Protein 2E6F (pdb70)

Radius of gyration: 24.7 Å; Cα contacts (8 Å, |Δi|>4): 1539; chains: 2; bounding box: 69×55×43 Å

Organism: Trypanosoma cruzi (strain CL Brener) (NCBI:txid353153)

Solvent-accessible surface area: 21705 Å² total; per-residue (Å²): 121,84,8,127,20,98,21,37,152,40,83,0,62,7,0,0,0,0,7,21,29,24,44,0,32,54,60,136,27,0,119,44,0,18,92,21,40,5,1,0,0,0,2,17,5,0,4,48,60,96,66,134,25,13,71,125,58,37,61,72,35,69,122,42,0,6,0,29,0,56,1,8,20,9,86,1,0,78,36,2,23,106,5,1,32,103,58,15,63,61,102,136,13,10,2,0,0,1,0,4,8,49,37,20,117,34,0,14,50,2,0,144,117,0,11,75,20,14,130,136,90,23,3,11,0,1,0,13,0,2,21,8,8,14,80,79,93,74,7,26,0,38,76,44,103,28,0,69,49,24,0,91,66,0,18,158,15,10,47,43,57,0,0,0,10,0,2,1,4,9,2,56,39,52,0,73,59,0,2,55,2,0,75,86,15,103,44,1,78,1,0,0,0,3,20,20,6,2,2,0,0,17,8,58,14,141,47,16,18,4,15,0,84,7,47,91,0,11,0,0,2,10,3,73,27,7,27,4,8,0,3,0,0,0,1,0,0,58,96,64,1,105,143,26,48,1,0,0,9,7,7,6,39,28,0,80,20,0,0,15,0,0,0,0,1,0,3,0,0,1,0,16,17,5,2,84,99,89,19,47,50,0,0,74,78,0,26,97,56,0,42,118,10,1,61,165,54,58,46,182,62,11,139,73,0,38,12,126,12,118,63,95,118,60,11,117,4,111,19,33,149,36,82,0,76,8,0,0,0,0,6,21,29,23,42,0,31,55,61,138,28,0,120,46,0,18,92,21,48,4,2,0,0,0,1,16,4,0,4,49,61,97,62,134,25,12,72,126,55,36,63,74,34,70,123,43,0,6,0,28,0,56,0,8,20,8,82,1,0,82,40,2,26,114,4,0,29,107,57,15,63,62,104,138,14,12,2,0,0,1,0,4,8,48,37,24,122,33,0,14,49,1,0,147,117,0,16,83,21,12,131,133,86,22,4,15,0,1,0,13,0,1,22,8,9,14,79,78,93,70,6,28,0,36,78,44,105,28,0,67,48,25,0,88,71,0,18,149,19,9,46,28,58,1,0,0,11,0,2,1,4,10,4,55,38,50,0,72,56,0,1,56,2,0,76,85,15,104,44,1,79,1,0,0,0,3,18,21,7,2,2,1,0,17,9,60,14,142,47,15,18,4,15,0,84,6,46,90,0,10,0,0,2,10,3,73,28,8,28,4,7,0,2,0,0,0,2,0,0,76,95,64,1,106,144,27,52,1,0,0,10,8,7,5,37,29,0,78,20,0,0,15,0,0,0,0,1,0,4,0,0,0,1,16,18,4,3,84,99,88,20,46,49,0,0,70,76,0,24,96,55,0,48,113,10,0,54,162,52,56,44,153,42,1,97,62,0,38,18,159,12,119,61,93

Nearest PDB structures (foldseek):
  2djl-assembly1_A  TM=1.003E+00  e=1.600E-69  Trypanosoma cruzi
  3w87-assembly1_A  TM=9.896E-01  e=1.704E-66  Trypanosoma cruzi strain CL Brener
  3c61-assembly2_C  TM=9.997E-01  e=1.934E-60  Leishmania donovani
  3tq0-assembly1_B  TM=9.971E-01  e=3.353E-60  Leishmania major strain Friedlin
  6ebs-assembly1_B  TM=9.992E-01  e=1.211E-59  Leishmania major

Foldseek 3Di:
DFQWDDDPNFIFRHQEEADAPFQAADPNSVVQRLPFPGREYEHHAAWQAADQFDDPPAWDADPFFIWGQRRRHHHHLVVLLCCLQPNDDVVRHAYEYEYEYLALVRLLVSLLSSQVSCVVRVHAYEYEQANQRHPPRHRQLVPVVSVLVSLVSSCVSNVAAHAYAAAFDDDLVSLQSSLVSLVVHPSHAEYEFHDFHWFDWDADPVVRATDTDPPRNTGGIAANVCLVSQLVSLLSNVVSVVRHAYATEGHDQALVSVLSSQLSAHPHYHYYRNCNVPPSVSVVRNRVRVVVVCVVVVHDYSVVRGPNDDDD/DAQWDQPPNFIFRHQEEADAPFQAADPNSVVQRLPFPGREYEHHAAFQAADQFDDPPAWDADPFFIWGQRGRHHHHLVVLLCCLQPNDDVVRHAYEYEYEYLALVRLLVSLLVNQVSCVVRVHAYEYEQANQRHPPRHRQLVDLVSVLVSLVSSCVSNVAAHAYAAAFDDDLVSLQSSLVSLVVHPSHAEYEFHDFHWFDWDADPVVRAQDTDPPRNTGGIAANVCLVSQLVSLLSNVVSVVRHAYATEGHDQALVSVLSSQLSAHDRYHYYRNCNPPPSVSVVRNRVRVVVVCVVVVHDYSVVRGPNDDDD

Secondary structure (DSSP, 8-state):
----EEETTEEESSSEEEPTTSS-SSHHHHHHHHHSS-S-EEPPPB-SS-B--SPSP-EEEETTEEEE-----BS-HHHHHHIIIII--TTT--EEEEE--SSHHHHHHHHHHHHHHHHHH--EEEEE-----STT---GGGSHHHHHHHHHHHHHHH-S-EEEEEPP---HHHHHHHHHHHHT-TTEEEEEE---EEEEE-EETTTTEES--GGGGEEEEESGGGHHHHHHHHHHHHHH-TTSEEEEESS--SHHHHHHHHHHT-SSEEE-HHHHHH-TTHHHHHHHHHHHHHHHHT--SSTTTTT--B--/----EEETTEEESSSEEEPTTSS-SSHHHHHHHHHSS-S-EEPPPB-SS-B--SPSP-EEEETTEEEE-----BS-HHHHHHIIIII--TTT--EEEEE--SSHHHHHHHHHHHHHHHHHH--EEEEE-----STT---GGGSHHHHHHHHHHHHHHH-S-EEEEEPP---HHHHHHHHHHHHT-TTEEEEEE---EEEEE-EETTTTEES--GGGGEEEEESGGGHHHHHHHHHHHHHH-TTSEEEEESS--SHHHHHHHHHHT-SSEEESHHHHHH-TTHHHHHHHHHHHHHHHHT--SGGGTTT--B--

Sequence (624 aa):
MCLKLNLLDHVFANPFMNAAGVLCSTEEDLRCMTASSSGALVSKSCTSAPRDGNPEPRYMAFPLGSINSMGLPNLGFDFYLKYASDLHDYSKKPLFLSISGLSVEENVAMVRRLAPVAQEKGVLLELNLSCPNVPGKPQVAYDFEAMRTYLQQVSLAYGLPFGVKMPPYFDIAHFDTAAAVLNEFPLVKFVTCVNSVGNGLVIDAESESVVIKPKQGFGGLGGKYILPTALANVNAFYRRCPDKLVFGCGGVYSGEDAFLHILAGASMVQVGTALQEEGPGIFTRLEDELLEIMARKGYRTLEEFRGRVKTIMCLKLNLLDHVFANPFMNAAGVLCSTEEDLRCMTASSSGALVSKSCTSAPRDGNPEPRYMAFPLGSINSMGLPNLGFDFYLKYASDLHDYSKKPLFLSISGLSVEENVAMVRRLAPVAQEKGVLLELNLSCPNVPGKPQVAYDFEAMRTYLQQVSLAYGLPFGVKMPPYFDIAHFDTAAAVLNEFPLVKFVTCVNSVGNGLVIDAESESVVIKPKQGFGGLGGKYILPTALANVNAFYRRCPDKLVFGCGGVYSGEDAFLHILAGASMVQVGTALQEEGPGIFTRLEDELLEIMARKGYRTLEEFRGRVKTI

InterPro domains:
  IPR005720 Dihydroorotate dehydrogenase, catalytic [PF01180] (4-295)
  IPR012135 Dihydroorotate dehydrogenase, class 1/ 2 [PIRSF000164] (4-309)
  IPR013785 Aldolase-type TIM barrel [G3DSA:3.20.20.70] (1-314)
  IPR033886 Dihydroorotate dehydrogenase, class 1A [cd04741] (7-295)
  IPR050074 Dihydroorotate dehydrogenase [PTHR48109] (4-309)

B-factor: mean 9.84, std 6.05, range [4.19, 174.35]

CATH classification: 3.20.20.70 (+1 more: 2.30.26.10)

Structure (mmCIF, N/CA/C/O backbone):
data_2E6F
#
_entry.id   2E6F
#
_cell.length_a   68.359
_cell.length_b   71.828
_cell.length_c   123.639
_cell.angle_alpha   90.00
_cell.angle_beta   90.00
_cell.angle_gamma   90.00
#
_symmetry.space_group_name_H-M   'P 21 21 21'
#
loop_
_entity.id
_entity.type
_entity.pdbx_description
1 polymer 'Dihydroorotate dehydrogenase'
2 non-polymer 'COBALT HEXAMMINE(III)'
3 non-polymer 'FLAVIN MONONUCLEOTIDE'
4 non-polymer 'OXONIC ACID'
5 non-polymer GLYCEROL
6 water water
#
loop_
_atom_site.group_PDB
_atom_site.id
_atom_site.type_symbol
_atom_site.label_atom_id
_atom_site.label_alt_id
_atom_site.label_comp_id
_atom_site.label_asym_id
_atom_site.label_entity_id
_atom_site.label_seq_id
_atom_site.pdbx_PDB_ins_code
_atom_site.Cartn_x
_atom_site.Cartn_y
_atom_site.Cartn_z
_atom_site.occupancy
_atom_site.B_iso_or_equiv
_atom_site.auth_seq_id
_atom_site.auth_comp_id
_atom_site.auth_asym_id
_atom_site.auth_atom_id
_atom_site.pdbx_PDB_model_num
ATOM 1 N N . MET A 1 2 ? 33.135 33.314 93.903 1.00 24.12 0 MET A N 1
ATOM 2 C CA . MET A 1 2 ? 32.413 33.139 92.609 1.00 23.97 0 MET A CA 1
ATOM 3 C C . MET A 1 2 ? 31.767 34.444 92.145 1.00 23.26 0 MET A C 1
ATOM 4 O O . MET A 1 2 ? 31.160 35.169 92.937 1.00 23.29 0 MET A O 1
ATOM 9 N N . CYS A 1 3 ? 31.906 34.732 90.855 1.00 22.50 1 CYS A N 1
ATOM 10 C CA . CYS A 1 3 ? 31.313 35.924 90.257 1.00 21.90 1 CYS A CA 1
ATOM 11 C C . CYS A 1 3 ? 30.531 35.588 88.987 1.00 21.41 1 CYS A C 1
ATOM 12 O O . CYS A 1 3 ? 30.718 34.520 88.398 1.00 21.61 1 CYS A O 1
ATOM 15 N N . LEU A 1 4 ? 29.675 36.521 88.568 1.00 20.51 2 LEU A N 1
ATOM 16 C CA . LEU A 1 4 ? 28.745 36.316 87.454 1.00 19.81 2 LEU A CA 1
ATOM 17 C C . LEU A 1 4 ? 29.241 36.892 86.124 1.00 19.42 2 LEU A C 1
ATOM 18 O O . LEU A 1 4 ? 28.470 36.979 85.161 1.00 19.35 2 LEU A O 1
ATOM 23 N N . LYS A 1 5 ? 30.518 37.282 86.073 1.00 18.94 3 LYS A N 1
ATOM 24 C CA . LYS A 1 5 ? 31.113 37.899 84.881 1.00 18.53 3 LYS A CA 1
ATOM 25 C C . LYS A 1 5 ? 30.955 37.021 83.647 1.00 17.80 3 LYS A C 1
ATOM 26 O O . LYS A 1 5 ? 31.117 35.801 83.733 1.00 18.00 3 LYS A O 1
ATOM 32 N N . LEU A 1 6 ? 30.638 37.646 82.511 1.00 17.05 4 LEU A N 1
ATOM 33 C CA . LEU A 1 6 ? 30.535 36.938 81.229 1.00 16.23 4 LEU A CA 1
ATOM 34 C C . LEU A 1 6 ? 30.894 37.822 80.026 1.00 16.41 4 LEU A C 1
ATOM 35 O O . LEU A 1 6 ? 30.879 39.050 80.120 1.00 16.48 4 LEU A O 1
ATOM 40 N N . ASN A 1 7 ? 31.235 37.183 78.909 1.00 15.96 5 ASN A N 1
ATOM 41 C CA . ASN A 1 7 ? 31.571 37.870 77.665 1.00 15.77 5 ASN A CA 1
ATOM 42 C C . ASN A 1 7 ? 30.563 37.509 76.584 1.00 15.21 5 ASN A C 1
ATOM 43 O O . ASN A 1 7 ? 30.245 36.332 76.402 1.00 15.32 5 ASN A O 1
ATOM 48 N N . LEU A 1 8 ? 30.063 38.525 75.881 1.00 14.24 6 LEU A N 1
ATOM 49 C CA . LEU A 1 8 ? 29.087 38.355 74.799 1.00 13.83 6 LEU A CA 1
ATOM 50 C C . LEU A 1 8 ? 29.248 39.505 73.806 1.00 13.15 6 LEU A C 1
ATOM 51 O O . LEU A 1 8 ? 29.540 40.629 74.205 1.00 12.27 6 LEU A O 1
ATOM 56 N N . LEU A 1 9 ? 29.050 39.228 72.519 1.00 13.00 7 LEU A N 1
ATOM 57 C CA . LEU A 1 9 ? 29.040 40.274 71.487 1.00 12.80 7 LEU A CA 1
ATOM 58 C C . LEU A 1 9 ? 30.293 41.169 71.515 1.00 12.83 7 LEU A C 1
ATOM 59 O O . LEU A 1 9 ? 30.206 42.377 71.283 1.00 12.75 7 LEU A O 1
ATOM 64 N N . ASP A 1 10 ? 31.444 40.557 71.798 1.00 13.09 8 ASP A N 1
ATOM 65 C CA . ASP A 1 10 ? 32.739 41.255 71.943 1.00 13.32 8 ASP A CA 1
ATOM 66 C C . ASP A 1 10 ? 32.745 42.341 73.030 1.00 12.62 8 ASP A C 1
ATOM 67 O O . ASP A 1 10 ? 33.465 43.340 72.938 1.00 12.65 8 ASP A O 1
ATOM 72 N N . HIS A 1 11 ? 31.931 42.126 74.057 1.00 11.61 9 HIS A N 1
ATOM 73 C CA . HIS A 1 11 ? 31.903 42.983 75.235 1.00 10.96 9 HIS A CA 1
ATOM 74 C C . HIS A 1 11 ? 31.988 42.117 76.478 1.00 10.78 9 HIS A C 1
ATOM 75 O O . HIS A 1 11 ? 31.600 40.947 76.454 1.00 11.18 9 HIS A O 1
ATOM 82 N N . VAL A 1 12 ? 32.480 42.706 77.561 1.00 10.83 10 VAL A N 1
ATOM 83 C CA . VAL A 1 12 ? 32.537 42.040 78.855 1.00 11.07 10 VAL A CA 1
ATOM 84 C C . VAL A 1 12 ? 31.439 42.600 79.762 1.00 10.44 10 VAL A C 1
ATOM 85 O O . VAL A 1 12 ? 31.214 43.814 79.813 1.00 9.96 10 VAL A O 1
ATOM 89 N N . PHE A 1 13 ? 30.754 41.698 80.462 1.00 10.11 11 PHE A N 1
ATOM 90 C CA . PHE A 1 13 ? 29.657 42.045 81.359 1.00 10.00 11 PHE A CA 1
ATOM 91 C C . PHE A 1 13 ? 29.949 41.502 82.763 1.00 10.41 11 PHE A C 1
ATOM 92 O O . PHE A 1 13 ? 30.313 40.338 82.902 1.00 11.52 11 PHE A O 1
ATOM 100 N N . ALA A 1 14 ? 29.768 42.341 83.785 1.00 10.89 12 ALA A N 1
ATOM 101 C CA . ALA A 1 14 ? 29.987 41.944 85.189 1.00 10.86 12 ALA A CA 1
ATOM 102 C C . ALA A 1 14 ? 29.009 40.858 85.651 1.00 10.30 12 ALA A C 1
ATOM 103 O O . ALA A 1 14 ? 29.310 40.063 86.547 1.00 10.95 12 ALA A O 1
ATOM 105 N N . ASN A 1 15 ? 27.833 40.840 85.031 1.00 9.08 13 ASN A N 1
ATOM 106 C CA . ASN A 1 15 ? 26.753 39.929 85.381 1.00 8.28 13 ASN A CA 1
ATOM 107 C C . ASN A 1 15 ? 25.720 40.003 84.250 1.00 7.40 13 ASN A C 1
ATOM 108 O O . ASN A 1 15 ? 25.791 40.906 83.410 1.00 7.26 13 ASN A O 1
ATOM 113 N N . PRO A 1 16 ? 24.779 39.046 84.193 1.00 7.29 14 PRO A N 1
ATOM 114 C CA . PRO A 1 16 ? 23.828 39.033 83.078 1.00 7.30 14 PRO A CA 1
ATOM 115 C C . PRO A 1 16 ? 22.657 40.015 83.170 1.00 6.83 14 PRO A C 1
ATOM 116 O O . PRO A 1 16 ? 21.810 40.012 82.280 1.00 7.09 14 PRO A O 1
ATOM 120 N N . PHE A 1 17 ? 22.588 40.830 84.216 1.00 6.46 15 PHE A N 1
ATOM 121 C CA . PHE A 1 17 ? 21.396 41.650 84.438 1.00 6.10 15 PHE A CA 1
ATOM 122 C C . PHE A 1 17 ? 21.442 43.017 83.784 1.00 5.82 15 PHE A C 1
ATOM 123 O O . PHE A 1 17 ? 22.481 43.674 83.755 1.00 6.57 15 PHE A O 1
ATOM 131 N N . MET A 1 18 ? 20.291 43.444 83.277 1.00 5.64 16 MET A N 1
ATOM 132 C CA . MET A 1 18 ? 20.147 44.791 82.742 1.00 5.61 16 MET A CA 1
ATOM 133 C C . MET A 1 18 ? 18.691 45.218 82.891 1.00 5.44 16 MET A C 1
ATOM 134 O O . MET A 1 18 ? 17.811 44.390 83.168 1.00 5.37 16 MET A O 1
ATOM 139 N N . ASN A 1 19 ? 18.422 46.508 82.715 1.00 5.23 17 ASN A N 1
ATOM 140 C CA . ASN A 1 19 ? 17.034 46.944 82.620 1.00 5.45 17 ASN A CA 1
ATOM 141 C C . ASN A 1 19 ? 16.415 46.445 81.316 1.00 5.74 17 ASN A C 1
ATOM 142 O O . ASN A 1 19 ? 17.122 46.195 80.338 1.00 5.79 17 ASN A O 1
ATOM 147 N N . ALA A 1 20 ? 15.094 46.290 81.327 1.00 5.60 18 ALA A N 1
ATOM 148 C CA . ALA A 1 20 ? 14.315 46.119 80.107 1.00 5.51 18 ALA A CA 1
ATOM 149 C C . ALA A 1 20 ? 14.137 47.490 79.463 1.00 5.39 18 ALA A C 1
ATOM 150 O O . ALA A 1 20 ? 13.973 48.487 80.169 1.00 5.51 18 ALA A O 1
ATOM 152 N N . ALA A 1 21 ? 14.168 47.555 78.132 1.00 5.76 19 ALA A N 1
ATOM 153 C CA . ALA A 1 21 ? 13.984 48.838 77.454 1.00 5.90 19 ALA A CA 1
ATOM 154 C C . ALA A 1 21 ? 12.689 49.501 77.911 1.00 5.72 19 ALA A C 1
ATOM 155 O O . ALA A 1 21 ? 11.662 48.833 78.081 1.00 5.88 19 ALA A O 1
ATOM 157 N N . GLY A 1 22 ? 12.758 50.812 78.125 1.00 5.51 20 GLY A N 1
ATOM 158 C CA . GLY A 1 22 ? 11.610 51.585 78.568 1.00 5.98 20 GLY A CA 1
ATOM 159 C C . GLY A 1 22 ? 11.564 51.873 80.054 1.00 5.85 20 GLY A C 1
ATOM 160 O O . GLY A 1 22 ? 10.927 52.841 80.474 1.00 6.22 20 GLY A O 1
ATOM 161 N N . VAL A 1 23 ? 12.235 51.044 80.851 1.00 5.63 21 VAL A N 1
ATOM 162 C CA . VAL A 1 23 ? 12.228 51.205 82.305 1.00 5.64 21 VAL A CA 1
ATOM 163 C C . VAL A 1 23 ? 13.544 51.831 82.768 1.00 5.70 21 VAL A C 1
ATOM 164 O O . VAL A 1 23 ? 14.622 51.325 82.457 1.00 5.62 21 VAL A O 1
ATOM 168 N N . LEU A 1 24 ? 13.432 52.949 83.484 1.00 5.41 22 LEU A N 1
ATOM 169 C CA . LEU A 1 24 ? 14.573 53.681 84.052 1.00 5.96 22 LEU A CA 1
ATOM 170 C C . LEU A 1 24 ? 15.651 53.998 83.004 1.00 5.95 22 LEU A C 1
ATOM 171 O O . LEU A 1 24 ? 16.834 53.741 83.211 1.00 5.93 22 LEU A O 1
ATOM 176 N N . CYS A 1 25 ? 15.246 54.584 81.877 1.00 5.68 23 CYS A N 1
ATOM 177 C CA . CYS A 1 25 ? 16.201 54.793 80.781 1.00 5.78 23 CYS A CA 1
ATOM 178 C C . CYS A 1 25 ? 15.787 55.841 79.760 1.00 5.85 23 CYS A C 1
ATOM 179 O O . CYS A 1 25 ? 16.256 55.818 78.622 1.00 5.92 23 CYS A O 1
ATOM 182 N N . SER A 1 26 ? 14.930 56.770 80.164 1.00 6.28 24 SER A N 1
ATOM 183 C CA . SER A 1 26 ? 14.386 57.760 79.229 1.00 6.35 24 SER A CA 1
ATOM 184 C C . SER A 1 26 ? 15.169 59.063 79.209 1.00 6.35 24 SER A C 1
ATOM 185 O O . SER A 1 26 ? 15.313 59.692 78.157 1.00 6.52 24 SER A O 1
ATOM 188 N N . THR A 1 27 ? 15.651 59.477 80.377 1.00 6.34 25 THR A N 1
ATOM 189 C CA . THR A 1 27 ? 16.360 60.747 80.524 1.00 6.63 25 THR A CA 1
ATOM 190 C C . THR A 1 27 ? 17.837 60.503 80.793 1.00 6.45 25 THR A C 1
ATOM 191 O O . THR A 1 27 ? 18.236 59.381 81.119 1.00 6.29 25 THR A O 1
ATOM 195 N N . GLU A 1 28 ? 18.644 61.558 80.680 1.00 6.55 26 GLU A N 1
ATOM 196 C CA . GLU A 1 28 ? 20.045 61.460 81.051 1.00 7.28 26 GLU A CA 1
ATOM 197 C C . GLU A 1 28 ? 20.173 61.016 82.512 1.00 6.28 26 GLU A C 1
ATOM 198 O O . GLU A 1 28 ? 20.986 60.148 82.833 1.00 6.43 26 GLU A O 1
ATOM 204 N N . GLU A 1 29 ? 19.364 61.608 83.387 1.00 6.12 27 GLU A N 1
ATOM 205 C CA . GLU A 1 29 ? 19.292 61.205 84.786 1.00 6.11 27 GLU A CA 1
ATOM 206 C C . GLU A 1 29 ? 19.064 59.695 84.941 1.00 5.74 27 GLU A C 1
ATOM 207 O O . GLU A 1 29 ? 19.796 59.032 85.682 1.00 5.81 27 GLU A O 1
ATOM 213 N N . ASP A 1 30 ? 18.057 59.161 84.245 1.00 5.34 28 ASP A N 1
ATOM 214 C CA . ASP A 1 30 ? 17.761 57.724 84.286 1.00 6.08 28 ASP A CA 1
ATOM 215 C C . ASP A 1 30 ? 18.965 56.886 83.879 1.00 5.72 28 ASP A C 1
ATOM 216 O O . ASP A 1 30 ? 19.286 55.891 84.527 1.00 5.80 28 ASP A O 1
ATOM 221 N N . LEU A 1 31 ? 19.602 57.275 82.775 1.00 5.90 29 LEU A N 1
ATOM 222 C CA . LEU A 1 31 ? 20.705 56.501 82.213 1.00 6.32 29 LEU A CA 1
ATOM 223 C C . LEU A 1 31 ? 21.932 56.532 83.125 1.00 6.21 29 LEU A C 1
ATOM 224 O O . LEU A 1 31 ? 22.624 55.520 83.284 1.00 6.50 29 LEU A O 1
ATOM 229 N N . ARG A 1 32 ? 22.177 57.685 83.750 1.00 6.47 30 ARG A N 1
ATOM 230 C CA . ARG A 1 32 ? 23.247 57.810 84.748 1.00 7.32 30 ARG A CA 1
ATOM 231 C C . ARG A 1 32 ? 22.960 56.932 85.969 1.00 6.74 30 ARG A C 1
ATOM 232 O O . ARG A 1 32 ? 23.867 56.314 86.530 1.00 6.91 30 ARG A O 1
ATOM 240 N N . CYS A 1 33 ? 21.686 56.860 86.348 1.00 6.79 31 CYS A N 1
ATOM 241 C CA . CYS A 1 33 ? 21.244 56.020 87.459 1.00 6.80 31 CYS A CA 1
ATOM 242 C C . CYS A 1 33 ? 21.473 54.532 87.145 1.00 6.58 31 CYS A C 1
ATOM 243 O O . CYS A 1 33 ? 22.069 53.807 87.941 1.00 6.81 31 CYS A O 1
ATOM 246 N N . MET A 1 34 ? 21.030 54.089 85.971 1.00 6.38 32 MET A N 1
ATOM 247 C CA . MET A 1 34 ? 21.294 52.718 85.534 1.00 6.40 32 MET A CA 1
ATOM 248 C C . MET A 1 34 ? 22.791 52.411 85.445 1.00 6.51 32 MET A C 1
ATOM 249 O O . MET A 1 34 ? 23.221 51.314 85.799 1.00 6.60 32 MET A O 1
ATOM 254 N N . THR A 1 35 ? 23.586 53.380 84.994 1.00 6.66 33 THR A N 1
ATOM 255 C CA . THR A 1 35 ? 25.027 53.184 84.903 1.00 7.51 33 THR A CA 1
ATOM 256 C C . THR A 1 35 ? 25.652 53.039 86.296 1.00 7.36 33 THR A C 1
ATOM 257 O O . THR A 1 35 ? 26.548 52.219 86.488 1.00 7.78 33 THR A O 1
ATOM 261 N N . ALA A 1 36 ? 25.152 53.812 87.260 1.00 7.35 34 ALA A N 1
ATOM 262 C CA . ALA A 1 36 ? 25.630 53.753 88.645 1.00 7.64 34 ALA A CA 1
ATOM 263 C C . ALA A 1 36 ? 25.181 52.499 89.394 1.00 7.63 34 ALA A C 1
ATOM 264 O O . ALA A 1 36 ? 25.772 52.146 90.417 1.00 7.99 34 ALA A O 1
ATOM 266 N N . SER A 1 37 ? 24.145 51.825 88.888 1.00 7.07 35 SER A N 1
ATOM 267 C CA . SER A 1 37 ? 23.637 50.599 89.506 1.00 6.94 35 SER A CA 1
ATOM 268 C C . SER A 1 37 ? 24.609 49.437 89.330 1.00 7.16 35 SER A C 1
ATOM 269 O O . SER A 1 37 ? 25.601 49.537 88.608 1.00 7.56 35 SER A O 1
ATOM 272 N N . SER A 1 38 ? 24.297 48.321 89.981 1.00 7.22 36 SER A N 1
ATOM 273 C CA . SER A 1 38 ? 25.111 47.117 89.861 1.00 8.18 36 SER A CA 1
ATOM 274 C C . SER A 1 38 ? 24.760 46.261 88.640 1.00 7.71 36 SER A C 1
ATOM 275 O O . SER A 1 38 ? 25.321 45.180 88.476 1.00 8.23 36 SER A O 1
ATOM 278 N N . SER A 1 39 ? 23.867 46.738 87.770 1.00 7.30 37 SER A N 1
ATOM 279 C CA . SER A 1 39 ? 23.524 45.972 86.562 1.00 6.71 37 SER A CA 1
ATOM 280 C C . SER A 1 39 ? 24.762 45.726 85.696 1.00 6.81 37 SER A C 1
ATOM 281 O O . SER A 1 39 ? 25.691 46.536 85.684 1.00 6.69 37 SER A O 1
ATOM 284 N N . GLY A 1 40 ? 24.764 44.608 84.980 1.00 6.35 38 GLY A N 1
ATOM 285 C CA . GLY A 1 40 ? 25.824 44.286 84.036 1.00 6.38 38 GLY A CA 1
ATOM 286 C C . GLY A 1 40 ? 25.805 45.117 82.762 1.00 6.35 38 GLY A C 1
ATOM 287 O O . GLY A 1 40 ? 26.825 45.249 82.092 1.00 6.79 38 GLY A O 1
ATOM 288 N N . ALA A 1 41 ? 24.643 45.671 82.414 1.00 6.10 39 ALA A N 1
ATOM 289 C CA . ALA A 1 41 ? 24.506 46.535 81.239 1.00 5.93 39 ALA A CA 1
ATOM 290 C C . ALA A 1 41 ? 23.267 47.405 81.397 1.00 5.83 39 ALA A C 1
ATOM 291 O O . ALA A 1 41 ? 22.543 47.295 82.386 1.00 5.67 39 ALA A O 1
ATOM 293 N N . LEU A 1 42 ? 23.036 48.288 80.428 1.00 5.81 40 LEU A N 1
ATOM 294 C CA . LEU A 1 42 ? 21.797 49.053 80.360 1.00 5.77 40 LEU A CA 1
ATOM 295 C C . LEU A 1 42 ? 21.387 49.220 78.905 1.00 5.63 40 LEU A C 1
ATOM 296 O O . LEU A 1 42 ? 22.227 49.112 77.991 1.00 5.70 40 LEU A O 1
ATOM 301 N N . VAL A 1 43 ? 20.097 49.486 78.711 1.00 5.49 41 VAL A N 1
ATOM 302 C CA . VAL A 1 43 ? 19.540 49.791 77.400 1.00 5.86 41 VAL A CA 1
ATOM 303 C C . VAL A 1 43 ? 18.700 51.065 77.510 1.00 5.71 41 VAL A C 1
ATOM 304 O O . VAL A 1 43 ? 17.993 51.281 78.505 1.00 5.71 41 VAL A O 1
ATOM 308 N N . SER A 1 44 ? 18.801 51.925 76.505 1.00 5.92 42 SER A N 1
ATOM 309 C CA . SER A 1 44 ? 18.023 53.164 76.488 1.00 6.77 42 SER A CA 1
ATOM 310 C C . SER A 1 44 ? 16.569 52.948 76.064 1.00 6.92 42 SER A C 1
ATOM 311 O O . SER A 1 44 ? 16.223 51.931 75.453 1.00 8.39 42 SER A O 1
ATOM 314 N N . LYS A 1 45 ? 15.722 53.917 76.400 1.00 6.05 43 LYS A N 1
ATOM 315 C CA . LYS A 1 45 ? 14.320 53.930 75.983 1.00 5.97 43 LYS A CA 1
ATOM 316 C C . LYS A 1 45 ? 14.201 53.821 74.468 1.00 5.71 43 LYS A C 1
ATOM 317 O O . LYS A 1 45 ? 14.922 54.507 73.744 1.00 5.88 43 LYS A O 1
ATOM 323 N N . SER A 1 46 ? 13.291 52.981 73.978 1.00 5.72 44 SER A N 1
ATOM 324 C CA . SER A 1 46 ? 13.063 52.907 72.535 1.00 5.72 44 SER A CA 1
ATOM 325 C C . SER A 1 46 ? 12.747 54.292 72.004 1.00 5.84 44 SER A C 1
ATOM 326 O O . SER A 1 46 ? 11.837 54.969 72.500 1.00 5.90 44 SER A O 1
ATOM 329 N N . CYS A 1 47 ? 13.494 54.701 70.985 1.00 5.79 45 CYS A N 1
ATOM 330 C CA . CYS A 1 47 ? 13.360 56.054 70.478 1.00 5.80 45 CYS A CA 1
ATOM 331 C C . CYS A 1 47 ? 12.846 56.138 69.052 1.00 6.00 45 CYS A C 1
ATOM 332 O O . CYS A 1 47 ? 12.850 55.160 68.293 1.00 6.12 45 CYS A O 1
ATOM 335 N N . THR A 1 48 ? 12.401 57.339 68.710 1.00 6.27 46 THR A N 1
ATOM 336 C CA . THR A 1 48 ? 11.897 57.659 67.391 1.00 6.38 46 THR A CA 1
ATOM 337 C C . THR A 1 48 ? 12.705 58.845 66.867 1.00 6.50 46 THR A C 1
ATOM 338 O O . THR A 1 48 ? 13.438 59.481 67.626 1.00 6.74 46 THR A O 1
ATOM 342 N N . SER A 1 49 ? 12.580 59.149 65.575 1.00 7.03 47 SER A N 1
ATOM 343 C CA . SER A 1 49 ? 13.389 60.219 64.982 1.00 7.87 47 SER A CA 1
ATOM 344 C C . SER A 1 49 ? 13.180 61.551 65.683 1.00 7.97 47 SER A C 1
ATOM 345 O O . SER A 1 49 ? 14.142 62.282 65.931 1.00 8.47 47 SER A O 1
ATOM 348 N N . ALA A 1 50 ? 11.923 61.854 65.988 1.00 7.67 48 ALA A N 1
ATOM 349 C CA . ALA A 1 50 ? 11.564 63.069 66.702 1.00 7.79 48 ALA A CA 1
ATOM 350 C C . ALA A 1 50 ? 11.155 62.735 68.136 1.00 7.21 48 ALA A C 1
ATOM 351 O O . ALA A 1 50 ? 10.702 61.621 68.410 1.00 7.69 48 ALA A O 1
ATOM 353 N N . PRO A 1 51 ? 11.308 63.699 69.065 1.00 6.93 49 PRO A N 1
ATOM 354 C CA . PRO A 1 51 ? 10.797 63.478 70.424 1.00 6.86 49 PRO A CA 1
ATOM 355 C C . PRO A 1 51 ? 9.291 63.206 70.420 1.00 6.94 49 PRO A C 1
ATOM 356 O O . PRO A 1 51 ? 8.572 63.700 69.543 1.00 7.26 49 PRO A O 1
ATOM 360 N N . ARG A 1 52 ? 8.828 62.425 71.397 1.00 6.60 50 ARG A N 1
ATOM 361 C CA . ARG A 1 52 ? 7.404 62.113 71.554 1.00 6.97 50 ARG A CA 1
ATOM 362 C C . ARG A 1 52 ? 6.953 62.325 72.983 1.00 7.03 50 ARG A C 1
ATOM 363 O O . ARG A 1 52 ? 7.646 61.933 73.926 1.00 6.70 50 ARG A O 1
ATOM 371 N N . ASP A 1 53 ? 5.766 62.908 73.132 1.00 7.41 51 ASP A N 1
ATOM 372 C CA . ASP A 1 53 ? 5.111 63.008 74.439 1.00 7.86 51 ASP A CA 1
ATOM 373 C C . ASP A 1 53 ? 4.522 61.670 74.896 1.00 7.52 51 ASP A C 1
ATOM 374 O O . ASP A 1 53 ? 4.337 61.440 76.096 1.00 7.62 51 ASP A O 1
ATOM 379 N N . GLY A 1 54 ? 4.211 60.799 73.938 1.00 7.37 52 GLY A N 1
ATOM 380 C CA . GLY A 1 54 ? 3.556 59.527 74.229 1.00 7.51 52 GLY A CA 1
ATOM 381 C C . GLY A 1 54 ? 2.052 59.658 74.400 1.00 7.61 52 GLY A C 1
ATOM 382 O O . GLY A 1 54 ? 1.458 60.699 74.104 1.00 7.80 52 GLY A O 1
ATOM 383 N N . ASN A 1 55 ? 1.435 58.589 74.885 1.00 7.24 53 ASN A N 1
ATOM 384 C CA . ASN A 1 55 ? -0.015 58.521 75.061 1.00 7.21 53 ASN A CA 1
ATOM 385 C C . ASN A 1 55 ? -0.478 59.279 76.316 1.00 7.66 53 ASN A C 1
ATOM 386 O O . ASN A 1 55 ? 0.334 59.573 77.189 1.00 7.36 53 ASN A O 1
ATOM 391 N N . PRO A 1 56 ? -1.789 59.596 76.420 1.00 8.20 54 PRO A N 1
ATOM 392 C CA . PRO A 1 56 ? -2.279 60.316 77.604 1.00 8.76 54 PRO A CA 1
ATOM 393 C C . PRO A 1 56 ? -2.197 59.522 78.916 1.00 8.75 54 PRO A C 1
ATOM 394 O O . PRO A 1 56 ? -2.390 58.301 78.932 1.00 8.67 54 PRO A O 1
ATOM 398 N N . GLU A 1 57 ? -1.927 60.231 80.009 1.00 9.08 55 GLU A N 1
ATOM 399 C CA . GLU A 1 57 ? -1.874 59.643 81.348 1.00 10.09 55 GLU A CA 1
ATOM 400 C C . GLU A 1 57 ? -3.278 59.544 81.959 1.00 9.21 55 GLU A C 1
ATOM 401 O O . GLU A 1 57 ? -4.157 60.334 81.603 1.00 9.82 55 GLU A O 1
ATOM 407 N N . PRO A 1 58 ? -3.506 58.572 82.870 1.00 8.45 56 PRO A N 1
ATOM 408 C CA . PRO A 1 58 ? -2.569 57.542 83.345 1.00 7.95 56 PRO A CA 1
ATOM 409 C C . PRO A 1 58 ? -2.291 56.480 82.288 1.00 7.24 56 PRO A C 1
ATOM 410 O O . PRO A 1 58 ? -3.201 56.066 81.565 1.00 7.25 56 PRO A O 1
ATOM 414 N N . ARG A 1 59 ? -1.039 56.043 82.207 1.00 6.67 57 ARG A N 1
ATOM 415 C CA . ARG A 1 59 ? -0.632 55.109 81.162 1.00 6.35 57 ARG A CA 1
ATOM 416 C C . ARG A 1 59 ? 0.246 53.965 81.683 1.00 6.10 57 ARG A C 1
ATOM 417 O O . ARG A 1 59 ? 0.696 53.126 80.904 1.00 6.53 57 ARG A O 1
ATOM 425 N N . TYR A 1 60 ? 0.488 53.932 82.992 1.00 6.13 58 TYR A N 1
ATOM 426 C CA . TYR A 1 60 ? 1.179 52.803 83.623 1.00 6.50 58 TYR A CA 1
ATOM 427 C C . TYR A 1 60 ? 0.544 52.535 84.975 1.00 6.47 58 TYR A C 1
ATOM 428 O O . TYR A 1 60 ? 0.359 53.465 85.768 1.00 6.93 58 TYR A O 1
ATOM 437 N N . MET A 1 61 ? 0.215 51.276 85.245 1.00 6.43 59 MET A N 1
ATOM 438 C CA . MET A 1 61 ? -0.317 50.889 86.554 1.00 6.69 59 MET A CA 1
ATOM 439 C C . MET A 1 61 ? 0.241 49.534 86.948 1.00 6.59 59 MET A C 1
ATOM 440 O O . MET A 1 61 ? 0.291 48.617 86.125 1.00 6.82 59 MET A O 1
ATOM 445 N N . ALA A 1 62 ? 0.657 49.419 88.208 1.00 6.80 60 ALA A N 1
ATOM 446 C CA . ALA A 1 62 ? 1.224 48.176 88.724 1.00 7.44 60 ALA A CA 1
ATOM 447 C C . ALA A 1 62 ? 0.368 47.572 89.822 1.00 8.05 60 ALA A C 1
ATOM 448 O O . ALA A 1 62 ? -0.302 48.284 90.575 1.00 8.34 60 ALA A O 1
ATOM 450 N N . PHE A 1 63 ? 0.429 46.250 89.916 1.00 8.07 61 PHE A N 1
ATOM 451 C CA . PHE A 1 63 ? -0.419 45.459 90.789 1.00 8.75 61 PHE A CA 1
ATOM 452 C C . PHE A 1 63 ? 0.423 44.309 91.324 1.00 8.81 61 PHE A C 1
ATOM 453 O O . PHE A 1 63 ? 1.545 44.100 90.859 1.00 7.94 61 PHE A O 1
ATOM 461 N N . PRO A 1 64 ? -0.094 43.563 92.320 1.00 9.09 62 PRO A N 1
ATOM 462 C CA . PRO A 1 64 ? 0.691 42.453 92.861 1.00 9.00 62 PRO A CA 1
ATOM 463 C C . PRO A 1 64 ? 1.211 41.469 91.805 1.00 8.38 62 PRO A C 1
ATOM 464 O O . PRO A 1 64 ? 2.333 40.985 91.937 1.00 8.34 62 PRO A O 1
ATOM 468 N N . LEU A 1 65 ? 0.426 41.199 90.763 1.00 7.99 63 LEU A N 1
ATOM 469 C CA . LEU A 1 65 ? 0.832 40.220 89.747 1.00 7.99 63 LEU A CA 1
ATOM 470 C C . LEU A 1 65 ? 1.534 40.819 88.527 1.00 7.63 63 LEU A C 1
ATOM 471 O O . LEU A 1 65 ? 1.946 40.088 87.626 1.00 7.81 63 LEU A O 1
ATOM 476 N N . GLY A 1 66 ? 1.693 42.138 88.495 1.00 6.92 64 GLY A N 1
ATOM 477 C CA . GLY A 1 66 ? 2.425 42.748 87.393 1.00 7.10 64 GLY A CA 1
ATOM 478 C C . GLY A 1 66 ? 1.890 44.100 86.985 1.00 6.93 64 GLY A C 1
ATOM 479 O O . GLY A 1 66 ? 1.238 44.790 87.770 1.00 8.34 64 GLY A O 1
ATOM 480 N N . SER A 1 67 ? 2.168 44.477 85.743 1.00 6.30 65 SER A N 1
ATOM 481 C CA . SER A 1 67 ? 1.862 45.809 85.269 1.00 5.99 65 SER A CA 1
ATOM 482 C C . SER A 1 67 ? 1.079 45.793 83.967 1.00 5.33 65 SER A C 1
ATOM 483 O O . SER A 1 67 ? 1.102 44.815 83.209 1.00 5.40 65 SER A O 1
ATOM 486 N N . ILE A 1 68 ? 0.391 46.905 83.725 1.00 5.00 66 ILE A N 1
ATOM 487 C CA . ILE A 1 68 ? -0.202 47.208 82.427 1.00 5.53 66 ILE A CA 1
ATOM 488 C C . ILE A 1 68 ? 0.279 48.600 82.017 1.00 5.23 66 ILE A C 1
ATOM 489 O O . ILE A 1 68 ? 0.377 49.505 82.852 1.00 5.83 66 ILE A O 1
ATOM 494 N N . ASN A 1 69 ? 0.624 48.766 80.745 1.00 5.47 67 ASN A N 1
ATOM 495 C CA . ASN A 1 69 ? 1.100 50.061 80.274 1.00 5.38 67 ASN A CA 1
ATOM 496 C C . ASN A 1 69 ? 0.660 50.328 78.847 1.00 5.43 67 ASN A C 1
ATOM 497 O O . ASN A 1 69 ? 0.551 49.408 78.032 1.00 5.59 67 ASN A O 1
ATOM 502 N N . SER A 1 70 ? 0.385 51.594 78.556 1.00 5.17 68 SER A N 1
ATOM 503 C CA . SER A 1 70 ? 0.292 52.055 77.179 1.00 5.12 68 SER A CA 1
ATOM 504 C C . SER A 1 70 ? 1.074 53.358 77.058 1.00 5.12 68 SER A C 1
ATOM 505 O O . SER A 1 70 ? 0.500 54.429 76.836 1.00 5.43 68 SER A O 1
ATOM 508 N N . MET A 1 71 ? 2.393 53.267 77.214 1.00 5.62 69 MET A N 1
ATOM 509 C CA . MET A 1 71 ? 3.212 54.478 77.264 1.00 5.61 69 MET A CA 1
ATOM 510 C C . MET A 1 71 ? 3.115 55.278 75.967 1.00 5.85 69 MET A C 1
ATOM 511 O O . MET A 1 71 ? 2.965 56.499 75.998 1.00 6.15 69 MET A O 1
ATOM 516 N N . GLY A 1 72 ? 3.210 54.583 74.837 1.00 5.51 70 GLY A N 1
ATOM 517 C CA . GLY A 1 72 ? 3.148 55.202 73.515 1.00 5.96 70 GLY A CA 1
ATOM 518 C C . GLY A 1 72 ? 4.468 55.782 73.045 1.00 5.57 70 GLY A C 1
ATOM 519 O O . GLY A 1 72 ? 4.490 56.787 72.331 1.00 6.10 70 GLY A O 1
ATOM 520 N N . LEU A 1 73 ? 5.569 55.129 73.425 1.00 5.50 71 LEU A N 1
ATOM 521 C CA . LEU A 1 73 ? 6.932 55.561 73.064 1.00 5.85 71 LEU A CA 1
ATOM 522 C C . LEU A 1 73 ? 7.262 57.020 73.417 1.00 6.03 71 LEU A C 1
ATOM 523 O O . LEU A 1 73 ? 7.825 57.739 72.592 1.00 6.04 71 LEU A O 1
ATOM 528 N N . PRO A 1 74 ? 6.960 57.450 74.659 1.00 5.89 72 PRO A N 1
ATOM 529 C CA . PRO A 1 74 ? 7.425 58.774 75.057 1.00 6.13 72 PRO A CA 1
ATOM 530 C C . PRO A 1 74 ? 8.945 58.714 75.119 1.00 5.79 72 PRO A C 1
ATOM 531 O O . PRO A 1 74 ? 9.502 57.800 75.721 1.00 6.13 72 PRO A O 1
ATOM 535 N N . ASN A 1 75 ? 9.617 59.642 74.451 1.00 5.40 73 ASN A N 1
ATOM 536 C CA . ASN A 1 75 ? 11.075 59.612 74.413 1.00 5.38 73 ASN A CA 1
ATOM 537 C C . ASN A 1 75 ? 11.622 60.971 74.006 1.00 5.48 73 ASN A C 1
ATOM 538 O O . ASN A 1 75 ? 10.909 61.786 73.410 1.00 5.41 73 ASN A O 1
ATOM 543 N N . LEU A 1 76 ? 12.885 61.205 74.338 1.00 5.52 74 LEU A N 1
ATOM 544 C CA . LEU A 1 76 ? 13.521 62.492 74.081 1.00 6.06 74 LEU A CA 1
ATOM 545 C C . LEU A 1 76 ? 13.992 62.663 72.642 1.00 6.00 74 LEU A C 1
ATOM 546 O O . LEU A 1 76 ? 14.522 63.719 72.297 1.00 6.24 74 LEU A O 1
ATOM 551 N N . GLY A 1 77 ? 13.786 61.643 71.810 1.00 5.61 75 GLY A N 1
ATOM 552 C CA . GLY A 1 77 ? 14.186 61.693 70.409 1.00 5.83 75 GLY A CA 1
ATOM 553 C C . GLY A 1 77 ? 15.541 61.057 70.194 1.00 5.65 75 GLY A C 1
ATOM 554 O O . GLY A 1 77 ? 16.425 61.123 71.055 1.00 6.09 75 GLY A O 1
ATOM 555 N N . PHE A 1 78 ? 15.698 60.444 69.023 1.00 5.70 76 PHE A N 1
ATOM 556 C CA . PHE A 1 78 ? 16.938 59.770 68.644 1.00 5.81 76 PHE A CA 1
ATOM 557 C C . PHE A 1 78 ? 18.179 60.647 68.832 1.00 5.94 76 PHE A C 1
ATOM 558 O O . PHE A 1 78 ? 19.226 60.155 69.261 1.00 5.86 76 PHE A O 1
ATOM 566 N N . ASP A 1 79 ? 18.076 61.941 68.521 1.00 6.21 77 ASP A N 1
ATOM 567 C CA . ASP A 1 79 ? 19.248 62.816 68.643 1.00 6.74 77 ASP A CA 1
ATOM 568 C C . ASP A 1 79 ? 19.828 62.735 70.052 1.00 6.55 77 ASP A C 1
ATOM 569 O O . ASP A 1 79 ? 21.049 62.669 70.225 1.00 6.53 77 ASP A O 1
ATOM 574 N N . PHE A 1 80 ? 18.952 62.737 71.053 1.00 6.51 78 PHE A N 1
ATOM 575 C CA . PHE A 1 80 ? 19.404 62.659 72.435 1.00 6.61 78 PHE A CA 1
ATOM 576 C C . PHE A 1 80 ? 20.094 61.336 72.765 1.00 6.33 78 PHE A C 1
ATOM 577 O O . PHE A 1 80 ? 21.186 61.324 73.345 1.00 6.41 78 PHE A O 1
ATOM 585 N N . TYR A 1 81 ? 19.454 60.219 72.420 1.00 5.77 79 TYR A N 1
ATOM 586 C CA . TYR A 1 81 ? 20.017 58.910 72.772 1.00 5.87 79 TYR A CA 1
ATOM 587 C C . TYR A 1 81 ? 21.321 58.655 72.039 1.00 5.94 79 TYR A C 1
ATOM 588 O O . TYR A 1 81 ? 22.241 58.058 72.597 1.00 6.19 79 TYR A O 1
ATOM 597 N N . LEU A 1 82 ? 21.412 59.146 70.806 1.00 6.29 80 LEU A N 1
ATOM 598 C CA . LEU A 1 82 ? 22.660 59.064 70.051 1.00 6.78 80 LEU A CA 1
ATOM 599 C C . LEU A 1 82 ? 23.781 59.869 70.726 1.00 7.00 80 LEU A C 1
ATOM 600 O O . LEU A 1 82 ? 24.921 59.397 70.847 1.00 6.87 80 LEU A O 1
ATOM 605 N N . LYS A 1 83 ? 23.447 61.079 71.170 1.00 7.36 81 LYS A N 1
ATOM 606 C CA . LYS A 1 83 ? 24.387 61.922 71.907 1.00 8.55 81 LYS A CA 1
ATOM 607 C C . LYS A 1 83 ? 24.823 61.252 73.203 1.00 7.77 81 LYS A C 1
ATOM 608 O O . LYS A 1 83 ? 26.007 61.284 73.553 1.00 7.66 81 LYS A O 1
ATOM 614 N N . TYR A 1 84 ? 23.876 60.644 73.916 1.00 7.52 82 TYR A N 1
ATOM 615 C CA . TYR A 1 84 ? 24.231 59.905 75.116 1.00 7.27 82 TYR A CA 1
ATOM 616 C C . TYR A 1 84 ? 25.268 58.817 74.790 1.00 7.13 82 TYR A C 1
ATOM 617 O O . TYR A 1 84 ? 26.304 58.722 75.451 1.00 7.02 82 TYR A O 1
ATOM 626 N N . ALA A 1 85 ? 24.998 58.018 73.761 1.00 6.83 83 ALA A N 1
ATOM 627 C CA . ALA A 1 85 ? 25.926 56.963 73.342 1.00 7.24 83 ALA A CA 1
ATOM 628 C C . ALA A 1 85 ? 27.276 57.505 72.884 1.00 7.74 83 ALA A C 1
ATOM 629 O O . ALA A 1 85 ? 28.313 56.923 73.195 1.00 8.09 83 ALA A O 1
ATOM 631 N N . SER A 1 86 ? 27.265 58.608 72.141 1.00 8.21 84 SER A N 1
ATOM 632 C CA . SER A 1 86 ? 28.499 59.118 71.545 1.00 9.26 84 SER A CA 1
ATOM 633 C C . SER A 1 86 ? 29.363 59.920 72.519 1.00 9.43 84 SER A C 1
ATOM 634 O O . SER A 1 86 ? 30.592 59.801 72.491 1.00 10.18 84 SER A O 1
ATOM 637 N N . ASP A 1 87 ? 28.722 60.715 73.377 1.00 9.75 85 ASP A N 1
ATOM 638 C CA . ASP A 1 87 ? 29.414 61.742 74.164 1.00 10.67 85 ASP A CA 1
ATOM 639 C C . ASP A 1 87 ? 29.385 61.517 75.673 1.00 10.47 85 ASP A C 1
ATOM 640 O O . ASP A 1 87 ? 30.298 61.956 76.379 1.00 11.16 85 ASP A O 1
ATOM 645 N N . LEU A 1 88 ? 28.335 60.870 76.177 1.00 9.88 86 LEU A N 1
ATOM 646 C CA . LEU A 1 88 ? 28.054 60.905 77.613 1.00 9.78 86 LEU A CA 1
ATOM 647 C C . LEU A 1 88 ? 28.277 59.603 78.362 1.00 9.77 86 LEU A C 1
ATOM 648 O O . LEU A 1 88 ? 28.719 59.624 79.512 1.00 11.00 86 LEU A O 1
ATOM 653 N N . HIS A 1 89 ? 27.970 58.473 77.731 1.00 8.96 87 HIS A N 1
ATOM 654 C CA . HIS A 1 89 ? 28.077 57.210 78.433 1.00 8.97 87 HIS A CA 1
ATOM 655 C C . HIS A 1 89 ? 29.512 56.846 78.771 1.00 9.27 87 HIS A C 1
ATOM 656 O O . HIS A 1 89 ? 30.406 56.982 77.938 1.00 9.72 87 HIS A O 1
ATOM 663 N N . ASP A 1 90 ? 29.708 56.365 79.994 1.00 10.17 88 ASP A N 1
ATOM 664 C CA . ASP A 1 90 ? 30.998 55.860 80.433 1.00 10.91 88 ASP A CA 1
ATOM 665 C C . ASP A 1 90 ? 31.075 54.357 80.153 1.00 10.28 88 ASP A C 1
ATOM 666 O O . ASP A 1 90 ? 30.599 53.542 80.949 1.00 9.98 88 ASP A O 1
ATOM 671 N N . TYR A 1 91 ? 31.679 53.997 79.021 1.00 10.17 89 TYR A N 1
ATOM 672 C CA . TYR A 1 91 ? 31.793 52.593 78.624 1.00 10.27 89 TYR A CA 1
ATOM 673 C C . TYR A 1 91 ? 32.707 51.767 79.532 1.00 10.75 89 TYR A C 1
ATOM 674 O O . TYR A 1 91 ? 32.658 50.540 79.490 1.00 11.03 89 TYR A O 1
ATOM 683 N N . SER A 1 92 ? 33.516 52.432 80.358 1.00 11.37 90 SER A N 1
ATOM 684 C CA . SER A 1 92 ? 34.355 51.722 81.332 1.00 11.94 90 SER A CA 1
ATOM 685 C C . SER A 1 92 ? 33.505 51.095 82.437 1.00 11.90 90 SER A C 1
ATOM 686 O O . SER A 1 92 ? 33.922 50.130 83.077 1.00 12.58 90 SER A O 1
ATOM 689 N N . LYS A 1 93 ? 32.309 51.641 82.649 1.00 11.02 91 LYS A N 1
ATOM 690 C CA . LYS A 1 93 ? 31.406 51.127 83.672 1.00 10.71 91 LYS A CA 1
ATOM 691 C C . LYS A 1 93 ? 30.685 49.856 83.218 1.00 9.72 91 LYS A C 1
ATOM 692 O O . LYS A 1 93 ? 30.713 48.850 83.924 1.00 10.31 91 LYS A O 1
ATOM 698 N N . LYS A 1 94 ? 30.057 49.896 82.043 1.00 8.32 92 LYS A N 1
ATOM 699 C CA . LYS A 1 94 ? 29.302 48.755 81.511 1.00 7.61 92 LYS A CA 1
ATOM 700 C C . LYS A 1 94 ? 28.895 49.036 80.071 1.00 7.14 92 LYS A C 1
ATOM 701 O O . LYS A 1 94 ? 28.853 50.196 79.657 1.00 6.73 92 LYS A O 1
ATOM 707 N N . PRO A 1 95 ? 28.612 47.979 79.292 1.00 6.88 93 PRO A N 1
ATOM 708 C CA . PRO A 1 95 ? 28.117 48.161 77.929 1.00 7.09 93 PRO A CA 1
ATOM 709 C C . PRO A 1 95 ? 26.742 48.816 77.853 1.00 6.80 93 PRO A C 1
ATOM 710 O O . PRO A 1 95 ? 25.909 48.675 78.763 1.00 7.24 93 PRO A O 1
ATOM 714 N N . LEU A 1 96 ? 26.538 49.536 76.757 1.00 6.53 94 LEU A N 1
ATOM 715 C CA . LEU A 1 96 ? 25.286 50.212 76.453 1.00 6.24 94 LEU A CA 1
ATOM 716 C C . LEU A 1 96 ? 24.626 49.629 75.208 1.00 6.18 94 LEU A C 1
ATOM 717 O O . LEU A 1 96 ? 25.280 49.438 74.180 1.00 6.67 94 LEU A O 1
ATOM 722 N N . PHE A 1 97 ? 23.327 49.357 75.320 1.00 5.84 95 PHE A N 1
ATOM 723 C CA . PHE A 1 97 ? 22.468 49.051 74.187 1.00 5.95 95 PHE A CA 1
ATOM 724 C C . PHE A 1 97 ? 21.590 50.271 73.933 1.00 5.88 95 PHE A C 1
ATOM 725 O O . PHE A 1 97 ? 21.125 50.923 74.874 1.00 6.43 95 PHE A O 1
ATOM 733 N N . LEU A 1 98 ? 21.353 50.579 72.664 1.00 5.89 96 LEU A N 1
ATOM 734 C CA . LEU A 1 98 ? 20.446 51.652 72.288 1.00 6.20 96 LEU A CA 1
ATOM 735 C C . LEU A 1 98 ? 19.278 51.012 71.546 1.00 5.91 96 LEU A C 1
ATOM 736 O O . LEU A 1 98 ? 19.480 50.323 70.541 1.00 5.89 96 LEU A O 1
ATOM 741 N N . SER A 1 99 ? 18.065 51.218 72.057 1.00 5.86 97 SER A N 1
ATOM 742 C CA . SER A 1 99 ? 16.867 50.665 71.431 1.00 5.87 97 SER A CA 1
ATOM 743 C C . SER A 1 99 ? 16.216 51.689 70.516 1.00 5.78 97 SER A C 1
ATOM 744 O O . SER A 1 99 ? 16.047 52.855 70.894 1.00 5.71 97 SER A O 1
ATOM 747 N N . ILE A 1 100 ? 15.855 51.253 69.312 1.00 6.14 98 ILE A N 1
ATOM 748 C CA . ILE A 1 100 ? 15.098 52.116 68.405 1.00 7.20 98 ILE A CA 1
ATOM 749 C C . ILE A 1 100 ? 13.768 51.472 68.065 1.00 6.97 98 ILE A C 1
ATOM 750 O O . ILE A 1 100 ? 13.664 50.239 67.961 1.00 6.95 98 ILE A O 1
ATOM 755 N N . SER A 1 101 ? 12.749 52.308 67.898 1.00 6.64 99 SER A N 1
ATOM 756 C CA . SER A 1 101 ? 11.422 51.815 67.573 1.00 6.86 99 SER A CA 1
ATOM 757 C C . SER A 1 101 ? 10.714 52.773 66.627 1.00 6.68 99 SER A C 1
ATOM 758 O O . SER A 1 101 ? 9.709 53.385 66.984 1.00 6.85 99 SER A O 1
ATOM 761 N N . GLY A 1 102 ? 11.246 52.898 65.411 1.00 6.60 100 GLY A N 1
ATOM 762 C CA . GLY A 1 102 ? 10.591 53.688 64.374 1.00 7.17 100 GLY A CA 1
ATOM 763 C C . GLY A 1 102 ? 9.174 53.198 64.110 1.00 7.46 100 GLY A C 1
ATOM 764 O O . GLY A 1 102 ? 8.845 52.028 64.353 1.00 7.68 100 GLY A O 1
ATOM 765 N N . LEU A 1 103 ? 8.336 54.103 63.613 1.00 7.85 101 LEU A N 1
ATOM 766 C CA . LEU A 1 103 ? 6.940 53.797 63.283 1.00 8.21 101 LEU A CA 1
ATOM 767 C C . LEU A 1 103 ? 6.773 53.335 61.836 1.00 8.31 101 LEU A C 1
ATOM 768 O O . LEU A 1 103 ? 5.649 53.104 61.370 1.00 8.97 101 LEU A O 1
ATOM 773 N N . SER A 1 104 ? 7.900 53.217 61.138 1.00 7.94 102 SER A N 1
ATOM 774 C CA . SER A 1 104 ? 7.945 52.724 59.767 1.00 7.90 102 SER A CA 1
ATOM 775 C C . SER A 1 104 ? 9.342 52.189 59.510 1.00 7.72 102 SER A C 1
ATOM 776 O O . SER A 1 104 ? 10.282 52.479 60.262 1.00 7.44 102 SER A O 1
ATOM 779 N N . VAL A 1 105 ? 9.487 51.409 58.447 1.00 7.76 103 VAL A N 1
ATOM 780 C CA . VAL A 1 105 ? 10.802 50.918 58.072 1.00 7.76 103 VAL A CA 1
ATOM 781 C C . VAL A 1 105 ? 11.736 52.087 57.726 1.00 7.69 103 VAL A C 1
ATOM 782 O O . VAL A 1 105 ? 12.900 52.084 58.122 1.00 7.73 103 VAL A O 1
ATOM 786 N N . GLU A 1 106 ? 11.216 53.096 57.026 1.00 7.81 104 GLU A N 1
ATOM 787 C CA . GLU A 1 106 ? 12.013 54.260 56.630 1.00 8.04 104 GLU A CA 1
ATOM 788 C C . GLU A 1 106 ? 12.597 54.975 57.845 1.00 7.57 104 GLU A C 1
ATOM 789 O O . GLU A 1 106 ? 13.754 55.395 57.827 1.00 7.36 104 GLU A O 1
ATOM 795 N N . GLU A 1 107 ? 11.798 55.096 58.901 1.00 7.10 105 GLU A N 1
ATOM 796 C CA . GLU A 1 107 ? 12.244 55.781 60.106 1.00 7.15 105 GLU A CA 1
ATOM 797 C C . GLU A 1 107 ? 13.367 55.007 60.807 1.00 6.51 105 GLU A C 1
ATOM 798 O O . GLU A 1 107 ? 14.361 55.605 61.247 1.00 6.60 105 GLU A O 1
ATOM 804 N N . ASN A 1 108 ? 13.226 53.682 60.892 1.00 6.18 106 ASN A N 1
ATOM 805 C CA . ASN A 1 108 ? 14.299 52.856 61.437 1.00 6.27 106 ASN A CA 1
ATOM 806 C C . ASN A 1 108 ? 15.581 52.965 60.616 1.00 6.34 106 ASN A C 1
ATOM 807 O O . ASN A 1 108 ? 16.674 53.085 61.170 1.00 6.12 106 ASN A O 1
ATOM 812 N N . VAL A 1 109 ? 15.439 52.932 59.294 1.00 6.34 107 VAL A N 1
ATOM 813 C CA . VAL A 1 109 ? 16.585 53.079 58.395 1.00 6.74 107 VAL A CA 1
ATOM 814 C C . VAL A 1 109 ? 17.311 54.420 58.632 1.00 6.44 107 VAL A C 1
ATOM 815 O O . VAL A 1 109 ? 18.540 54.456 58.737 1.00 6.72 107 VAL A O 1
ATOM 819 N N . ALA A 1 110 ? 16.545 55.503 58.747 1.00 6.57 108 ALA A N 1
ATOM 820 C CA . ALA A 1 110 ? 17.115 56.819 59.004 1.00 6.97 108 ALA A CA 1
ATOM 821 C C . ALA A 1 110 ? 17.949 56.815 60.282 1.00 6.50 108 ALA A C 1
ATOM 822 O O . ALA A 1 110 ? 19.059 57.353 60.307 1.00 6.61 108 ALA A O 1
ATOM 824 N N . MET A 1 111 ? 17.427 56.193 61.339 1.00 6.30 109 MET A N 1
ATOM 825 C CA . MET A 1 111 ? 18.148 56.153 62.610 1.00 6.39 109 MET A CA 1
ATOM 826 C C . MET A 1 111 ? 19.413 55.300 62.537 1.00 6.09 109 MET A C 1
ATOM 827 O O . MET A 1 111 ? 20.471 55.721 63.002 1.00 5.89 109 MET A O 1
ATOM 832 N N . VAL A 1 112 ? 19.321 54.112 61.945 1.00 6.18 110 VAL A N 1
ATOM 833 C CA . VAL A 1 112 ? 20.484 53.220 61.956 1.00 6.52 110 VAL A CA 1
ATOM 834 C C . VAL A 1 112 ? 21.631 53.762 61.107 1.00 6.20 110 VAL A C 1
ATOM 835 O O . VAL A 1 112 ? 22.791 53.517 61.425 1.00 6.26 110 VAL A O 1
ATOM 839 N N . ARG A 1 113 ? 21.327 54.524 60.056 1.00 6.02 111 ARG A N 1
ATOM 840 C CA . ARG A 1 113 ? 22.400 55.128 59.253 1.00 6.29 111 ARG A CA 1
ATOM 841 C C . ARG A 1 113 ? 23.265 56.069 60.084 1.00 6.27 111 ARG A C 1
ATOM 842 O O . ARG A 1 113 ? 24.472 56.160 59.878 1.00 6.53 111 ARG A O 1
ATOM 850 N N . ARG A 1 114 ? 22.641 56.768 61.030 1.00 6.06 112 ARG A N 1
ATOM 851 C CA . ARG A 1 114 ? 23.360 57.682 61.917 1.00 6.36 112 ARG A CA 1
ATOM 852 C C . ARG A 1 114 ? 23.960 56.986 63.135 1.00 6.09 112 ARG A C 1
ATOM 853 O O . ARG A 1 114 ? 24.963 57.439 63.687 1.00 6.55 112 ARG A O 1
ATOM 861 N N . LEU A 1 115 ? 23.358 55.876 63.550 1.00 6.16 113 LEU A N 1
ATOM 862 C CA . LEU A 1 115 ? 23.901 55.090 64.654 1.00 6.29 113 LEU A CA 1
ATOM 863 C C . LEU A 1 115 ? 25.206 54.388 64.273 1.00 6.24 113 LEU A C 1
ATOM 864 O O . LEU A 1 115 ? 26.120 54.277 65.098 1.00 6.33 113 LEU A O 1
ATOM 869 N N . ALA A 1 116 ? 25.285 53.924 63.027 1.00 6.21 114 ALA A N 1
ATOM 870 C CA . ALA A 1 116 ? 26.437 53.153 62.559 1.00 6.77 114 ALA A CA 1
ATOM 871 C C . ALA A 1 116 ? 27.817 53.736 62.927 1.00 6.86 114 ALA A C 1
ATOM 872 O O . ALA A 1 116 ? 28.609 53.037 63.557 1.00 6.80 114 ALA A O 1
ATOM 874 N N . PRO A 1 117 ? 28.110 55.007 62.558 1.00 7.30 115 PRO A N 1
ATOM 875 C CA . PRO A 1 117 ? 29.426 55.546 62.937 1.00 7.30 115 PRO A CA 1
ATOM 876 C C . PRO A 1 117 ? 29.701 55.557 64.446 1.00 7.35 115 PRO A C 1
ATOM 877 O O . PRO A 1 117 ? 30.847 55.361 64.865 1.00 7.31 115 PRO A O 1
ATOM 881 N N . VAL A 1 118 ? 28.667 55.773 65.255 1.00 7.25 116 VAL A N 1
ATOM 882 C CA . VAL A 1 118 ? 28.808 55.762 66.715 1.00 7.51 116 VAL A CA 1
ATOM 883 C C . VAL A 1 118 ? 29.029 54.328 67.220 1.00 7.51 116 VAL A C 1
ATOM 884 O O . VAL A 1 118 ? 29.857 54.088 68.107 1.00 7.76 116 VAL A O 1
ATOM 888 N N . ALA A 1 119 ? 28.324 53.364 66.633 1.00 7.32 117 ALA A N 1
ATOM 889 C CA . ALA A 1 119 ? 28.604 51.963 66.944 1.00 7.57 117 ALA A CA 1
ATOM 890 C C . ALA A 1 119 ? 30.049 51.590 66.585 1.00 7.90 117 ALA A C 1
ATOM 891 O O . ALA A 1 119 ? 30.730 50.916 67.358 1.00 8.03 117 ALA A O 1
ATOM 893 N N . GLN A 1 120 ? 30.519 52.041 65.421 1.00 8.02 118 GLN A N 1
ATOM 894 C CA . GLN A 1 120 ? 31.902 51.783 64.999 1.00 8.69 118 GLN A CA 1
ATOM 895 C C . GLN A 1 120 ? 32.927 52.377 65.966 1.00 9.09 118 GLN A C 1
ATOM 896 O O . GLN A 1 120 ? 33.942 51.746 66.270 1.00 10.21 118 GLN A O 1
ATOM 902 N N . GLU A 1 121 ? 32.656 53.582 66.455 1.00 8.89 119 GLU A N 1
ATOM 903 C CA . GLU A 1 121 ? 33.606 54.285 67.308 1.00 9.62 119 GLU A CA 1
ATOM 904 C C . GLU A 1 121 ? 33.546 53.834 68.766 1.00 9.30 119 GLU A C 1
ATOM 905 O O . GLU A 1 121 ? 34.586 53.646 69.405 1.00 10.00 119 GLU A O 1
ATOM 911 N N . LYS A 1 122 ? 32.328 53.649 69.278 1.00 8.92 120 LYS A N 1
ATOM 912 C CA . LYS A 1 122 ? 32.096 53.467 70.717 1.00 9.00 120 LYS A CA 1
ATOM 913 C C . LYS A 1 122 ? 31.680 52.059 71.132 1.00 8.65 120 LYS A C 1
ATOM 914 O O . LYS A 1 122 ? 31.822 51.681 72.303 1.00 9.00 120 LYS A O 1
ATOM 920 N N . GLY A 1 123 ? 31.142 51.292 70.191 1.00 8.49 121 GLY A N 1
ATOM 921 C CA . GLY A 1 123 ? 30.706 49.938 70.488 1.00 8.25 121 GLY A CA 1
ATOM 922 C C . GLY A 1 123 ? 29.329 49.825 71.123 1.00 7.92 121 GLY A C 1
ATOM 923 O O . GLY A 1 123 ? 28.978 48.767 71.642 1.00 8.09 121 GLY A O 1
ATOM 924 N N . VAL A 1 124 ? 28.539 50.899 71.076 1.00 7.53 122 VAL A N 1
ATOM 925 C CA . VAL A 1 124 ? 27.127 50.831 71.460 1.00 7.54 122 VAL A CA 1
ATOM 926 C C . VAL A 1 124 ? 26.418 49.762 70.608 1.00 7.42 122 VAL A C 1
ATOM 927 O O . VAL A 1 124 ? 26.722 49.608 69.420 1.00 7.42 122 VAL A O 1
ATOM 931 N N . LEU A 1 125 ? 25.492 49.027 71.227 1.00 7.22 123 LEU A N 1
ATOM 932 C CA . LEU A 1 125 ? 24.818 47.895 70.583 1.00 7.12 123 LEU A CA 1
ATOM 933 C C . LEU A 1 125 ? 23.345 48.177 70.308 1.00 6.94 123 LEU A C 1
ATOM 934 O O . LEU A 1 125 ? 22.603 48.561 71.204 1.00 7.77 123 LEU A O 1
ATOM 939 N N . LEU A 1 126 ? 22.927 47.970 69.066 1.00 6.43 124 LEU A N 1
ATOM 940 C CA . LEU A 1 126 ? 21.553 48.228 68.662 1.00 6.29 124 LEU A CA 1
ATOM 941 C C . LEU A 1 126 ? 20.596 47.112 69.064 1.00 6.29 124 LEU A C 1
ATOM 942 O O . LEU A 1 126 ? 20.846 45.944 68.768 1.00 6.04 124 LEU A O 1
ATOM 947 N N . GLU A 1 127 ? 19.492 47.490 69.714 1.00 6.05 125 GLU A N 1
ATOM 948 C CA . GLU A 1 127 ? 18.332 46.608 69.870 1.00 6.11 125 GLU A CA 1
ATOM 949 C C . GLU A 1 127 ? 17.177 47.207 69.070 1.00 5.87 125 GLU A C 1
ATOM 950 O O . GLU A 1 127 ? 16.671 48.279 69.407 1.00 6.28 125 GLU A O 1
ATOM 956 N N . LEU A 1 128 ? 16.793 46.523 67.994 1.00 5.63 126 LEU A N 1
ATOM 957 C CA . LEU A 1 128 ? 15.711 46.968 67.130 1.00 5.75 126 LEU A CA 1
ATOM 958 C C . LEU A 1 128 ? 14.381 46.453 67.663 1.00 5.62 126 LEU A C 1
ATOM 959 O O . LEU A 1 128 ? 14.174 45.248 67.757 1.00 5.71 126 LEU A O 1
ATOM 964 N N . ASN A 1 129 ? 13.488 47.377 68.004 1.00 5.41 127 ASN A N 1
ATOM 965 C CA . ASN A 1 129 ? 12.210 47.024 68.604 1.00 5.65 127 ASN A CA 1
ATOM 966 C C . ASN A 1 129 ? 11.145 46.751 67.539 1.00 5.59 127 ASN A C 1
ATOM 967 O O . ASN A 1 129 ? 10.646 47.674 66.897 1.00 6.09 127 ASN A O 1
ATOM 972 N N . LEU A 1 130 ? 10.795 45.478 67.358 1.00 5.73 128 LEU A N 1
ATOM 973 C CA . LEU A 1 130 ? 9.766 45.096 66.387 1.00 6.02 128 LEU A CA 1
ATOM 974 C C . LEU A 1 130 ? 8.472 44.676 67.076 1.00 5.95 128 LEU A C 1
ATOM 975 O O . LEU A 1 130 ? 7.666 43.921 66.521 1.00 6.08 128 LEU A O 1
ATOM 980 N N . SER A 1 131 ? 8.252 45.177 68.286 1.00 5.38 129 SER A N 1
ATOM 981 C CA . SER A 1 131 ? 7.178 44.619 69.093 1.00 5.39 129 SER A CA 1
ATOM 982 C C . SER A 1 131 ? 6.421 45.600 69.980 1.00 5.29 129 SER A C 1
ATOM 983 O O . SER A 1 131 ? 5.659 45.179 70.841 1.00 5.57 129 SER A O 1
ATOM 986 N N . CYS A 1 132 ? 6.583 46.904 69.754 1.00 5.41 130 CYS A N 1
ATOM 987 C CA . CYS A 1 132 ? 5.786 47.879 70.499 1.00 5.70 130 CYS A CA 1
ATOM 988 C C . CYS A 1 132 ? 4.288 47.632 70.273 1.00 5.56 130 CYS A C 1
ATOM 989 O O . CYS A 1 132 ? 3.836 47.650 69.124 1.00 5.62 130 CYS A O 1
ATOM 992 N N . PRO A 1 133 ? 3.520 47.390 71.355 1.00 5.57 131 PRO A N 1
ATOM 993 C CA . PRO A 1 133 ? 2.098 47.113 71.217 1.00 5.82 131 PRO A CA 1
ATOM 994 C C . PRO A 1 133 ? 1.167 48.276 71.585 1.00 5.81 131 PRO A C 1
ATOM 995 O O . PRO A 1 133 ? -0.035 48.056 71.742 1.00 5.96 131 PRO A O 1
ATOM 999 N N . ASN A 1 134 ? 1.710 49.491 71.702 1.00 5.88 132 ASN A N 1
ATOM 1000 C CA . ASN A 1 134 ? 0.983 50.606 72.329 1.00 6.16 132 ASN A CA 1
ATOM 1001 C C . ASN A 1 134 ? 0.755 51.872 71.501 1.00 6.34 132 ASN A C 1
ATOM 1002 O O . ASN A 1 134 ? 0.082 52.785 71.978 1.00 6.74 132 ASN A O 1
ATOM 1007 N N . VAL A 1 135 ? 1.303 51.963 70.291 1.00 6.42 133 VAL A N 1
ATOM 1008 C CA . VAL A 1 135 ? 1.061 53.169 69.487 1.00 6.75 133 VAL A CA 1
ATOM 1009 C C . VAL A 1 135 ? -0.240 52.966 68.707 1.00 6.69 133 VAL A C 1
ATOM 1010 O O . VAL A 1 135 ? -0.367 51.983 67.974 1.00 6.71 133 VAL A O 1
ATOM 1014 N N . PRO A 1 136 ? -1.239 53.859 68.903 1.00 7.14 134 PRO A N 1
ATOM 1015 C CA . PRO A 1 136 ? -2.517 53.662 68.217 1.00 7.49 134 PRO A CA 1
ATOM 1016 C C . PRO A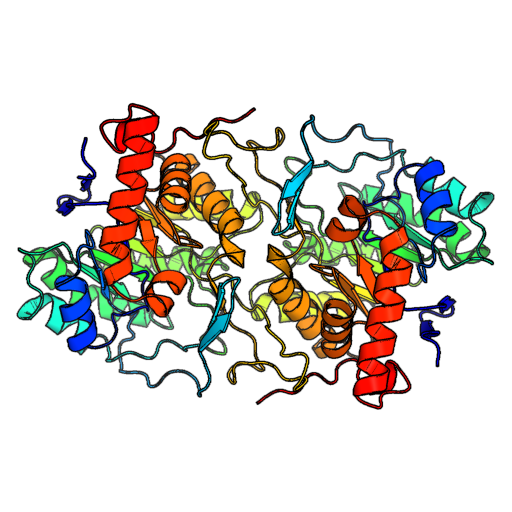 1 136 ? -2.379 53.520 66.702 1.00 7.56 134 PRO A C 1
ATOM 1017 O O . PRO A 1 136 ? -1.698 54.319 66.052 1.00 8.00 134 PRO A O 1
ATOM 1021 N N . GLY A 1 137 ? -3.002 52.475 66.164 1.00 7.49 135 GLY A N 1
ATOM 1022 C CA . GLY A 1 137 ? -3.013 52.229 64.731 1.00 7.48 135 GLY A CA 1
ATOM 1023 C C . GLY A 1 137 ? -1.742 51.618 64.167 1.00 7.52 135 GLY A C 1
ATOM 1024 O O . GLY A 1 137 ? -1.606 51.503 62.947 1.00 8.08 135 GLY A O 1
ATOM 1025 N N . LYS A 1 138 ? -0.817 51.221 65.048 1.00 7.42 136 LYS A N 1
ATOM 1026 C CA . LYS A 1 138 ? 0.453 50.614 64.646 1.00 7.81 136 LYS A CA 1
ATOM 1027 C C . LYS A 1 138 ? 0.591 49.223 65.267 1.00 7.98 136 LYS A C 1
ATOM 1028 O O . LYS A 1 138 ? 1.083 49.084 66.391 1.00 8.22 136 LYS A O 1
ATOM 1034 N N . PRO A 1 139 ? 0.134 48.182 64.552 1.00 7.95 137 PRO A N 1
ATOM 1035 C CA . PRO A 1 139 ? 0.227 46.816 65.079 1.00 8.21 137 PRO A CA 1
ATOM 1036 C C . PRO A 1 139 ? 1.677 46.337 65.196 1.00 7.84 137 PRO A C 1
ATOM 1037 O O . PRO A 1 139 ? 2.551 46.799 64.456 1.00 8.20 137 PRO A O 1
ATOM 1041 N N . GLN A 1 140 ? 1.928 45.416 66.124 1.00 7.21 138 GLN A N 1
ATOM 1042 C CA . GLN A 1 140 ? 3.273 44.884 66.370 1.00 6.58 138 GLN A CA 1
ATOM 1043 C C . GLN A 1 140 ? 3.888 44.405 65.066 1.00 6.56 138 GLN A C 1
ATOM 1044 O O . GLN A 1 140 ? 3.333 43.526 64.393 1.00 6.67 138 GLN A O 1
ATOM 1050 N N . VAL A 1 141 ? 5.040 44.967 64.716 1.00 6.68 139 VAL A N 1
ATOM 1051 C CA . VAL A 1 141 ? 5.681 44.665 63.432 1.00 6.55 139 VAL A CA 1
ATOM 1052 C C . VAL A 1 141 ? 5.873 43.160 63.233 1.00 6.18 139 VAL A C 1
ATOM 1053 O O . VAL A 1 141 ? 5.528 42.614 62.184 1.00 6.45 139 VAL A O 1
ATOM 1057 N N . ALA A 1 142 ? 6.400 42.488 64.251 1.00 6.05 140 ALA A N 1
ATOM 1058 C CA . ALA A 1 142 ? 6.783 41.088 64.102 1.00 6.22 140 ALA A CA 1
ATOM 1059 C C . ALA A 1 142 ? 5.603 40.115 64.227 1.00 6.03 140 ALA A C 1
ATOM 1060 O O . ALA A 1 142 ? 5.793 38.901 64.191 1.00 6.63 140 ALA A O 1
ATOM 1062 N N . TYR A 1 143 ? 4.381 40.636 64.336 1.00 6.14 141 TYR A N 1
ATOM 1063 C CA . TYR A 1 143 ? 3.203 39.789 64.103 1.00 6.85 141 TYR A CA 1
ATOM 1064 C C . TYR A 1 143 ? 2.807 39.754 62.619 1.00 7.22 141 TYR A C 1
ATOM 1065 O O . TYR A 1 143 ? 1.849 39.075 62.241 1.00 7.65 141 TYR A O 1
ATOM 1074 N N . ASP A 1 144 ? 3.547 40.482 61.789 1.00 7.15 142 ASP A N 1
ATOM 1075 C CA . ASP A 1 144 ? 3.347 40.494 60.345 1.00 7.81 142 ASP A CA 1
ATOM 1076 C C . ASP A 1 144 ? 4.684 40.060 59.765 1.00 7.72 142 ASP A C 1
ATOM 1077 O O . ASP A 1 144 ? 5.625 40.847 59.705 1.00 7.50 142 ASP A O 1
ATOM 1082 N N . PHE A 1 145 ? 4.784 38.793 59.369 1.00 8.17 143 PHE A N 1
ATOM 1083 C CA . PHE A 1 145 ? 6.088 38.240 59.005 1.00 8.86 143 PHE A CA 1
ATOM 1084 C C . PHE A 1 145 ? 6.708 38.859 57.756 1.00 9.37 143 PHE A C 1
ATOM 1085 O O . PHE A 1 145 ? 7.930 38.958 57.661 1.00 9.65 143 PHE A O 1
ATOM 1093 N N . GLU A 1 146 ? 5.881 39.295 56.811 1.00 9.88 144 GLU A N 1
ATOM 1094 C CA . GLU A 1 146 ? 6.418 40.019 55.658 1.00 10.70 144 GLU A CA 1
ATOM 1095 C C . GLU A 1 146 ? 6.976 41.387 56.057 1.00 9.89 144 GLU A C 1
ATOM 1096 O O . GLU A 1 146 ? 8.045 41.781 55.586 1.00 9.74 144 GLU A O 1
ATOM 1102 N N . ALA A 1 147 ? 6.271 42.096 56.934 1.00 9.18 145 ALA A N 1
ATOM 1103 C CA . ALA A 1 147 ? 6.775 43.367 57.459 1.00 8.73 145 ALA A CA 1
ATOM 1104 C C . ALA A 1 147 ? 8.075 43.152 58.235 1.00 8.50 145 ALA A C 1
ATOM 1105 O O . ALA A 1 147 ? 9.045 43.884 58.056 1.00 8.76 145 ALA A O 1
ATOM 1107 N N . MET A 1 148 ? 8.095 42.121 59.076 1.00 7.89 146 MET A N 1
ATOM 1108 C CA . MET A 1 148 ? 9.293 41.751 59.827 1.00 8.18 146 MET A CA 1
ATOM 1109 C C . MET A 1 148 ? 10.499 41.546 58.897 1.00 8.00 146 MET A C 1
ATOM 1110 O O . MET A 1 148 ? 11.574 42.105 59.129 1.00 7.78 146 MET A O 1
ATOM 1115 N N . ARG A 1 149 ? 10.317 40.752 57.842 1.00 8.23 147 ARG A N 1
ATOM 1116 C CA . ARG A 1 149 ? 11.392 40.515 56.876 1.00 8.88 147 ARG A CA 1
ATOM 1117 C C . ARG A 1 149 ? 11.858 41.822 56.227 1.00 8.54 147 ARG A C 1
ATOM 1118 O O . ARG A 1 149 ? 13.058 42.063 56.125 1.00 8.34 147 ARG A O 1
ATOM 1126 N N . THR A 1 150 ? 10.914 42.663 55.813 1.00 8.42 148 THR A N 1
ATOM 1127 C CA . THR A 1 150 ? 11.247 43.944 55.192 1.00 8.68 148 THR A CA 1
ATOM 1128 C C . THR A 1 150 ? 12.079 44.826 56.128 1.00 8.24 148 THR A C 1
ATOM 1129 O O . THR A 1 150 ? 13.109 45.368 55.723 1.00 8.00 148 THR A O 1
ATOM 1133 N N . TYR A 1 151 ? 11.642 44.960 57.381 1.00 7.61 149 TYR A N 1
ATOM 1134 C CA . TYR A 1 151 ? 12.388 45.750 58.359 1.00 7.78 149 TYR A CA 1
ATOM 1135 C C . TYR A 1 151 ? 13.808 45.215 58.538 1.00 7.37 149 TYR A C 1
ATOM 1136 O O . TYR A 1 151 ? 14.763 45.980 58.568 1.00 7.50 149 TYR A O 1
ATOM 1145 N N . LEU A 1 152 ? 13.947 43.897 58.659 1.00 7.31 150 LEU A N 1
ATOM 1146 C CA . LEU A 1 152 ? 15.260 43.304 58.899 1.00 7.60 150 LEU A CA 1
ATOM 1147 C C . LEU A 1 152 ? 16.176 43.412 57.682 1.00 7.74 150 LEU A C 1
ATOM 1148 O O . LEU A 1 152 ? 17.380 43.636 57.830 1.00 7.81 150 LEU A O 1
ATOM 1153 N N . GLN A 1 153 ? 15.607 43.256 56.488 1.00 8.19 151 GLN A N 1
ATOM 1154 C CA . GLN A 1 153 ? 16.363 43.439 55.244 1.00 9.26 151 GLN A CA 1
ATOM 1155 C C . GLN A 1 153 ? 16.896 44.869 55.129 1.00 8.54 151 GLN A C 1
ATOM 1156 O O . GLN A 1 153 ? 18.081 45.092 54.873 1.00 8.06 151 GLN A O 1
ATOM 1162 N N . GLN A 1 154 ? 16.007 45.832 55.340 1.00 8.16 152 GLN A N 1
ATOM 1163 C CA . GLN A 1 154 ? 16.341 47.242 55.170 1.00 8.45 152 GLN A CA 1
ATOM 1164 C C . GLN A 1 154 ? 17.308 47.727 56.249 1.00 7.86 152 GLN A C 1
ATOM 1165 O O . GLN A 1 154 ? 18.265 48.439 55.947 1.00 7.56 152 GLN A O 1
ATOM 1171 N N . VAL A 1 155 ? 17.068 47.336 57.503 1.00 7.60 153 VAL A N 1
ATOM 1172 C CA . VAL A 1 155 ? 17.982 47.694 58.593 1.00 7.69 153 VAL A CA 1
ATOM 1173 C C . VAL A 1 155 ? 19.353 47.031 58.410 1.00 7.62 153 VAL A C 1
ATOM 1174 O O . VAL A 1 155 ? 20.385 47.679 58.592 1.00 7.91 153 VAL A O 1
ATOM 1178 N N . SER A 1 156 ? 19.369 45.755 58.029 1.00 7.80 154 SER A N 1
ATOM 1179 C CA . SER A 1 156 ? 20.640 45.068 57.780 1.00 8.30 154 SER A CA 1
ATOM 1180 C C . SER A 1 156 ? 21.478 45.804 56.735 1.00 8.66 154 SER A C 1
ATOM 1181 O O . SER A 1 156 ? 22.670 46.028 56.936 1.00 8.58 154 SER A O 1
ATOM 1184 N N . LEU A 1 157 ? 20.841 46.186 55.632 1.00 9.25 155 LEU A N 1
ATOM 1185 C CA . LEU A 1 157 ? 21.525 46.873 54.536 1.00 10.47 155 LEU A CA 1
ATOM 1186 C C . LEU A 1 157 ? 22.025 48.258 54.938 1.00 10.01 155 LEU A C 1
ATOM 1187 O O . LEU A 1 157 ? 23.143 48.643 54.590 1.00 10.48 155 LEU A O 1
ATOM 1192 N N . ALA A 1 158 ? 21.204 48.996 55.680 1.00 9.46 156 ALA A N 1
ATOM 1193 C CA . ALA A 1 158 ? 21.540 50.366 56.055 1.00 9.40 156 ALA A CA 1
ATOM 1194 C C . ALA A 1 158 ? 22.552 50.448 57.199 1.00 9.38 156 ALA A C 1
ATOM 1195 O O . ALA A 1 158 ? 23.336 51.399 57.265 1.00 10.53 156 ALA A O 1
ATOM 1197 N N . TYR A 1 159 ? 22.537 49.455 58.091 1.00 8.65 157 TYR A N 1
ATOM 1198 C CA . TYR A 1 159 ? 23.363 49.477 59.297 1.00 8.22 157 TYR A CA 1
ATOM 1199 C C . TYR A 1 159 ? 24.688 48.763 59.060 1.00 8.35 157 TYR A C 1
ATOM 1200 O O . TYR A 1 159 ? 25.750 49.312 59.352 1.00 8.52 157 TYR A O 1
ATOM 1209 N N . GLY A 1 160 ? 24.617 47.539 58.537 1.00 8.53 158 GLY A N 1
ATOM 1210 C CA . GLY A 1 160 ? 25.806 46.774 58.158 1.00 8.95 158 GLY A CA 1
ATOM 1211 C C . GLY A 1 160 ? 26.653 46.297 59.321 1.00 8.83 158 GLY A C 1
ATOM 1212 O O . GLY A 1 160 ? 27.799 45.867 59.131 1.00 9.73 158 GLY A O 1
ATOM 1213 N N . LEU A 1 161 ? 26.089 46.363 60.526 1.00 8.56 159 LEU A N 1
ATOM 1214 C CA . LEU A 1 161 ? 26.791 46.002 61.751 1.00 8.62 159 LEU A CA 1
ATOM 1215 C C . LEU A 1 161 ? 25.926 45.044 62.566 1.00 8.54 159 LEU A C 1
ATOM 1216 O O . LEU A 1 161 ? 24.719 44.972 62.337 1.00 8.10 159 LEU A O 1
ATOM 1221 N N . PRO A 1 162 ? 26.532 44.311 63.524 1.00 8.72 160 PRO A N 1
ATOM 1222 C CA . PRO A 1 162 ? 25.734 43.410 64.356 1.00 8.62 160 PRO A CA 1
ATOM 1223 C C . PRO A 1 162 ? 24.651 44.152 65.134 1.00 8.31 160 PRO A C 1
ATOM 1224 O O . PRO A 1 162 ? 24.866 45.287 65.581 1.00 8.48 160 PRO A O 1
ATOM 1228 N N . PHE A 1 163 ? 23.495 43.511 65.284 1.00 7.39 161 PHE A N 1
ATOM 1229 C CA . PHE A 1 163 ? 22.408 44.076 66.080 1.00 6.84 161 PHE A CA 1
ATOM 1230 C C . PHE A 1 163 ? 21.509 42.988 66.634 1.00 6.78 161 PHE A C 1
ATOM 1231 O O . PHE A 1 163 ? 21.676 41.807 66.317 1.00 7.03 161 PHE A O 1
ATOM 1239 N N . GLY A 1 164 ? 20.571 43.389 67.480 1.00 6.23 162 GLY A N 1
ATOM 1240 C CA . GLY A 1 164 ? 19.606 42.461 68.031 1.00 6.16 162 GLY A CA 1
ATOM 1241 C C . GLY A 1 164 ? 18.195 42.953 67.823 1.00 5.70 162 GLY A C 1
ATOM 1242 O O . GLY A 1 164 ? 17.977 44.094 67.389 1.00 5.87 162 GLY A O 1
ATOM 1243 N N . VAL A 1 165 ? 17.236 42.086 68.133 1.00 5.75 163 VAL A N 1
ATOM 1244 C CA . VAL A 1 165 ? 15.826 42.363 67.875 1.00 5.96 163 VAL A CA 1
ATOM 1245 C C . VAL A 1 165 ? 14.971 42.058 69.101 1.00 5.82 163 VAL A C 1
ATOM 1246 O O . VAL A 1 165 ? 15.053 40.963 69.663 1.00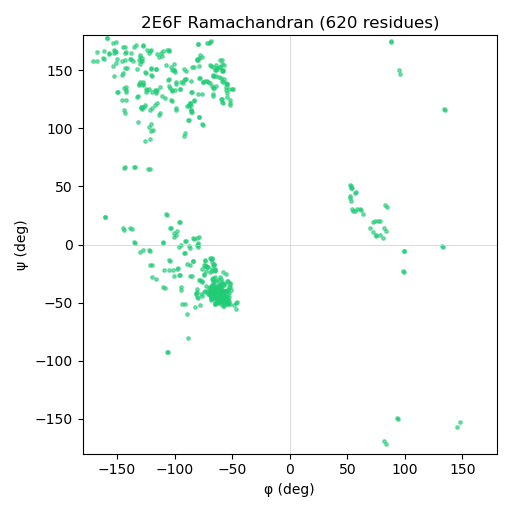 6.46 163 VAL A O 1
ATOM 1250 N N . LYS A 1 166 ? 14.158 43.035 69.505 1.00 5.35 164 LYS A N 1
ATOM 1251 C CA . LYS A 1 166 ? 13.176 42.855 70.575 1.00 5.29 164 LYS A CA 1
ATOM 1252 C C . LYS A 1 166 ? 11.898 42.278 69.982 1.00 5.12 164 LYS A C 1
ATOM 1253 O O . LYS A 1 166 ? 11.217 42.932 69.178 1.00 5.23 164 LYS A O 1
ATOM 1259 N N . MET A 1 167 ? 11.594 41.049 70.389 1.00 5.13 165 MET A N 1
ATOM 1260 C CA . MET A 1 167 ? 10.512 40.270 69.798 1.00 5.67 165 MET A CA 1
ATOM 1261 C C . MET A 1 167 ? 9.254 40.285 70.648 1.00 5.33 165 MET A C 1
ATOM 1262 O O . MET A 1 167 ? 9.337 40.346 71.877 1.00 5.07 165 MET A O 1
ATOM 1267 N N . PRO A 1 168 ? 8.078 40.179 69.999 1.00 5.36 166 PRO A N 1
ATOM 1268 C CA . PRO A 1 168 ? 6.839 40.063 70.745 1.00 5.34 166 PRO A CA 1
ATOM 1269 C C . PRO A 1 168 ? 6.683 38.615 71.197 1.00 5.37 166 PRO A C 1
ATOM 1270 O O . PRO A 1 168 ? 7.310 37.727 70.618 1.00 5.17 166 PRO A O 1
ATOM 1274 N N . PRO A 1 169 ? 5.855 38.361 72.218 1.00 5.05 167 PRO A N 1
ATOM 1275 C CA . PRO A 1 169 ? 5.578 36.970 72.569 1.00 5.17 167 PRO A CA 1
ATOM 1276 C C . PRO A 1 169 ? 4.706 36.285 71.510 1.00 5.26 167 PRO A C 1
ATOM 1277 O O . PRO A 1 169 ? 3.774 36.898 70.978 1.00 5.39 167 PRO A O 1
ATOM 1281 N N . TYR A 1 170 ? 5.023 35.032 71.205 1.00 5.11 168 TYR A N 1
ATOM 1282 C CA . TYR A 1 170 ? 4.160 34.199 70.376 1.00 5.37 168 TYR A CA 1
ATOM 1283 C C . TYR A 1 170 ? 3.566 33.074 71.206 1.00 5.45 168 TYR A C 1
ATOM 1284 O O . TYR A 1 170 ? 4.056 32.766 72.296 1.00 5.47 168 TYR A O 1
ATOM 1293 N N . PHE A 1 171 ? 2.528 32.444 70.661 1.00 5.17 169 PHE A N 1
ATOM 1294 C CA . PHE A 1 171 ? 1.673 31.529 71.415 1.00 5.43 169 PHE A CA 1
ATOM 1295 C C . PHE A 1 171 ? 1.319 30.295 70.587 1.00 5.64 169 PHE A C 1
ATOM 1296 O O . PHE A 1 171 ? 0.423 29.531 70.951 1.00 5.66 169 PHE A O 1
ATOM 1304 N N . ASP A 1 172 ? 2.047 30.101 69.486 1.00 5.74 170 ASP A N 1
ATOM 1305 C CA . ASP A 1 172 ? 1.671 29.188 68.413 1.00 6.41 170 ASP A CA 1
ATOM 1306 C C . ASP A 1 172 ? 2.978 28.617 67.878 1.00 6.09 170 ASP A C 1
ATOM 1307 O O . ASP A 1 172 ? 3.880 29.366 67.496 1.00 6.42 170 ASP A O 1
ATOM 1312 N N . ILE A 1 173 ? 3.086 27.290 67.870 1.00 5.91 171 ILE A N 1
ATOM 1313 C CA . ILE A 1 173 ? 4.309 26.620 67.429 1.00 6.60 171 ILE A CA 1
ATOM 1314 C C . ILE A 1 173 ? 4.685 27.001 65.997 1.00 6.32 171 ILE A C 1
ATOM 1315 O O . ILE A 1 173 ? 5.863 27.227 65.704 1.00 6.52 171 ILE A O 1
ATOM 1320 N N . ALA A 1 174 ? 3.685 27.091 65.121 1.00 6.67 172 ALA A N 1
ATOM 1321 C CA . ALA A 1 174 ? 3.915 27.495 63.734 1.00 6.58 172 ALA A CA 1
ATOM 1322 C C . ALA A 1 174 ? 4.532 28.891 63.665 1.00 6.82 172 ALA A C 1
ATOM 1323 O O . ALA A 1 174 ? 5.377 29.159 62.811 1.00 6.80 172 ALA A O 1
ATOM 1325 N N . HIS A 1 175 ? 4.119 29.773 64.578 1.00 6.34 173 HIS A N 1
ATOM 1326 C CA . HIS A 1 175 ? 4.674 31.124 64.646 1.00 6.56 173 HIS A CA 1
ATOM 1327 C C . HIS A 1 175 ? 6.103 31.139 65.154 1.00 6.31 173 HIS A C 1
ATOM 1328 O O . HIS A 1 175 ? 6.921 31.874 64.616 1.00 6.18 173 HIS A O 1
ATOM 1335 N N . PHE A 1 176 ? 6.411 30.333 66.173 1.00 6.22 174 PHE A N 1
ATOM 1336 C CA . PHE A 1 176 ? 7.809 30.182 66.598 1.00 6.03 174 PHE A CA 1
ATOM 1337 C C . PHE A 1 176 ? 8.654 29.753 65.397 1.00 6.30 174 PHE A C 1
ATOM 1338 O O . PHE A 1 176 ? 9.715 30.312 65.141 1.00 6.26 174 PHE A O 1
ATOM 1346 N N . ASP A 1 177 ? 8.179 28.736 64.674 1.00 6.32 175 ASP A N 1
ATOM 1347 C CA . ASP A 1 177 ? 8.893 28.201 63.511 1.00 6.43 175 ASP A CA 1
ATOM 1348 C C . ASP A 1 177 ? 9.161 29.276 62.453 1.00 6.30 175 ASP A C 1
ATOM 1349 O O . ASP A 1 177 ? 10.291 29.435 61.987 1.00 6.52 175 ASP A O 1
ATOM 1354 N N . THR A 1 178 ? 8.119 30.009 62.076 1.00 6.54 176 THR A N 1
ATOM 1355 C CA . THR A 1 178 ? 8.237 31.014 61.027 1.00 6.82 176 THR A CA 1
ATOM 1356 C C . THR A 1 178 ? 9.102 32.193 61.481 1.00 6.74 176 THR A C 1
ATOM 1357 O O . THR A 1 178 ? 10.004 32.627 60.760 1.00 6.92 176 THR A O 1
ATOM 1361 N N . ALA A 1 179 ? 8.829 32.702 62.682 1.00 6.65 177 ALA A N 1
ATOM 1362 C CA . ALA A 1 179 ? 9.558 33.848 63.213 1.00 6.51 177 ALA A CA 1
ATOM 1363 C C . ALA A 1 179 ? 11.048 33.559 63.325 1.00 6.54 177 ALA A C 1
ATOM 1364 O O . ALA A 1 179 ? 11.873 34.385 62.926 1.00 6.50 177 ALA A O 1
ATOM 1366 N N . ALA A 1 180 ? 11.398 32.393 63.865 1.00 6.71 178 ALA A N 1
ATOM 1367 C CA . ALA A 1 180 ? 12.807 32.030 63.987 1.00 7.00 178 ALA A CA 1
ATOM 1368 C C . ALA A 1 180 ? 13.483 31.845 62.628 1.00 7.19 178 ALA A C 1
ATOM 1369 O O . ALA A 1 180 ? 14.635 32.232 62.454 1.00 7.33 178 ALA A O 1
ATOM 1371 N N . ALA A 1 181 ? 12.765 31.265 61.669 1.00 7.07 179 ALA A N 1
ATOM 1372 C CA . ALA A 1 181 ? 13.289 31.116 60.312 1.00 7.52 179 ALA A CA 1
ATOM 1373 C C . ALA A 1 181 ? 13.566 32.471 59.657 1.00 7.33 179 ALA A C 1
ATOM 1374 O O . ALA A 1 181 ? 14.591 32.635 58.999 1.00 7.69 179 ALA A O 1
ATOM 1376 N N . VAL A 1 182 ? 12.668 33.440 59.855 1.00 7.00 180 VAL A N 1
ATOM 1377 C CA . VAL A 1 182 ? 12.906 34.804 59.367 1.00 7.24 180 VAL A CA 1
ATOM 1378 C C . VAL A 1 182 ? 14.187 35.367 59.992 1.00 6.86 180 VAL A C 1
ATOM 1379 O O . VAL A 1 182 ? 15.064 35.842 59.279 1.00 7.08 180 VAL A O 1
ATOM 1383 N N . LEU A 1 183 ? 14.308 35.287 61.316 1.00 6.74 181 LEU A N 1
ATOM 1384 C CA . LEU A 1 183 ? 15.509 35.791 61.996 1.00 6.73 181 LEU A CA 1
ATOM 1385 C C . LEU A 1 183 ? 16.790 35.145 61.465 1.00 6.53 181 LEU A C 1
ATOM 1386 O O . LEU A 1 183 ? 17.810 35.820 61.285 1.00 6.55 181 LEU A O 1
ATOM 1391 N N . ASN A 1 184 ? 16.724 33.842 61.198 1.00 6.83 182 ASN A N 1
ATOM 1392 C CA . ASN A 1 184 ? 17.886 33.100 60.720 1.00 7.46 182 ASN A CA 1
ATOM 1393 C C . ASN A 1 184 ? 18.317 33.475 59.299 1.00 7.82 182 ASN A C 1
ATOM 1394 O O . ASN A 1 184 ? 19.405 33.091 58.874 1.00 8.10 182 ASN A O 1
ATOM 1399 N N . GLU A 1 185 ? 17.484 34.229 58.581 1.00 7.89 183 GLU A N 1
ATOM 1400 C CA . GLU A 1 185 ? 17.854 34.749 57.262 1.00 8.92 183 GLU A CA 1
ATOM 1401 C C . GLU A 1 185 ? 18.868 35.885 57.367 1.00 8.70 183 GLU A C 1
ATOM 1402 O O . GLU A 1 185 ? 19.471 36.268 56.361 1.00 9.07 183 GLU A O 1
ATOM 1408 N N . PHE A 1 186 ? 19.048 36.423 58.575 1.00 8.23 184 PHE A N 1
ATOM 1409 C CA . PHE A 1 186 ? 19.819 37.653 58.770 1.00 8.04 184 PHE A CA 1
ATOM 1410 C C . PHE A 1 186 ? 21.028 37.437 59.665 1.00 8.24 184 PHE A C 1
ATOM 1411 O O . PHE A 1 186 ? 20.900 37.424 60.888 1.00 7.75 184 PHE A O 1
ATOM 1419 N N . PRO A 1 187 ? 22.217 37.254 59.054 1.00 8.78 185 PRO A N 1
ATOM 1420 C CA . PRO A 1 187 ? 23.405 36.950 59.853 1.00 8.90 185 PRO A CA 1
ATOM 1421 C C . PRO A 1 187 ? 23.820 38.084 60.787 1.00 8.56 185 PRO A C 1
ATOM 1422 O O . PRO A 1 187 ? 24.496 37.829 61.784 1.00 9.12 185 PRO A O 1
ATOM 1426 N N . LEU A 1 188 ? 23.409 39.316 60.484 1.00 8.24 186 LEU A N 1
ATOM 1427 C CA . LEU A 1 188 ? 23.747 40.452 61.348 1.00 7.74 186 LEU A CA 1
ATOM 1428 C C . LEU A 1 188 ? 22.934 40.478 62.643 1.00 7.54 186 LEU A C 1
ATOM 1429 O O . LEU A 1 188 ? 23.310 41.157 63.590 1.00 7.65 186 LEU A O 1
ATOM 1434 N N . VAL A 1 189 ? 21.824 39.745 62.683 1.00 7.20 187 VAL A N 1
ATOM 1435 C CA . VAL A 1 189 ? 21.054 39.622 63.923 1.00 7.20 187 VAL A CA 1
ATOM 1436 C C . VAL A 1 189 ? 21.787 38.651 64.849 1.00 7.06 187 VAL A C 1
ATOM 1437 O O . VAL A 1 189 ? 21.752 37.436 64.646 1.00 7.53 187 VAL A O 1
ATOM 1441 N N . LYS A 1 190 ? 22.467 39.199 65.850 1.00 6.99 188 LYS A N 1
ATOM 1442 C CA . LYS A 1 190 ? 23.298 38.404 66.747 1.00 7.25 188 LYS A CA 1
ATOM 1443 C C . LYS A 1 190 ? 22.605 38.038 68.049 1.00 6.93 188 LYS A C 1
ATOM 1444 O O . LYS A 1 190 ? 23.035 37.120 68.742 1.00 6.99 188 LYS A O 1
ATOM 1450 N N . PHE A 1 191 ? 21.564 38.783 68.410 1.00 6.59 189 PHE A N 1
ATOM 1451 C CA . PHE A 1 191 ? 20.793 38.469 69.610 1.00 6.45 189 PHE A CA 1
ATOM 1452 C C . PHE A 1 191 ? 19.317 38.731 69.403 1.00 6.22 189 PHE A C 1
ATOM 1453 O O . PHE A 1 191 ? 18.920 39.568 68.593 1.00 6.24 189 PHE A O 1
ATOM 1461 N N . VAL A 1 192 ? 18.519 37.976 70.143 1.00 6.19 190 VAL A N 1
ATOM 1462 C CA . VAL A 1 192 ? 17.068 38.000 70.044 1.00 6.37 190 VAL A CA 1
ATOM 1463 C C . VAL A 1 192 ? 16.556 38.174 71.472 1.00 5.96 190 VAL A C 1
ATOM 1464 O O . VAL A 1 192 ? 16.826 37.331 72.333 1.00 6.31 190 VAL A O 1
ATOM 1468 N N . THR A 1 193 ? 15.849 39.270 71.734 1.00 5.46 191 THR A N 1
ATOM 1469 C CA . THR A 1 193 ? 15.314 39.517 73.071 1.00 5.57 191 THR A CA 1
ATOM 1470 C C . THR A 1 193 ? 13.845 39.117 73.143 1.00 5.33 191 THR A C 1
ATOM 1471 O O . THR A 1 193 ? 13.001 39.677 72.441 1.00 5.70 191 THR A O 1
ATOM 1475 N N . CYS A 1 194 ? 13.566 38.132 73.995 1.00 5.40 192 CYS A N 1
ATOM 1476 C CA . CYS A 1 194 ? 12.235 37.555 74.176 1.00 5.36 192 CYS A CA 1
ATOM 1477 C C . CYS A 1 194 ? 11.898 37.750 75.652 1.00 5.43 192 CYS A C 1
ATOM 1478 O O . CYS A 1 194 ? 12.574 37.169 76.480 1.00 5.45 192 CYS A O 1
ATOM 1481 N N . VAL A 1 195 ? 10.876 38.529 76.025 1.00 5.14 193 VAL A N 1
ATOM 1482 C CA . VAL A 1 195 ? 9.846 39.103 75.159 1.00 5.47 193 VAL A CA 1
ATOM 1483 C C . VAL A 1 195 ? 9.545 40.553 75.548 1.00 4.98 193 VAL A C 1
ATOM 1484 O O . VAL A 1 195 ? 9.813 40.980 76.681 1.00 5.06 193 VAL A O 1
ATOM 1488 N N . ASN A 1 196 ? 8.958 41.288 74.605 1.00 5.16 194 ASN A N 1
ATOM 1489 C CA . ASN A 1 196 ? 8.253 42.527 74.898 1.00 5.35 194 ASN A CA 1
ATOM 1490 C C . ASN A 1 196 ? 6.969 42.218 75.692 1.00 5.09 194 ASN A C 1
ATOM 1491 O O . ASN A 1 196 ? 6.626 41.044 75.915 1.00 5.39 194 ASN A O 1
ATOM 1496 N N . SER A 1 197 ? 6.263 43.262 76.128 1.00 5.14 195 SER A N 1
ATOM 1497 C CA . SER A 1 197 ? 5.048 43.069 76.911 1.00 5.47 195 SER A CA 1
ATOM 1498 C C . SER A 1 197 ? 3.999 42.281 76.128 1.00 5.33 195 SER A C 1
ATOM 1499 O O . SER A 1 197 ? 3.978 42.281 74.888 1.00 5.54 195 SER A O 1
ATOM 1502 N N . VAL A 1 198 ? 3.141 41.589 76.867 1.00 5.01 196 VAL A N 1
ATOM 1503 C CA . VAL A 1 198 ? 2.075 40.792 76.279 1.00 5.38 196 VAL A CA 1
ATOM 1504 C C . VAL A 1 198 ? 0.955 41.751 75.881 1.00 5.20 196 VAL A C 1
ATOM 1505 O O . VAL A 1 198 ? 0.289 42.343 76.729 1.00 5.29 196 VAL A O 1
ATOM 1509 N N . GLY A 1 199 ? 0.782 41.929 74.578 1.00 4.85 197 GLY A N 1
ATOM 1510 C CA . GLY A 1 199 ? 0.011 43.051 74.077 1.00 4.68 197 GLY A CA 1
ATOM 1511 C C . GLY A 1 199 ? -1.466 43.050 74.402 1.00 4.66 197 GLY A C 1
ATOM 1512 O O . GLY A 1 199 ? -2.120 41.996 74.460 1.00 5.08 197 GLY A O 1
ATOM 1513 N N . ASN A 1 200 ? -1.978 44.260 74.619 1.00 4.91 198 ASN A N 1
ATOM 1514 C CA . ASN A 1 200 ? -3.409 44.519 74.599 1.00 5.06 198 ASN A CA 1
ATOM 1515 C C . ASN A 1 200 ? -4.222 43.682 75.581 1.00 5.05 198 ASN A C 1
ATOM 1516 O O . ASN A 1 200 ? -5.275 43.136 75.243 1.00 5.19 198 ASN A O 1
ATOM 1521 N N . GLY A 1 201 ? -3.708 43.592 76.808 1.00 5.09 199 GLY A N 1
ATOM 1522 C CA . GLY A 1 201 ? -4.480 43.133 77.955 1.00 5.27 199 GLY A CA 1
ATOM 1523 C C . GLY A 1 201 ? -5.355 44.258 78.484 1.00 5.08 199 GLY A C 1
ATOM 1524 O O . GLY A 1 201 ? -5.258 45.409 78.035 1.00 5.45 199 GLY A O 1
ATOM 1525 N N . LEU A 1 202 ? -6.217 43.924 79.438 1.00 5.39 200 LEU A N 1
ATOM 1526 C CA . LEU A 1 202 ? -7.155 44.890 79.990 1.00 5.75 200 LEU A CA 1
ATOM 1527 C C . LEU A 1 202 ? -7.345 44.641 81.474 1.00 5.66 200 LEU A C 1
ATOM 1528 O O . LEU A 1 202 ? -7.845 43.592 81.879 1.00 6.11 200 LEU A O 1
ATOM 1533 N N . VAL A 1 203 ? -6.937 45.613 82.281 1.00 5.87 201 VAL A N 1
ATOM 1534 C CA . VAL A 1 203 ? -7.153 45.554 83.721 1.00 6.37 201 VAL A CA 1
ATOM 1535 C C . VAL A 1 203 ? -8.328 46.458 84.056 1.00 6.64 201 VAL A C 1
ATOM 1536 O O . VAL A 1 203 ? -8.406 47.600 83.586 1.00 6.84 201 VAL A O 1
ATOM 1540 N N . ILE A 1 204 ? -9.247 45.917 84.853 1.00 6.96 202 ILE A N 1
ATOM 1541 C CA . ILE A 1 204 ? -10.447 46.623 85.290 1.00 7.10 202 ILE A CA 1
ATOM 1542 C C . ILE A 1 204 ? -10.472 46.652 86.814 1.00 7.20 202 ILE A C 1
ATOM 1543 O O . ILE A 1 204 ? -10.221 45.635 87.466 1.00 7.51 202 ILE A O 1
ATOM 1548 N N . ASP A 1 205 ? -10.755 47.831 87.366 1.00 7.37 203 ASP A N 1
ATOM 1549 C CA . ASP A 1 205 ? -10.925 48.014 88.805 1.00 7.85 203 ASP A CA 1
ATOM 1550 C C . ASP A 1 205 ? -12.379 47.733 89.190 1.00 7.31 203 ASP A C 1
ATOM 1551 O O . ASP A 1 205 ? -13.292 48.397 88.692 1.00 7.43 203 ASP A O 1
ATOM 1556 N N . ALA A 1 206 ? -12.592 46.756 90.066 1.00 7.50 204 ALA A N 1
ATOM 1557 C CA . ALA A 1 206 ? -13.951 46.365 90.448 1.00 7.69 204 ALA A CA 1
ATOM 1558 C C . ALA A 1 206 ? -14.733 47.466 91.167 1.00 7.92 204 ALA A C 1
ATOM 1559 O O . ALA A 1 206 ? -15.922 47.653 90.906 1.00 8.14 204 ALA A O 1
ATOM 1561 N N . GLU A 1 207 ? -14.068 48.190 92.063 1.00 8.01 205 GLU A N 1
ATOM 1562 C CA . GLU A 1 207 ? -14.763 49.199 92.854 1.00 8.49 205 GLU A CA 1
ATOM 1563 C C . GLU A 1 207 ? -15.286 50.325 91.962 1.00 8.08 205 GLU A C 1
ATOM 1564 O O . GLU A 1 207 ? -16.462 50.682 92.041 1.00 8.06 205 GLU A O 1
ATOM 1570 N N . SER A 1 208 ? -14.410 50.883 91.128 1.00 7.44 206 SER A N 1
ATOM 1571 C CA . SER A 1 208 ? -14.768 52.011 90.263 1.00 7.73 206 SER A CA 1
ATOM 1572 C C . SER A 1 208 ? -15.444 51.575 88.963 1.00 7.43 206 SER A C 1
ATOM 1573 O O . SER A 1 208 ? -16.016 52.403 88.264 1.00 7.43 206 SER A O 1
ATOM 1576 N N . GLU A 1 209 ? -15.364 50.279 88.645 1.00 7.24 207 GLU A N 1
ATOM 1577 C CA . GLU A 1 209 ? -15.947 49.701 87.420 1.00 7.55 207 GLU A CA 1
ATOM 1578 C C . GLU A 1 209 ? -15.319 50.294 86.160 1.00 7.58 207 GLU A C 1
ATOM 1579 O O . GLU A 1 209 ? -15.949 50.370 85.101 1.00 8.02 207 GLU A O 1
ATOM 1585 N N . SER A 1 210 ? -14.054 50.684 86.293 1.00 7.41 208 SER A N 1
ATOM 1586 C CA . SER A 1 210 ? -13.335 51.403 85.254 1.00 7.70 208 SER A CA 1
ATOM 1587 C C . SER A 1 210 ? -12.032 50.711 84.893 1.00 7.11 208 SER A C 1
ATOM 1588 O O . SER A 1 210 ? -11.389 50.082 85.737 1.00 7.28 208 SER A O 1
ATOM 1591 N N . VAL A 1 211 ? -11.644 50.836 83.626 1.00 6.52 209 VAL A N 1
ATOM 1592 C CA . VAL A 1 211 ? -10.285 50.513 83.212 1.00 6.44 209 VAL A CA 1
ATOM 1593 C C . VAL A 1 211 ? -9.302 51.416 83.968 1.00 6.41 209 VAL A C 1
ATOM 1594 O O . VAL A 1 211 ? -9.676 52.478 84.475 1.00 6.62 209 VAL A O 1
ATOM 1598 N N . VAL A 1 212 ? -8.048 50.993 84.049 1.00 6.42 210 VAL A N 1
ATOM 1599 C CA . VAL A 1 212 ? -7.075 51.681 84.911 1.00 6.48 210 VAL A CA 1
ATOM 1600 C C . VAL A 1 212 ? -6.076 52.563 84.159 1.00 6.47 210 VAL A C 1
ATOM 1601 O O . VAL A 1 212 ? -5.377 53.376 84.775 1.00 6.77 210 VAL A O 1
ATOM 1605 N N . ILE A 1 213 ? -5.999 52.396 82.841 1.00 6.30 211 ILE A N 1
ATOM 1606 C CA . ILE A 1 213 ? -5.216 53.307 82.009 1.00 6.61 211 ILE A CA 1
ATOM 1607 C C . ILE A 1 213 ? -6.098 53.980 80.960 1.00 6.39 211 ILE A C 1
ATOM 1608 O O . ILE A 1 213 ? -7.117 53.425 80.527 1.00 6.33 211 ILE A O 1
ATOM 1613 N N . LYS A 1 214 ? -5.696 55.184 80.573 1.00 6.35 212 LYS A N 1
ATOM 1614 C CA . LYS A 1 214 ? -6.480 56.023 79.677 1.00 6.65 212 LYS A CA 1
ATOM 1615 C C . LYS A 1 214 ? -6.380 55.679 78.182 1.00 6.31 212 LYS A C 1
ATOM 1616 O O . LYS A 1 214 ? -7.403 55.645 77.501 1.00 6.47 212 LYS A O 1
ATOM 1622 N N . PRO A 1 215 ? -5.160 55.445 77.654 1.00 6.19 213 PRO A N 1
ATOM 1623 C CA . PRO A 1 215 ? -5.090 55.229 76.204 1.00 6.13 213 PRO A CA 1
ATOM 1624 C C . PRO A 1 215 ? -5.841 53.981 75.754 1.00 6.15 213 PRO A C 1
ATOM 1625 O O . PRO A 1 215 ? -5.970 53.018 76.523 1.00 6.09 213 PRO A O 1
ATOM 1629 N N . LYS A 1 216 ? -6.326 54.016 74.514 1.00 5.80 214 LYS A N 1
ATOM 1630 C CA . LYS A 1 216 ? -6.862 52.832 73.838 1.00 6.00 214 LYS A CA 1
ATOM 1631 C C . LYS A 1 216 ? -7.914 52.107 74.664 1.00 6.14 214 LYS A C 1
ATOM 1632 O O . LYS A 1 216 ? -7.933 50.876 74.724 1.00 6.11 214 LYS A O 1
ATOM 1638 N N . GLN A 1 217 ? -8.787 52.885 75.303 1.00 5.91 215 GLN A N 1
ATOM 1639 C CA . GLN A 1 217 ? -9.923 52.342 76.057 1.00 5.79 215 GLN A CA 1
ATOM 1640 C C . GLN A 1 217 ? -9.482 51.328 77.119 1.00 5.86 215 GLN A C 1
ATOM 1641 O O . GLN A 1 217 ? -10.232 50.411 77.479 1.00 5.94 215 GLN A O 1
ATOM 1647 N N . GLY A 1 218 ? -8.260 51.509 77.621 1.00 5.67 216 GLY A N 1
ATOM 1648 C CA . GLY A 1 218 ? -7.749 50.681 78.703 1.00 5.33 216 GLY A CA 1
ATOM 1649 C C . GLY A 1 218 ? -6.825 49.546 78.302 1.00 5.22 216 GLY A C 1
ATOM 1650 O O . GLY A 1 218 ? -6.279 48.870 79.178 1.00 5.33 216 GLY A O 1
ATOM 1651 N N . PHE A 1 219 ? -6.649 49.338 76.995 1.00 4.96 217 PHE A N 1
ATOM 1652 C CA . PHE A 1 219 ? -5.870 48.208 76.476 1.00 4.87 217 PHE A CA 1
ATOM 1653 C C . PHE A 1 219 ? -4.377 48.522 76.478 1.00 4.81 217 PHE A C 1
ATOM 1654 O O . PHE A 1 219 ? -3.947 49.530 75.900 1.00 5.70 217 PHE A O 1
ATOM 1662 N N . GLY A 1 220 ? -3.589 47.668 77.131 1.00 5.11 218 GLY A N 1
ATOM 1663 C CA . GLY A 1 220 ? -2.155 47.920 77.258 1.00 5.39 218 GLY A CA 1
ATOM 1664 C C . GLY A 1 220 ? -1.335 46.658 77.404 1.00 5.06 218 GLY A C 1
ATOM 1665 O O . GLY A 1 220 ? -1.886 45.580 77.650 1.00 5.14 218 GLY A O 1
ATOM 1666 N N . GLY A 1 221 ? -0.016 46.788 77.262 1.00 5.02 219 GLY A N 1
ATOM 1667 C CA . GLY A 1 221 ? 0.877 45.640 77.360 1.00 5.03 219 GLY A CA 1
ATOM 1668 C C . GLY A 1 221 ? 1.059 45.193 78.795 1.00 4.97 219 GLY A C 1
ATOM 1669 O O . GLY A 1 221 ? 1.180 46.019 79.701 1.00 5.02 219 GLY A O 1
ATOM 1670 N N . LEU A 1 222 ? 1.089 43.880 78.994 1.00 4.82 220 LEU A N 1
ATOM 1671 C CA . LEU A 1 222 ? 1.249 43.299 80.321 1.00 4.79 220 LEU A CA 1
ATOM 1672 C C . LEU A 1 222 ? 2.689 42.883 80.591 1.00 4.75 220 LEU A C 1
ATOM 1673 O O . LEU A 1 222 ? 3.359 42.316 79.726 1.00 4.86 220 LEU A O 1
ATOM 1678 N N . GLY A 1 223 ? 3.138 43.140 81.813 1.00 4.91 221 GLY A N 1
ATOM 1679 C CA . GLY A 1 223 ? 4.441 42.693 82.281 1.00 5.04 221 GLY A CA 1
ATOM 1680 C C . GLY A 1 223 ? 4.321 42.108 83.673 1.00 5.10 221 GLY A C 1
ATOM 1681 O O . GLY A 1 223 ? 3.270 42.208 84.314 1.00 5.36 221 GLY A O 1
ATOM 1682 N N . GLY A 1 224 ? 5.402 41.485 84.132 1.00 5.20 222 GLY A N 1
ATOM 1683 C CA . GLY A 1 224 ? 5.481 40.990 85.499 1.00 5.77 222 GLY A CA 1
ATOM 1684 C C . GLY A 1 224 ? 5.081 39.536 85.668 1.00 5.79 222 GLY A C 1
ATOM 1685 O O . GLY A 1 224 ? 5.259 38.719 84.755 1.00 6.05 222 GLY A O 1
ATOM 1686 N N . LYS A 1 225 ? 4.541 39.210 86.845 1.00 6.42 223 LYS A N 1
ATOM 1687 C CA . LYS A 1 225 ? 4.226 37.817 87.202 1.00 6.60 223 LYS A CA 1
ATOM 1688 C C . LYS A 1 225 ? 3.290 37.147 86.200 1.00 6.05 223 LYS A C 1
ATOM 1689 O O . LYS A 1 225 ? 3.401 35.943 85.964 1.00 6.23 223 LYS A O 1
ATOM 1695 N N . TYR A 1 226 ? 2.371 37.918 85.622 1.00 5.70 224 TYR A N 1
ATOM 1696 C CA . TYR A 1 226 ? 1.436 37.388 84.631 1.00 5.73 224 TYR A CA 1
ATOM 1697 C C . TYR A 1 226 ? 2.130 36.644 83.502 1.00 5.56 224 TYR A C 1
ATOM 1698 O O . TYR A 1 226 ? 1.571 35.692 82.959 1.00 5.54 224 TYR A O 1
ATOM 1707 N N . ILE A 1 227 ? 3.332 37.090 83.134 1.00 5.24 225 ILE A N 1
ATOM 1708 C CA . ILE A 1 227 ? 3.902 36.712 81.843 1.00 5.65 225 ILE A CA 1
ATOM 1709 C C . ILE A 1 227 ? 5.105 35.770 81.893 1.00 5.40 225 ILE A C 1
ATOM 1710 O O . ILE A 1 227 ? 5.639 35.413 80.850 1.00 5.33 225 ILE A O 1
ATOM 1715 N N . LEU A 1 228 ? 5.524 35.351 83.084 1.00 5.25 226 LEU A N 1
ATOM 1716 C CA . LEU A 1 228 ? 6.741 34.544 83.189 1.00 5.44 226 LEU A CA 1
ATOM 1717 C C . LEU A 1 228 ? 6.712 33.248 82.355 1.00 5.04 226 LEU A C 1
ATOM 1718 O O . LEU A 1 228 ? 7.637 33.025 81.579 1.00 5.05 226 LEU A O 1
ATOM 1723 N N . PRO A 1 229 ? 5.672 32.392 82.498 1.00 5.40 227 PRO A N 1
ATOM 1724 C CA . PRO A 1 229 ? 5.676 31.192 81.641 1.00 5.39 227 PRO A CA 1
ATOM 1725 C C . PRO A 1 229 ? 5.661 31.477 80.130 1.00 5.30 227 PRO A C 1
ATOM 1726 O O . PRO A 1 229 ? 6.252 30.722 79.356 1.00 5.09 227 PRO A O 1
ATOM 1730 N N . THR A 1 230 ? 4.994 32.549 79.714 1.00 5.06 228 THR A N 1
ATOM 1731 C CA . THR A 1 230 ? 5.026 32.976 78.319 1.00 4.95 228 THR A CA 1
ATOM 1732 C C . THR A 1 230 ? 6.440 33.394 77.898 1.00 4.94 228 THR A C 1
ATOM 1733 O O . THR A 1 230 ? 6.920 33.021 76.823 1.00 5.09 228 THR A O 1
ATOM 1737 N N . ALA A 1 231 ? 7.099 34.170 78.753 1.00 5.14 229 ALA A N 1
ATOM 1738 C CA . ALA A 1 231 ? 8.456 34.623 78.486 1.00 5.21 229 ALA A CA 1
ATOM 1739 C C . ALA A 1 231 ? 9.427 33.448 78.401 1.00 5.38 229 ALA A C 1
ATOM 1740 O O . ALA A 1 231 ? 10.228 33.367 77.465 1.00 5.22 229 ALA A O 1
ATOM 1742 N N . LEU A 1 232 ? 9.342 32.524 79.357 1.00 5.07 230 LEU A N 1
ATOM 1743 C CA . LEU A 1 232 ? 10.207 31.348 79.341 1.00 5.15 230 LEU A CA 1
ATOM 1744 C C . LEU A 1 232 ? 10.010 30.521 78.073 1.00 5.43 230 LEU A C 1
ATOM 1745 O O . LEU A 1 232 ? 10.979 30.037 77.474 1.00 5.24 230 LEU A O 1
ATOM 1750 N N . ALA A 1 233 ? 8.752 30.354 77.664 1.00 5.30 231 ALA A N 1
ATOM 1751 C CA . ALA A 1 233 ? 8.439 29.606 76.443 1.00 5.27 231 ALA A CA 1
ATOM 1752 C C . ALA A 1 233 ? 9.100 30.234 75.234 1.00 5.41 231 ALA A C 1
ATOM 1753 O O . ALA A 1 233 ? 9.696 29.538 74.413 1.00 5.35 231 ALA A O 1
ATOM 1755 N N . ASN A 1 234 ? 9.003 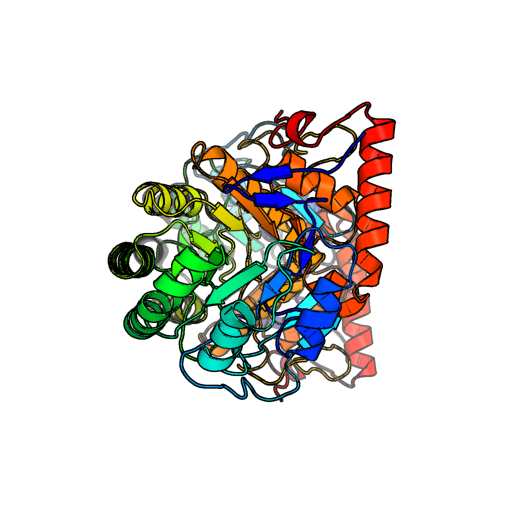31.554 75.128 1.00 5.03 232 ASN A N 1
ATOM 1756 C CA . ASN A 1 234 ? 9.589 32.254 73.993 1.00 5.32 232 ASN A CA 1
ATOM 1757 C C . ASN A 1 234 ? 11.114 32.198 74.003 1.00 5.38 232 ASN A C 1
ATOM 1758 O O . ASN A 1 234 ? 11.730 31.918 72.972 1.00 5.39 232 ASN A O 1
ATOM 1763 N N . VAL A 1 235 ? 11.712 32.429 75.171 1.00 5.42 233 VAL A N 1
ATOM 1764 C CA . VAL A 1 235 ? 13.161 32.301 75.314 1.00 5.59 233 VAL A CA 1
ATOM 1765 C C . VAL A 1 235 ? 13.610 30.925 74.818 1.00 5.53 233 VAL A C 1
ATOM 1766 O O . VAL A 1 235 ? 14.514 30.816 73.983 1.00 5.61 233 VAL A O 1
ATOM 1770 N N . ASN A 1 236 ? 12.964 29.875 75.322 1.00 5.47 234 ASN A N 1
ATOM 1771 C CA . ASN A 1 236 ? 13.364 28.521 74.978 1.00 5.76 234 ASN A CA 1
ATOM 1772 C C . ASN A 1 236 ? 13.089 28.185 73.512 1.00 5.59 234 ASN A C 1
ATOM 1773 O O . ASN A 1 236 ? 13.891 27.531 72.858 1.00 5.72 234 ASN A O 1
ATOM 1778 N N . ALA A 1 237 ? 11.956 28.645 72.992 1.00 5.07 235 ALA A N 1
ATOM 1779 C CA . ALA A 1 237 ? 11.591 28.380 71.601 1.00 5.66 235 ALA A CA 1
ATOM 1780 C C . ALA A 1 237 ? 12.627 28.950 70.637 1.00 5.75 235 ALA A C 1
ATOM 1781 O O . ALA A 1 237 ? 13.040 28.274 69.688 1.00 5.87 235 ALA A O 1
ATOM 1783 N N . PHE A 1 238 ? 13.045 30.190 70.882 1.00 6.03 236 PHE A N 1
ATOM 1784 C CA . PHE A 1 238 ? 14.062 30.830 70.048 1.00 6.28 236 PHE A CA 1
ATOM 1785 C C . PHE A 1 238 ? 15.465 30.316 70.334 1.00 6.40 236 PHE A C 1
ATOM 1786 O O . PHE A 1 238 ? 16.293 30.232 69.427 1.00 6.96 236 PHE A O 1
ATOM 1794 N N . TYR A 1 239 ? 15.732 29.936 71.578 1.00 6.50 237 TYR A N 1
ATOM 1795 C CA . TYR A 1 239 ? 17.021 29.318 71.893 1.00 6.77 237 TYR A CA 1
ATOM 1796 C C . TYR A 1 239 ? 17.212 28.029 71.103 1.00 7.19 237 TYR A C 1
ATOM 1797 O O . TYR A 1 239 ? 18.294 27.779 70.565 1.00 7.31 237 TYR A O 1
ATOM 1806 N N . ARG A 1 240 ? 16.158 27.219 71.042 1.00 7.06 238 ARG A N 1
ATOM 1807 C CA . ARG A 1 240 ? 16.182 25.963 70.295 1.00 7.42 238 ARG A CA 1
ATOM 1808 C C . ARG A 1 240 ? 16.301 26.196 68.788 1.00 7.61 238 ARG A C 1
ATOM 1809 O O . ARG A 1 240 ? 17.043 25.490 68.114 1.00 8.70 238 ARG A O 1
ATOM 1817 N N . ARG A 1 241 ? 15.596 27.200 68.272 1.00 7.23 239 ARG A N 1
ATOM 1818 C CA . ARG A 1 241 ? 15.489 27.416 66.822 1.00 7.01 239 ARG A CA 1
ATOM 1819 C C . ARG A 1 241 ? 16.576 28.304 66.212 1.00 7.32 239 ARG A C 1
ATOM 1820 O O . ARG A 1 241 ? 16.756 28.311 64.989 1.00 7.35 239 ARG A O 1
ATOM 1828 N N . CYS A 1 242 ? 17.283 29.051 67.058 1.00 7.50 240 CYS A N 1
ATOM 1829 C CA . CYS A 1 242 ? 18.336 29.962 66.608 1.00 8.08 240 CYS A CA 1
ATOM 1830 C C . CYS A 1 242 ? 19.647 29.594 67.296 1.00 8.84 240 CYS A C 1
ATOM 1831 O O . CYS A 1 242 ? 20.184 30.387 68.071 1.00 7.98 240 CYS A O 1
ATOM 1834 N N . PRO A 1 243 ? 20.179 28.388 67.013 1.00 9.89 241 PRO A N 1
ATOM 1835 C CA . PRO A 1 243 ? 21.355 27.924 67.762 1.00 10.73 241 PRO A CA 1
ATOM 1836 C C . PRO A 1 243 ? 22.624 28.743 67.518 1.00 11.39 241 PRO A C 1
ATOM 1837 O O . PRO A 1 243 ? 23.563 28.659 68.311 1.00 12.11 241 PRO A O 1
ATOM 1841 N N . ASP A 1 244 ? 22.642 29.537 66.451 1.00 11.40 242 ASP A N 1
ATOM 1842 C CA . ASP A 1 244 ? 23.799 30.381 66.138 1.00 11.95 242 ASP A CA 1
ATOM 1843 C C . ASP A 1 244 ? 23.640 31.849 66.549 1.00 11.19 242 ASP A C 1
ATOM 1844 O O . ASP A 1 244 ? 24.469 32.684 66.184 1.00 12.18 242 ASP A O 1
ATOM 1849 N N . LYS A 1 245 ? 22.590 32.150 67.314 1.00 9.72 243 LYS A N 1
ATOM 1850 C CA . LYS A 1 245 ? 22.359 33.492 67.853 1.00 8.70 243 LYS A CA 1
ATOM 1851 C C . LYS A 1 245 ? 22.286 33.403 69.370 1.00 8.36 243 LYS A C 1
ATOM 1852 O O . LYS A 1 245 ? 22.142 32.317 69.929 1.00 9.38 243 LYS A O 1
ATOM 1858 N N . LEU A 1 246 ? 22.397 34.551 70.031 1.00 7.49 244 LEU A N 1
ATOM 1859 C CA . LEU A 1 246 ? 22.124 34.659 71.459 1.00 7.17 244 LEU A CA 1
ATOM 1860 C C . LEU A 1 246 ? 20.662 34.995 71.686 1.00 6.62 244 LEU A C 1
ATOM 1861 O O . LEU A 1 246 ? 20.024 35.660 70.859 1.00 6.33 244 LEU A O 1
ATOM 1866 N N . VAL A 1 247 ? 20.134 34.522 72.804 1.00 6.52 245 VAL A N 1
ATOM 1867 C CA . VAL A 1 247 ? 18.807 34.923 73.243 1.00 6.64 245 VAL A CA 1
ATOM 1868 C C . VAL A 1 247 ? 18.947 35.675 74.564 1.00 6.39 245 VAL A C 1
ATOM 1869 O O . VAL A 1 247 ? 19.646 35.215 75.472 1.00 6.72 245 VAL A O 1
ATOM 1873 N N . PHE A 1 248 ? 18.317 36.845 74.646 1.00 6.07 246 PHE A N 1
ATOM 1874 C CA . PHE A 1 248 ? 18.226 37.591 75.901 1.00 6.22 246 PHE A CA 1
ATOM 1875 C C . PHE A 1 248 ? 16.820 37.359 76.448 1.00 6.01 246 PHE A C 1
ATOM 1876 O O . PHE A 1 248 ? 15.847 37.463 75.702 1.00 6.69 246 PHE A O 1
ATOM 1884 N N . GLY A 1 249 ? 16.712 37.044 77.737 1.00 5.54 247 GLY A N 1
ATOM 1885 C CA . GLY A 1 249 ? 15.412 36.817 78.366 1.00 5.55 247 GLY A CA 1
ATOM 1886 C C . GLY A 1 249 ? 14.861 38.083 78.990 1.00 5.39 247 GLY A C 1
ATOM 1887 O O . GLY A 1 249 ? 15.598 38.851 79.612 1.00 6.17 247 GLY A O 1
ATOM 1888 N N . CYS A 1 250 ? 13.560 38.291 78.823 1.00 5.40 248 CYS A N 1
ATOM 1889 C CA . CYS A 1 250 ? 12.865 39.406 79.444 1.00 5.27 248 CYS A CA 1
ATOM 1890 C C . CYS A 1 250 ? 11.442 38.974 79.717 1.00 5.42 248 CYS A C 1
ATOM 1891 O O . CYS A 1 250 ? 10.782 38.422 78.838 1.00 5.68 248 CYS A O 1
ATOM 1894 N N . GLY A 1 251 ? 10.977 39.205 80.938 1.00 5.34 249 GLY A N 1
ATOM 1895 C CA . GLY A 1 251 ? 9.587 38.939 81.260 1.00 5.61 249 GLY A CA 1
ATOM 1896 C C . GLY A 1 251 ? 9.454 38.216 82.574 1.00 5.66 249 GLY A C 1
ATOM 1897 O O . GLY A 1 251 ? 9.921 37.085 82.724 1.00 5.75 249 GLY A O 1
ATOM 1898 N N . GLY A 1 252 ? 8.832 38.884 83.536 1.00 5.54 250 GLY A N 1
ATOM 1899 C CA . GLY A 1 252 ? 8.497 38.259 84.806 1.00 5.84 250 GLY A CA 1
ATOM 1900 C C . GLY A 1 252 ? 9.640 38.011 85.772 1.00 5.71 250 GLY A C 1
ATOM 1901 O O . GLY A 1 252 ? 9.495 37.195 86.688 1.00 6.19 250 GLY A O 1
ATOM 1902 N N . VAL A 1 253 ? 10.761 38.714 85.609 1.00 5.82 251 VAL A N 1
ATOM 1903 C CA . VAL A 1 253 ? 11.883 38.521 86.531 1.00 6.05 251 VAL A CA 1
ATOM 1904 C C . VAL A 1 253 ? 11.731 39.398 87.769 1.00 6.31 251 VAL A C 1
ATOM 1905 O O . VAL A 1 253 ? 11.759 40.626 87.671 1.00 6.77 251 VAL A O 1
ATOM 1909 N N . TYR A 1 254 ? 11.571 38.753 88.925 1.00 6.41 252 TYR A N 1
ATOM 1910 C CA . TYR A 1 254 ? 11.518 39.445 90.218 1.00 6.82 252 TYR A CA 1
ATOM 1911 C C . TYR A 1 254 ? 12.608 38.953 91.163 1.00 7.46 252 TYR A C 1
ATOM 1912 O O . TYR A 1 254 ? 12.900 39.608 92.165 1.00 8.58 252 TYR A O 1
ATOM 1921 N N . SER A 1 255 ? 13.186 37.792 90.871 1.00 7.52 253 SER A N 1
ATOM 1922 C CA . SER A 1 255 ? 14.108 37.144 91.796 1.00 7.57 253 SER A CA 1
ATOM 1923 C C . SER A 1 255 ? 15.248 36.455 91.060 1.00 7.51 253 SER A C 1
ATOM 1924 O O . SER A 1 255 ? 15.173 36.223 89.846 1.00 7.42 253 SER A O 1
ATOM 1927 N N . GLY A 1 256 ? 16.299 36.103 91.800 1.00 8.14 254 GLY A N 1
ATOM 1928 C CA . GLY A 1 256 ? 17.392 35.309 91.247 1.00 8.33 254 GLY A CA 1
ATOM 1929 C C . GLY A 1 256 ? 16.889 33.972 90.722 1.00 8.16 254 GLY A C 1
ATOM 1930 O O . GLY A 1 256 ? 17.415 33.440 89.740 1.00 8.21 254 GLY A O 1
ATOM 1931 N N . GLU A 1 257 ? 15.860 33.429 91.365 1.00 8.13 255 GLU A N 1
ATOM 1932 C CA . GLU A 1 257 ? 15.267 32.181 90.895 1.00 8.29 255 GLU A CA 1
ATOM 1933 C C . GLU A 1 257 ? 14.595 32.342 89.527 1.00 7.72 255 GLU A C 1
ATOM 1934 O O . GLU A 1 257 ? 14.751 31.487 88.653 1.00 7.45 255 GLU A O 1
ATOM 1940 N N . ASP A 1 258 ? 13.864 33.438 89.337 1.00 7.08 256 ASP A N 1
ATOM 1941 C CA . ASP A 1 258 ? 13.257 33.728 88.038 1.00 6.90 256 ASP A CA 1
ATOM 1942 C C . ASP A 1 258 ? 14.338 33.867 86.968 1.00 6.56 256 ASP A C 1
ATOM 1943 O O . ASP A 1 258 ? 14.178 33.367 85.854 1.00 6.56 256 ASP A O 1
ATOM 1948 N N . ALA A 1 259 ? 15.436 34.544 87.312 1.00 6.57 257 ALA A N 1
ATOM 1949 C CA . ALA A 1 259 ? 16.570 34.699 86.395 1.00 6.63 257 ALA A CA 1
ATOM 1950 C C . ALA A 1 259 ? 17.205 33.348 86.064 1.00 6.66 257 ALA A C 1
ATOM 1951 O O . ALA A 1 259 ? 17.545 33.076 84.911 1.00 6.71 257 ALA A O 1
ATOM 1953 N N . PHE A 1 260 ? 17.356 32.508 87.086 1.00 6.69 258 PHE A N 1
ATOM 1954 C CA . PHE A 1 260 ? 17.836 31.140 86.911 1.00 6.62 258 PHE A CA 1
ATOM 1955 C C . PHE A 1 260 ? 16.991 30.364 85.893 1.00 6.27 258 PHE A C 1
ATOM 1956 O O . PHE A 1 260 ? 17.532 29.682 85.020 1.00 6.35 258 PHE A O 1
ATOM 1964 N N . LEU A 1 261 ? 15.669 30.488 85.999 1.00 6.19 259 LEU A N 1
ATOM 1965 C CA . LEU A 1 261 ? 14.764 29.852 85.043 1.00 6.40 259 LEU A CA 1
ATOM 1966 C C . LEU A 1 261 ? 14.974 30.376 83.619 1.00 5.88 259 LEU A C 1
ATOM 1967 O O . LEU A 1 261 ? 15.029 29.592 82.672 1.00 5.84 259 LEU A O 1
ATOM 1972 N N . HIS A 1 262 ? 15.086 31.698 83.465 1.00 5.74 260 HIS A N 1
ATOM 1973 C CA . HIS A 1 262 ? 15.373 32.279 82.149 1.00 5.50 260 HIS A CA 1
ATOM 1974 C C . HIS A 1 262 ? 16.669 31.723 81.555 1.00 5.52 260 HIS A C 1
ATOM 1975 O O . HIS A 1 262 ? 16.729 31.380 80.372 1.00 4.97 260 HIS A O 1
ATOM 1982 N N . ILE A 1 263 ? 17.707 31.637 82.383 1.00 5.84 261 ILE A N 1
ATOM 1983 C CA . ILE A 1 263 ? 18.999 31.137 81.915 1.00 6.61 261 ILE A CA 1
ATOM 1984 C C . ILE A 1 263 ? 18.922 29.640 81.554 1.00 6.77 261 ILE A C 1
ATOM 1985 O O . ILE A 1 263 ? 19.426 29.224 80.505 1.00 6.68 261 ILE A O 1
ATOM 1990 N N . LEU A 1 264 ? 18.259 28.850 82.397 1.00 6.78 262 LEU A N 1
ATOM 1991 C CA . LEU A 1 264 ? 17.976 27.445 82.078 1.00 7.79 262 LEU A CA 1
ATOM 1992 C C . LEU A 1 264 ? 17.277 27.302 80.732 1.00 7.00 262 LEU A C 1
ATOM 1993 O O . LEU A 1 264 ? 17.538 26.358 79.982 1.00 7.13 262 LEU A O 1
ATOM 1998 N N . ALA A 1 265 ? 16.366 28.227 80.444 1.00 6.69 263 ALA A N 1
ATOM 1999 C CA . ALA A 1 265 ? 15.616 28.207 79.195 1.00 6.44 263 ALA A CA 1
ATOM 2000 C C . ALA A 1 265 ? 16.468 28.623 77.998 1.00 6.26 263 ALA A C 1
ATOM 2001 O O . ALA A 1 265 ? 16.094 28.354 76.858 1.00 6.05 263 ALA A O 1
ATOM 2003 N N . GLY A 1 266 ? 17.599 29.285 78.261 1.00 6.33 264 GLY A N 1
ATOM 2004 C CA . GLY A 1 266 ? 18.531 29.683 77.208 1.00 6.90 264 GLY A CA 1
ATOM 2005 C C . GLY A 1 266 ? 19.054 31.110 77.242 1.00 6.64 264 GLY A C 1
ATOM 2006 O O . GLY A 1 266 ? 19.863 31.480 76.393 1.00 6.84 264 GLY A O 1
ATOM 2007 N N . ALA A 1 267 ? 18.607 31.918 78.201 1.00 6.70 265 ALA A N 1
ATOM 2008 C CA . ALA A 1 267 ? 18.987 33.332 78.241 1.00 7.02 265 ALA A CA 1
ATOM 2009 C C . ALA A 1 267 ? 20.473 33.568 78.516 1.00 7.16 265 ALA A C 1
ATOM 2010 O O . ALA A 1 267 ? 21.068 32.956 79.413 1.00 7.47 265 ALA A O 1
ATOM 2012 N N . SER A 1 268 ? 21.052 34.477 77.733 1.00 7.47 266 SER A N 1
ATOM 2013 C CA . SER A 1 268 ? 22.412 34.967 77.948 1.00 8.16 266 SER A CA 1
ATOM 2014 C C . SER A 1 268 ? 22.393 36.180 78.881 1.00 8.76 266 SER A C 1
ATOM 2015 O O . SER A 1 268 ? 23.021 36.158 79.940 1.00 10.78 266 SER A O 1
ATOM 2018 N N . MET A 1 269 ? 21.696 37.241 78.479 1.00 8.29 267 MET A N 1
ATOM 2019 C CA . MET A 1 269 ? 21.394 38.361 79.372 1.00 7.78 267 MET A CA 1
ATOM 2020 C C . MET A 1 269 ? 19.967 38.206 79.866 1.00 7.20 267 MET A C 1
ATOM 2021 O O . MET A 1 269 ? 19.141 37.563 79.204 1.00 7.24 267 MET A O 1
ATOM 2026 N N . VAL A 1 270 ? 19.691 38.789 81.029 1.00 6.77 268 VAL A N 1
ATOM 2027 C CA . VAL A 1 270 ? 18.364 38.765 81.640 1.00 6.40 268 VAL A CA 1
ATOM 2028 C C . VAL A 1 270 ? 17.946 40.202 81.927 1.00 6.18 268 VAL A C 1
ATOM 2029 O O . VAL A 1 270 ? 18.627 40.916 82.672 1.00 6.46 268 VAL A O 1
ATOM 2033 N N . GLN A 1 271 ? 16.836 40.619 81.327 1.00 5.85 269 GLN A N 1
ATOM 2034 C CA . GLN A 1 271 ? 16.345 41.991 81.469 1.00 5.50 269 GLN A CA 1
ATOM 2035 C C . GLN A 1 271 ? 15.212 42.060 82.480 1.00 5.82 269 GLN A C 1
ATOM 2036 O O . GLN A 1 271 ? 14.452 41.103 82.637 1.00 5.54 269 GLN A O 1
ATOM 2042 N N . VAL A 1 272 ? 15.105 43.204 83.148 1.00 5.46 270 VAL A N 1
ATOM 2043 C CA . VAL A 1 272 ? 14.172 43.393 84.250 1.00 6.09 270 VAL A CA 1
ATOM 2044 C C . VAL A 1 272 ? 13.365 44.666 83.999 1.00 5.48 270 VAL A C 1
ATOM 2045 O O . VAL A 1 272 ? 13.931 45.763 83.936 1.00 5.41 270 VAL A O 1
ATOM 2049 N N . GLY A 1 273 ? 12.049 44.511 83.847 1.00 5.08 271 GLY A N 1
ATOM 2050 C CA . GLY A 1 273 ? 11.155 45.632 83.564 1.00 5.52 271 GLY A CA 1
ATOM 2051 C C . GLY A 1 273 ? 10.316 46.014 84.763 1.00 5.06 271 GLY A C 1
ATOM 2052 O O . GLY A 1 273 ? 10.739 46.811 85.607 1.00 5.80 271 GLY A O 1
ATOM 2053 N N . THR A 1 274 ? 9.124 45.431 84.841 1.00 5.28 272 THR A N 1
ATOM 2054 C CA . THR A 1 274 ? 8.171 45.710 85.909 1.00 5.49 272 THR A CA 1
ATOM 2055 C C . THR A 1 274 ? 8.799 45.702 87.306 1.00 5.22 272 THR A C 1
ATOM 2056 O O . THR A 1 274 ? 8.600 46.641 88.074 1.00 5.34 272 THR A O 1
ATOM 2060 N N . ALA A 1 275 ? 9.552 44.658 87.639 1.00 5.22 273 ALA A N 1
ATOM 2061 C CA . ALA A 1 275 ? 10.117 44.574 88.983 1.00 5.54 273 ALA A CA 1
ATOM 2062 C C . ALA A 1 275 ? 11.081 45.720 89.283 1.00 5.35 273 ALA A C 1
ATOM 2063 O O . ALA A 1 275 ? 11.149 46.195 90.417 1.00 5.51 273 ALA A O 1
ATOM 2065 N N . LEU A 1 276 ? 11.823 46.155 88.267 1.00 5.21 274 LEU A N 1
ATOM 2066 C CA . LEU A 1 276 ? 12.733 47.291 88.390 1.00 5.49 274 LEU A CA 1
ATOM 2067 C C . LEU A 1 276 ? 11.965 48.604 88.522 1.00 5.56 274 LEU A C 1
ATOM 2068 O O . LEU A 1 276 ? 12.313 49.460 89.330 1.00 5.87 274 LEU A O 1
ATOM 2073 N N . GLN A 1 277 ? 10.913 48.755 87.726 1.00 5.79 275 GLN A N 1
ATOM 2074 C CA . GLN A 1 277 ? 10.044 49.926 87.828 1.00 6.05 275 GLN A CA 1
ATOM 2075 C C . GLN A 1 277 ? 9.484 50.048 89.246 1.00 6.19 275 GLN A C 1
ATOM 2076 O O . GLN A 1 277 ? 9.408 51.146 89.804 1.00 6.67 275 GLN A O 1
ATOM 2082 N N . GLU A 1 278 ? 9.125 48.914 89.836 1.00 5.76 276 GLU A N 1
ATOM 2083 C CA . GLU A 1 278 ? 8.495 48.930 91.147 1.00 6.38 276 GLU A CA 1
ATOM 2084 C C . GLU A 1 278 ? 9.489 49.058 92.298 1.00 6.30 276 GLU A C 1
ATOM 2085 O O . GLU A 1 278 ? 9.248 49.817 93.231 1.00 6.72 276 GLU A O 1
ATOM 2091 N N . GLU A 1 279 ? 10.614 48.351 92.215 1.00 6.22 277 GLU A N 1
ATOM 2092 C CA . GLU A 1 279 ? 11.558 48.266 93.335 1.00 6.91 277 GLU A CA 1
ATOM 2093 C C . GLU A 1 279 ? 12.691 49.282 93.251 1.00 6.81 277 GLU A C 1
ATOM 2094 O O . GLU A 1 279 ? 13.265 49.659 94.275 1.00 7.13 277 GLU A O 1
ATOM 2100 N N . GLY A 1 280 ? 13.022 49.716 92.040 1.00 6.59 278 GLY A N 1
ATOM 2101 C CA . GLY A 1 280 ? 14.166 50.600 91.840 1.00 6.54 278 GLY A CA 1
ATOM 2102 C C . GLY A 1 280 ? 15.459 49.830 91.637 1.00 6.44 278 GLY A C 1
ATOM 2103 O O . GLY A 1 280 ? 15.485 48.602 91.754 1.00 6.62 278 GLY A O 1
ATOM 2104 N N . PRO A 1 281 ? 16.549 50.549 91.336 1.00 6.46 279 PRO A N 1
ATOM 2105 C CA . PRO A 1 281 ? 17.796 49.921 90.900 1.00 6.85 279 PRO A CA 1
ATOM 2106 C C . PRO A 1 281 ? 18.524 49.102 91.964 1.00 6.85 279 PRO A C 1
ATOM 2107 O O . PRO A 1 281 ? 19.434 48.349 91.622 1.00 6.40 279 PRO A O 1
ATOM 2111 N N . GLY A 1 282 ? 18.121 49.231 93.228 1.00 6.68 280 GLY A N 1
ATOM 2112 C CA . GLY A 1 282 ? 18.603 48.327 94.266 1.00 6.84 280 GLY A CA 1
ATOM 2113 C C . GLY A 1 282 ? 18.349 46.865 93.929 1.00 6.70 280 GLY A C 1
ATOM 2114 O O . GLY A 1 282 ? 19.050 45.976 94.411 1.00 7.06 280 GLY A O 1
ATOM 2115 N N . ILE A 1 283 ? 17.340 46.611 93.097 1.00 6.82 281 ILE A N 1
ATOM 2116 C CA . ILE A 1 283 ? 16.994 45.243 92.733 1.00 6.86 281 ILE A CA 1
ATOM 2117 C C . ILE A 1 283 ? 18.188 44.468 92.175 1.00 6.69 281 ILE A C 1
ATOM 2118 O O . ILE A 1 283 ? 18.293 43.257 92.380 1.00 7.33 281 ILE A O 1
ATOM 2123 N N . PHE A 1 284 ? 19.104 45.162 91.507 1.00 6.56 282 PHE A N 1
ATOM 2124 C CA . PHE A 1 284 ? 20.201 44.459 90.856 1.00 6.91 282 PHE A CA 1
ATOM 2125 C C . PHE A 1 284 ? 21.160 43.773 91.825 1.00 7.36 282 PHE A C 1
ATOM 2126 O O . PHE A 1 284 ? 21.637 42.684 91.531 1.00 7.44 282 PHE A O 1
ATOM 2134 N N . THR A 1 285 ? 21.421 44.373 92.986 1.00 7.09 283 THR A N 1
ATOM 2135 C CA . THR A 1 285 ? 22.271 43.697 93.973 1.00 7.43 283 THR A CA 1
ATOM 2136 C C . THR A 1 285 ? 21.576 42.461 94.538 1.00 7.49 283 THR A C 1
ATOM 2137 O O . THR A 1 285 ? 22.216 41.429 94.734 1.00 8.02 283 THR A O 1
ATOM 2141 N N . ARG A 1 286 ? 20.271 42.564 94.775 1.00 7.36 284 ARG A N 1
ATOM 2142 C CA . ARG A 1 286 ? 19.481 41.441 95.275 1.00 7.59 284 ARG A CA 1
ATOM 2143 C C . ARG A 1 286 ? 19.435 40.299 94.257 1.00 7.73 284 ARG A C 1
ATOM 2144 O O . ARG A 1 286 ? 19.623 39.131 94.616 1.00 7.53 284 ARG A O 1
ATOM 2152 N N . LEU A 1 287 ? 19.187 40.630 92.991 1.00 7.79 285 LEU A N 1
ATOM 2153 C CA . LEU A 1 287 ? 19.131 39.603 91.941 1.00 8.02 285 LEU A CA 1
ATOM 2154 C C . LEU A 1 287 ? 20.450 38.843 91.820 1.00 8.43 285 LEU A C 1
ATOM 2155 O O . LEU A 1 287 ? 20.453 37.613 91.710 1.00 8.52 285 LEU A O 1
ATOM 2160 N N . GLU A 1 288 ? 21.563 39.575 91.846 1.00 8.73 286 GLU A N 1
ATOM 2161 C CA . GLU A 1 288 ? 22.890 38.970 91.777 1.00 9.68 286 GLU A CA 1
ATOM 2162 C C . GLU A 1 288 ? 23.131 38.045 92.966 1.00 9.13 286 GLU A C 1
ATOM 2163 O O . GLU A 1 288 ? 23.565 36.902 92.792 1.00 9.20 286 GLU A O 1
ATOM 2169 N N . ASP A 1 289 ? 22.845 38.541 94.169 1.00 8.82 287 ASP A N 1
ATOM 2170 C CA . ASP A 1 289 ? 23.023 37.754 95.389 1.00 9.40 287 ASP A CA 1
ATOM 2171 C C . ASP A 1 289 ? 22.194 36.468 95.335 1.00 8.95 287 ASP A C 1
ATOM 2172 O O . ASP A 1 289 ? 22.698 35.378 95.635 1.00 8.87 287 ASP A O 1
ATOM 2177 N N . GLU A 1 290 ? 20.925 36.603 94.951 1.00 8.75 288 GLU A N 1
ATOM 2178 C CA . GLU A 1 290 ? 20.005 35.469 94.882 1.00 8.98 288 GLU A CA 1
ATOM 2179 C C . GLU A 1 290 ? 20.415 34.436 93.829 1.00 8.74 288 GLU A C 1
ATOM 2180 O O . GLU A 1 290 ? 20.339 33.228 94.080 1.00 9.31 288 GLU A O 1
ATOM 2186 N N . LEU A 1 291 ? 20.861 34.900 92.662 1.00 8.65 289 LEU A N 1
ATOM 2187 C CA . LEU A 1 291 ? 21.320 33.987 91.612 1.00 8.72 289 LEU A CA 1
ATOM 2188 C C . LEU A 1 291 ? 22.559 33.215 92.053 1.00 8.96 289 LEU A C 1
ATOM 2189 O O . LEU A 1 291 ? 22.645 32.002 91.856 1.00 8.52 289 LEU A O 1
ATOM 2194 N N . LEU A 1 292 ? 23.509 33.922 92.660 1.00 9.43 290 LEU A N 1
ATOM 2195 C CA . LEU A 1 292 ? 24.732 33.296 93.154 1.00 10.20 290 LEU A CA 1
ATOM 2196 C C . LEU A 1 292 ? 24.435 32.250 94.225 1.00 10.35 290 LEU A C 1
ATOM 2197 O O . LEU A 1 292 ? 25.069 31.192 94.257 1.00 10.65 290 LEU A O 1
ATOM 2202 N N . GLU A 1 293 ? 23.459 32.538 95.082 1.00 10.47 291 GLU A N 1
ATOM 2203 C CA . GLU A 1 293 ? 23.069 31.612 96.142 1.00 11.47 291 GLU A CA 1
ATOM 2204 C C . GLU A 1 293 ? 22.493 30.310 95.575 1.00 10.94 291 GLU A C 1
ATOM 2205 O O . GLU A 1 293 ? 22.851 29.222 96.029 1.00 10.87 291 GLU A O 1
ATOM 2211 N N . ILE A 1 294 ? 21.612 30.426 94.583 1.00 10.67 292 ILE A N 1
ATOM 2212 C CA . ILE A 1 294 ? 21.033 29.255 93.920 1.00 10.49 292 ILE A CA 1
ATOM 2213 C C . ILE A 1 294 ? 22.122 28.438 93.227 1.00 10.45 292 ILE A C 1
ATOM 2214 O O . ILE A 1 294 ? 22.155 27.210 93.344 1.00 10.19 292 ILE A O 1
ATOM 2219 N N . MET A 1 295 ? 23.021 29.126 92.527 1.00 10.17 293 MET A N 1
ATOM 2220 C CA . MET A 1 295 ? 24.136 28.459 91.863 1.00 10.43 293 MET A CA 1
ATOM 2221 C C . MET A 1 295 ? 24.998 27.692 92.864 1.00 10.67 293 MET A C 1
ATOM 2222 O O . MET A 1 295 ? 25.325 26.525 92.631 1.00 10.58 293 MET A O 1
ATOM 2227 N N . ALA A 1 296 ? 25.340 28.337 93.978 1.00 10.92 294 ALA A N 1
ATOM 2228 C CA . ALA A 1 296 ? 26.161 27.707 95.019 1.00 11.72 294 ALA A CA 1
ATOM 2229 C C . ALA A 1 296 ? 25.482 26.471 95.615 1.00 12.02 294 ALA A C 1
ATOM 2230 O O . ALA A 1 296 ? 26.126 25.435 95.808 1.00 12.15 294 ALA A O 1
ATOM 2232 N N . ARG A 1 297 ? 24.182 26.575 95.882 1.00 12.26 295 ARG A N 1
ATOM 2233 C CA . ARG A 1 297 ? 23.413 25.459 96.431 1.00 13.10 295 ARG A CA 1
ATOM 2234 C C . ARG A 1 297 ? 23.426 24.249 95.493 1.00 12.57 295 ARG A C 1
ATOM 2235 O O . ARG A 1 297 ? 23.462 23.100 95.951 1.00 13.24 295 ARG A O 1
ATOM 2243 N N . LYS A 1 298 ? 23.414 24.518 94.188 1.00 11.72 296 LYS A N 1
ATOM 2244 C CA . LYS A 1 298 ? 23.359 23.481 93.160 1.00 11.66 296 LYS A CA 1
ATOM 2245 C C . LYS A 1 298 ? 24.738 23.010 92.685 1.00 11.81 296 LYS A C 1
ATOM 2246 O O . LYS A 1 298 ? 24.838 22.045 91.924 1.00 12.25 296 LYS A O 1
ATOM 2252 N N . GLY A 1 299 ? 25.790 23.687 93.136 1.00 11.30 297 GLY A N 1
ATOM 2253 C CA . GLY A 1 299 ? 27.155 23.359 92.720 1.00 11.78 297 GLY A CA 1
ATOM 2254 C C . GLY A 1 299 ? 27.541 23.876 91.345 1.00 12.02 297 GLY A C 1
ATOM 2255 O O . GLY A 1 299 ? 28.489 23.372 90.732 1.00 12.84 297 GLY A O 1
ATOM 2256 N N . TYR A 1 300 ? 26.812 24.876 90.848 1.00 11.60 298 TYR A N 1
ATOM 2257 C CA . TYR A 1 300 ? 27.168 25.515 89.586 1.00 11.82 298 TYR A CA 1
ATOM 2258 C C . TYR A 1 300 ? 28.188 26.619 89.817 1.00 12.14 298 TYR A C 1
ATOM 2259 O O . TYR A 1 300 ? 28.003 27.462 90.698 1.00 12.63 298 TYR A O 1
ATOM 2268 N N . ARG A 1 301 ? 29.258 26.605 89.027 1.00 12.37 299 ARG A N 1
ATOM 2269 C CA . ARG A 1 301 ? 30.312 27.622 89.118 1.00 12.87 299 ARG A CA 1
ATOM 2270 C C . ARG A 1 301 ? 30.216 28.683 88.023 1.00 12.85 299 ARG A C 1
ATOM 2271 O O . ARG A 1 301 ? 30.757 29.781 88.168 1.00 13.47 299 ARG A O 1
ATOM 2279 N N . THR A 1 302 ? 29.552 28.345 86.920 1.00 12.33 300 THR A N 1
ATOM 2280 C CA . THR A 1 302 ? 29.442 29.239 85.767 1.00 12.20 300 THR A CA 1
ATOM 2281 C C . THR A 1 302 ? 28.011 29.236 85.247 1.00 11.76 300 THR A C 1
ATOM 2282 O O . THR A 1 302 ? 27.260 28.283 85.477 1.00 11.20 300 THR A O 1
ATOM 2286 N N . LEU A 1 303 ? 27.647 30.294 84.526 1.00 11.51 301 LEU A N 1
ATOM 2287 C CA . LEU A 1 303 ? 26.359 30.339 83.830 1.00 11.67 301 LEU A CA 1
ATOM 2288 C C . LEU A 1 303 ? 26.308 29.326 82.691 1.00 12.25 301 LEU A C 1
ATOM 2289 O O . LEU A 1 303 ? 25.260 28.739 82.421 1.00 11.70 301 LEU A O 1
ATOM 2294 N N . GLU A 1 304 ? 27.451 29.123 82.034 1.00 12.82 302 GLU A N 1
ATOM 2295 C CA . GLU A 1 304 ? 27.567 28.194 80.909 1.00 14.51 302 GLU A CA 1
ATOM 2296 C C . GLU A 1 304 ? 27.208 26.760 81.314 1.00 13.81 302 GLU A C 1
ATOM 2297 O O . GLU A 1 304 ? 26.712 25.980 80.496 1.00 14.24 302 GLU A O 1
ATOM 2303 N N . GLU A 1 305 ? 27.445 26.422 82.579 1.00 13.47 303 GLU A N 1
ATOM 2304 C CA . GLU A 1 305 ? 27.135 25.088 83.088 1.00 13.26 303 GLU A CA 1
ATOM 2305 C C . GLU A 1 305 ? 25.655 24.720 83.002 1.00 12.49 303 GLU A C 1
ATOM 2306 O O . GLU A 1 305 ? 25.318 23.541 82.870 1.00 13.19 303 GLU A O 1
ATOM 2312 N N . PHE A 1 306 ? 24.774 25.719 83.052 1.00 10.95 304 PHE A N 1
ATOM 2313 C CA . PHE A 1 306 ? 23.342 25.426 83.009 1.00 9.75 304 PHE A CA 1
ATOM 2314 C C . PHE A 1 306 ? 22.528 26.183 81.954 1.00 9.23 304 PHE A C 1
ATOM 2315 O O . PHE A 1 306 ? 21.341 25.902 81.797 1.00 8.68 304 PHE A O 1
ATOM 2323 N N . ARG A 1 307 ? 23.142 27.118 81.226 1.00 8.38 305 ARG A N 1
ATOM 2324 C CA . ARG A 1 307 ? 22.386 27.866 80.217 1.00 8.17 305 ARG A CA 1
ATOM 2325 C C . ARG A 1 307 ? 21.806 26.923 79.177 1.00 7.92 305 ARG A C 1
ATOM 2326 O O . ARG A 1 307 ? 22.531 26.131 78.564 1.00 8.12 305 ARG A O 1
ATOM 2334 N N . GLY A 1 308 ? 20.490 27.004 78.996 1.00 7.72 306 GLY A N 1
ATOM 2335 C CA . GLY A 1 308 ? 19.800 26.217 77.984 1.00 8.11 306 GLY A CA 1
ATOM 2336 C C . GLY A 1 308 ? 19.640 24.755 78.345 1.00 8.27 306 GLY A C 1
ATOM 2337 O O . GLY A 1 308 ? 19.199 23.959 77.517 1.00 9.44 306 GLY A O 1
ATOM 2338 N N . ARG A 1 309 ? 19.976 24.402 79.586 1.00 8.43 307 ARG A N 1
ATOM 2339 C CA . ARG A 1 309 ? 19.983 22.999 80.005 1.00 9.07 307 ARG A CA 1
ATOM 2340 C C . ARG A 1 309 ? 18.704 22.559 80.711 1.00 8.40 307 ARG A C 1
ATOM 2341 O O . ARG A 1 309 ? 18.699 21.541 81.407 1.00 8.38 307 ARG A O 1
ATOM 2349 N N . VAL A 1 310 ? 17.617 23.304 80.519 1.00 7.61 308 VAL A N 1
ATOM 2350 C CA . VAL A 1 310 ? 16.307 22.856 80.988 1.00 7.73 308 VAL A CA 1
ATOM 2351 C C . VAL A 1 310 ? 16.061 21.409 80.531 1.00 7.58 308 VAL A C 1
ATOM 2352 O O . VAL A 1 310 ? 16.324 21.063 79.381 1.00 7.67 308 VAL A O 1
ATOM 2356 N N . LYS A 1 311 ? 15.589 20.570 81.449 1.00 7.57 309 LYS A N 1
ATOM 2357 C CA . LYS A 1 311 ? 15.328 19.166 81.148 1.00 8.72 309 LYS A CA 1
ATOM 2358 C C . LYS A 1 311 ? 13.891 18.978 80.682 1.00 8.21 309 LYS A C 1
ATOM 2359 O O . LYS A 1 311 ? 12.970 19.627 81.183 1.00 8.08 309 LYS A O 1
ATOM 2365 N N . THR A 1 312 ? 13.705 18.087 79.716 1.00 8.39 310 THR A N 1
ATOM 2366 C CA . THR A 1 312 ? 12.375 17.680 79.293 1.00 9.01 310 THR A CA 1
ATOM 2367 C C . THR A 1 312 ? 12.089 16.282 79.855 1.00 9.09 310 THR A C 1
ATOM 2368 O O . THR A 1 312 ? 12.999 15.610 80.347 1.00 9.40 310 THR A O 1
ATOM 2372 N N . ILE A 1 313 ? 10.827 15.860 79.807 1.00 9.61 311 ILE A N 1
ATOM 2373 C CA . ILE A 1 313 ? 10.422 14.572 80.367 1.00 10.45 311 ILE A CA 1
ATOM 2374 C C . ILE A 1 313 ? 10.363 13.519 79.268 1.00 10.54 311 ILE A C 1
ATOM 2375 O O . ILE A 1 313 ? 9.668 13.691 78.272 1.00 11.50 311 ILE A O 1
ATOM 2380 N N . MET B 1 2 ? -32.883 40.818 93.977 1.00 19.92 0 MET B N 1
ATOM 2381 C CA . MET B 1 2 ? -31.563 40.504 93.357 1.00 19.37 0 MET B CA 1
ATOM 2382 C C . MET B 1 2 ? -31.576 39.113 92.756 1.00 18.02 0 MET B C 1
ATOM 2383 O O . MET B 1 2 ? -31.973 38.152 93.422 1.00 18.38 0 MET B O 1
ATOM 2388 N N . CYS B 1 3 ? -31.142 38.998 91.503 1.00 16.13 1 CYS B N 1
ATOM 2389 C CA . CYS B 1 3 ? -31.036 37.680 90.889 1.00 14.36 1 CYS B CA 1
ATOM 2390 C C . CYS B 1 3 ? -30.004 37.552 89.775 1.00 12.67 1 CYS B C 1
ATOM 2391 O O . CYS B 1 3 ? -29.655 38.519 89.086 1.00 12.08 1 CYS B O 1
ATOM 2394 N N . LEU B 1 4 ? -29.536 36.320 89.624 1.00 10.95 2 LEU B N 1
ATOM 2395 C CA . LEU B 1 4 ? -28.504 35.975 88.661 1.00 10.12 2 LEU B CA 1
ATOM 2396 C C . LEU B 1 4 ? -29.061 35.329 87.397 1.00 9.69 2 LEU B C 1
ATOM 2397 O O . LEU B 1 4 ? -28.301 34.880 86.550 1.00 9.46 2 LEU B O 1
ATOM 2402 N N . LYS B 1 5 ? -30.385 35.284 87.269 1.00 9.62 3 LYS B N 1
ATOM 2403 C CA . LYS B 1 5 ? -31.039 34.616 86.141 1.00 10.32 3 LYS B CA 1
ATOM 2404 C C . LYS B 1 5 ? -30.674 35.251 84.796 1.00 10.00 3 LYS B C 1
ATOM 2405 O O . LYS B 1 5 ? -30.495 36.473 84.702 1.00 10.19 3 LYS B O 1
ATOM 2411 N N . LEU B 1 6 ? -30.551 34.411 83.768 1.00 9.80 4 LEU B N 1
ATOM 2412 C CA . LEU B 1 6 ? -30.399 34.874 82.383 1.00 10.02 4 LEU B CA 1
ATOM 2413 C C . LEU B 1 6 ? -31.355 34.104 81.500 1.00 9.93 4 LEU B C 1
ATOM 2414 O O . LEU B 1 6 ? -31.676 32.946 81.773 1.00 10.17 4 LEU B O 1
ATOM 2419 N N . ASN B 1 7 ? -31.777 34.757 80.426 1.00 9.76 5 ASN B N 1
ATOM 2420 C CA . ASN B 1 7 ? -32.606 34.154 79.404 1.00 10.60 5 ASN B CA 1
ATOM 2421 C C . ASN B 1 7 ? -31.948 34.525 78.085 1.00 10.57 5 ASN B C 1
ATOM 2422 O O . ASN B 1 7 ? -32.009 35.683 77.651 1.00 11.03 5 ASN B O 1
ATOM 2427 N N . LEU B 1 8 ? -31.278 33.551 77.476 1.00 10.06 6 LEU B N 1
ATOM 2428 C CA . LEU B 1 8 ? -30.566 33.772 76.224 1.00 10.36 6 LEU B CA 1
ATOM 2429 C C . LEU B 1 8 ? -30.518 32.494 75.397 1.00 9.79 6 LEU B C 1
ATOM 2430 O O . LEU B 1 8 ? -30.619 31.381 75.941 1.00 9.20 6 LEU B O 1
ATOM 2435 N N . LEU B 1 9 ? -30.364 32.658 74.082 1.00 9.93 7 LEU B N 1
ATOM 2436 C CA . LEU B 1 9 ? -30.335 31.529 73.145 1.00 10.60 7 LEU B CA 1
ATOM 2437 C C . LEU B 1 9 ? -31.570 30.634 73.286 1.00 10.72 7 LEU B C 1
ATOM 2438 O O . LEU B 1 9 ? -31.490 29.430 73.053 1.00 10.91 7 LEU B O 1
ATOM 2443 N N . ASP B 1 10 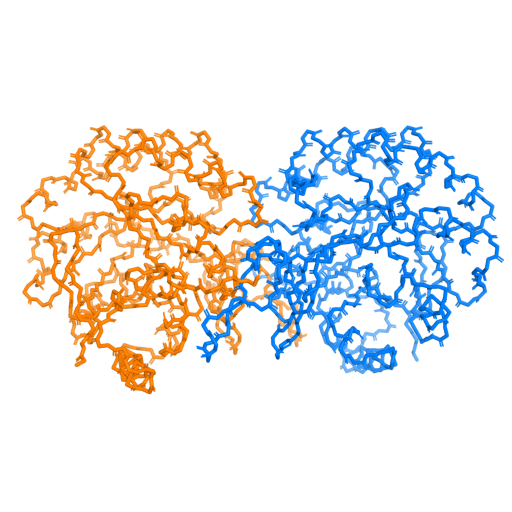? -32.701 31.230 73.671 1.00 10.90 8 ASP B N 1
ATOM 2444 C CA . ASP B 1 10 ? -33.963 30.499 73.875 1.00 11.56 8 ASP B CA 1
ATOM 2445 C C . ASP B 1 10 ? -33.891 29.464 75.005 1.00 11.03 8 ASP B C 1
ATOM 2446 O O . ASP B 1 10 ? -34.633 28.476 75.006 1.00 11.28 8 ASP B O 1
ATOM 2451 N N . HIS B 1 11 ? -32.995 29.711 75.960 1.00 10.40 9 HIS B N 1
ATOM 2452 C CA . HIS B 1 11 ? -32.861 28.894 77.159 1.00 10.05 9 HIS B CA 1
ATOM 2453 C C . HIS B 1 11 ? -32.869 29.785 78.384 1.00 9.85 9 HIS B C 1
ATOM 2454 O O . HIS B 1 11 ? -32.573 30.979 78.305 1.00 10.01 9 HIS B O 1
ATOM 2461 N N . VAL B 1 12 ? -33.207 29.188 79.519 1.00 9.66 10 VAL B N 1
ATOM 2462 C CA . VAL B 1 12 ? -33.207 29.887 80.792 1.00 10.01 10 VAL B CA 1
ATOM 2463 C C . VAL B 1 12 ? -32.098 29.306 81.661 1.00 9.35 10 VAL B C 1
ATOM 2464 O O . VAL B 1 12 ? -31.905 28.088 81.717 1.00 9.30 10 VAL B O 1
ATOM 2468 N N . PHE B 1 13 ? -31.354 30.202 82.304 1.00 8.31 11 PHE B N 1
ATOM 2469 C CA . PHE B 1 13 ? -30.208 29.846 83.137 1.00 7.58 11 PHE B CA 1
ATOM 2470 C C . PHE B 1 13 ? -30.399 30.435 84.524 1.00 7.55 11 PHE B C 1
ATOM 2471 O O . PHE B 1 13 ? -30.695 31.627 84.662 1.00 7.84 11 PHE B O 1
ATOM 2479 N N . ALA B 1 14 ? -30.215 29.603 85.550 1.00 7.32 12 ALA B N 1
ATOM 2480 C CA . ALA B 1 14 ? -30.362 30.041 86.947 1.00 7.31 12 ALA B CA 1
ATOM 2481 C C . ALA B 1 14 ? -29.320 31.094 87.331 1.00 7.10 12 ALA B C 1
ATOM 2482 O O . ALA B 1 14 ? -29.580 31.965 88.159 1.00 7.19 12 ALA B O 1
ATOM 2484 N N . ASN B 1 15 ? -28.139 30.997 86.724 1.00 6.87 13 ASN B N 1
ATOM 2485 C CA . ASN B 1 15 ? -27.022 31.885 87.002 1.00 6.81 13 ASN B CA 1
ATOM 2486 C C . ASN B 1 15 ? -26.053 31.772 85.821 1.00 6.52 13 ASN B C 1
ATOM 2487 O O . ASN B 1 15 ? -26.204 30.876 84.987 1.00 6.26 13 ASN B O 1
ATOM 2492 N N . PRO B 1 16 ? -25.087 32.707 85.711 1.00 6.61 14 PRO B N 1
ATOM 2493 C CA . PRO B 1 16 ? -24.212 32.704 84.534 1.00 6.56 14 PRO B CA 1
ATOM 2494 C C . PRO B 1 16 ? -23.070 31.689 84.547 1.00 6.46 14 PRO B C 1
ATOM 2495 O O . PRO B 1 16 ? -22.342 31.602 83.562 1.00 6.57 14 PRO B O 1
ATOM 2499 N N . PHE B 1 17 ? -22.920 30.928 85.627 1.00 6.02 15 PHE B N 1
ATOM 2500 C CA . PHE B 1 17 ? -21.736 30.086 85.785 1.00 6.02 15 PHE B CA 1
ATOM 2501 C C . PHE B 1 17 ? -21.847 28.724 85.132 1.00 5.94 15 PHE B C 1
ATOM 2502 O O . PHE B 1 17 ? -22.884 28.066 85.185 1.00 6.47 15 PHE B O 1
ATOM 2510 N N . MET B 1 18 ? -20.740 28.297 84.538 1.00 5.49 16 MET B N 1
ATOM 2511 C CA . MET B 1 18 ? -20.649 26.960 83.970 1.00 5.57 16 MET B CA 1
ATOM 2512 C C . MET B 1 18 ? -19.190 26.541 84.002 1.00 5.31 16 MET B C 1
ATOM 2513 O O . MET B 1 18 ? -18.300 27.372 84.216 1.00 5.36 16 MET B O 1
ATOM 2518 N N . ASN B 1 19 ? -18.934 25.251 83.816 1.00 4.98 17 ASN B N 1
ATOM 2519 C CA . ASN B 1 19 ? -17.561 24.813 83.623 1.00 5.14 17 ASN B CA 1
ATOM 2520 C C . ASN B 1 19 ? -17.033 25.316 82.289 1.00 5.44 17 ASN B C 1
ATOM 2521 O O . ASN B 1 19 ? -17.796 25.573 81.353 1.00 5.53 17 ASN B O 1
ATOM 2526 N N . ALA B 1 20 ? -15.718 25.480 82.228 1.00 5.23 18 ALA B N 1
ATOM 2527 C CA . ALA B 1 20 ? -15.018 25.667 80.966 1.00 5.13 18 ALA B CA 1
ATOM 2528 C C . ALA B 1 20 ? -14.870 24.304 80.291 1.00 5.49 18 ALA B C 1
ATOM 2529 O O . ALA B 1 20 ? -14.653 23.297 80.971 1.00 5.80 18 ALA B O 1
ATOM 2531 N N . ALA B 1 21 ? -14.981 24.260 78.963 1.00 5.70 19 ALA B N 1
ATOM 2532 C CA . ALA B 1 21 ? -14.844 22.984 78.273 1.00 5.48 19 ALA B CA 1
ATOM 2533 C C . ALA B 1 21 ? -13.520 22.327 78.645 1.00 5.67 19 ALA B C 1
ATOM 2534 O O . ALA B 1 21 ? -12.490 22.995 78.769 1.00 5.65 19 ALA B O 1
ATOM 2536 N N . GLY B 1 22 ? -13.580 21.017 78.864 1.00 5.60 20 GLY B N 1
ATOM 2537 C CA . GLY B 1 22 ? -12.420 20.220 79.239 1.00 6.18 20 GLY B CA 1
ATOM 2538 C C . GLY B 1 22 ? -12.291 19.929 80.721 1.00 5.91 20 GLY B C 1
ATOM 2539 O O . GLY B 1 22 ? -11.634 18.961 81.110 1.00 6.41 20 GLY B O 1
ATOM 2540 N N . VAL B 1 23 ? -12.909 20.765 81.554 1.00 5.74 21 VAL B N 1
ATOM 2541 C CA . VAL B 1 23 ? -12.829 20.597 83.003 1.00 5.92 21 VAL B CA 1
ATOM 2542 C C . VAL B 1 23 ? -14.114 19.967 83.533 1.00 5.88 21 VAL B C 1
ATOM 2543 O O . VAL B 1 23 ? -15.210 20.474 83.303 1.00 5.94 21 VAL B O 1
ATOM 2547 N N . LEU B 1 24 ? -13.954 18.838 84.220 1.00 5.86 22 LEU B N 1
ATOM 2548 C CA . LEU B 1 24 ? -15.052 18.105 84.856 1.00 6.28 22 LEU B CA 1
ATOM 2549 C C . LEU B 1 24 ? -16.200 17.793 83.880 1.00 6.16 22 LEU B C 1
ATOM 2550 O O . LEU B 1 24 ? -17.371 18.042 84.173 1.00 6.07 22 LEU B O 1
ATOM 2555 N N . CYS B 1 25 ? -15.873 17.221 82.723 1.00 5.75 23 CYS B N 1
ATOM 2556 C CA . CYS B 1 25 ? -16.898 17.039 81.694 1.00 5.76 23 CYS B CA 1
ATOM 2557 C C . CYS B 1 25 ? -16.552 15.984 80.648 1.00 5.97 23 CYS B C 1
ATOM 2558 O O . CYS B 1 25 ? -17.088 16.015 79.539 1.00 5.96 23 CYS B O 1
ATOM 2561 N N . SER B 1 26 ? -15.676 15.045 80.997 1.00 6.03 24 SER B N 1
ATOM 2562 C CA . SER B 1 26 ? -15.223 14.037 80.033 1.00 6.58 24 SER B CA 1
ATOM 2563 C C . SER B 1 26 ? -16.013 12.734 80.073 1.00 6.66 24 SER B C 1
ATOM 2564 O O . SER B 1 26 ? -16.266 12.121 79.032 1.00 7.21 24 SER B O 1
ATOM 2567 N N . THR B 1 27 ? -16.376 12.300 81.275 1.00 6.88 25 THR B N 1
ATOM 2568 C CA . THR B 1 27 ? -17.088 11.038 81.463 1.00 7.14 25 THR B CA 1
ATOM 2569 C C . THR B 1 27 ? -18.545 11.299 81.812 1.00 6.86 25 THR B C 1
ATOM 2570 O O . THR B 1 27 ? -18.917 12.420 82.156 1.00 6.44 25 THR B O 1
ATOM 2574 N N . GLU B 1 28 ? -19.367 10.256 81.751 1.00 6.91 26 GLU B N 1
ATOM 2575 C CA . GLU B 1 28 ? -20.747 10.368 82.199 1.00 7.40 26 GLU B CA 1
ATOM 2576 C C . GLU B 1 28 ? -20.783 10.809 83.666 1.00 6.57 26 GLU B C 1
ATOM 2577 O O . GLU B 1 28 ? -21.592 11.656 84.046 1.00 6.34 26 GLU B O 1
ATOM 2583 N N . GLU B 1 29 ? -19.899 10.232 84.481 1.00 6.27 27 GLU B N 1
ATOM 2584 C CA . GLU B 1 29 ? -19.751 10.618 85.882 1.00 5.96 27 GLU B CA 1
ATOM 2585 C C . GLU B 1 29 ? -19.504 12.122 86.036 1.00 5.90 27 GLU B C 1
ATOM 2586 O O . GLU B 1 29 ? -20.162 12.786 86.846 1.00 5.87 27 GLU B O 1
ATOM 2592 N N . ASP B 1 30 ? -18.563 12.649 85.256 1.00 5.77 28 ASP B N 1
ATOM 2593 C CA . ASP B 1 30 ? -18.237 14.078 85.288 1.00 6.12 28 ASP B CA 1
ATOM 2594 C C . ASP B 1 30 ? -19.457 14.929 84.956 1.00 5.84 28 ASP B C 1
ATOM 2595 O O . ASP B 1 30 ? -19.731 15.937 85.615 1.00 6.39 28 ASP B O 1
ATOM 2600 N N . LEU B 1 31 ? -20.165 14.528 83.900 1.00 6.30 29 LEU B N 1
ATOM 2601 C CA . LEU B 1 31 ? -21.314 15.294 83.411 1.00 6.40 29 LEU B CA 1
ATOM 2602 C C . LEU B 1 31 ? -22.480 15.269 84.402 1.00 6.72 29 LEU B C 1
ATOM 2603 O O . LEU B 1 31 ? -23.147 16.284 84.620 1.00 6.87 29 LEU B O 1
ATOM 2608 N N . ARG B 1 32 ? -22.695 14.121 85.040 1.00 6.82 30 ARG B N 1
ATOM 2609 C CA . ARG B 1 32 ? -23.700 14.017 86.099 1.00 7.41 30 ARG B CA 1
ATOM 2610 C C . ARG B 1 32 ? -23.327 14.885 87.299 1.00 7.11 30 ARG B C 1
ATOM 2611 O O . ARG B 1 32 ? -24.188 15.524 87.904 1.00 7.04 30 ARG B O 1
ATOM 2619 N N . CYS B 1 33 ? -22.036 14.929 87.608 1.00 6.82 31 CYS B N 1
ATOM 2620 C CA . CYS B 1 33 ? -21.522 15.766 88.687 1.00 6.48 31 CYS B CA 1
ATOM 2621 C C . CYS B 1 33 ? -21.762 17.248 88.378 1.00 6.44 31 CYS B C 1
ATOM 2622 O O . CYS B 1 33 ? -22.307 17.983 89.207 1.00 6.40 31 CYS B O 1
ATOM 2625 N N . MET B 1 34 ? -21.391 17.683 87.176 1.00 6.24 32 MET B N 1
ATOM 2626 C CA . MET B 1 34 ? -21.668 19.061 86.764 1.00 6.43 32 MET B CA 1
ATOM 2627 C C . MET B 1 34 ? -23.163 19.378 86.780 1.00 6.52 32 MET B C 1
ATOM 2628 O O . MET B 1 34 ? -23.567 20.474 87.175 1.00 6.26 32 MET B O 1
ATOM 2633 N N . THR B 1 35 ? -23.984 18.416 86.373 1.00 6.81 33 THR B N 1
ATOM 2634 C CA . THR B 1 35 ? -25.429 18.613 86.385 1.00 7.24 33 THR B CA 1
ATOM 2635 C C . THR B 1 35 ? -25.959 18.767 87.813 1.00 7.52 33 THR B C 1
ATOM 2636 O O . THR B 1 35 ? -26.842 19.592 88.060 1.00 7.63 33 THR B O 1
ATOM 2640 N N . ALA B 1 36 ? -25.405 17.992 88.743 1.00 7.21 34 ALA B N 1
ATOM 2641 C CA . ALA B 1 36 ? -25.788 18.050 90.160 1.00 7.55 34 ALA B CA 1
ATOM 2642 C C . ALA B 1 36 ? -25.310 19.314 90.878 1.00 7.44 34 ALA B C 1
ATOM 2643 O O . ALA B 1 36 ? -25.835 19.661 91.938 1.00 7.67 34 ALA B O 1
ATOM 2645 N N . SER B 1 37 ? -24.317 19.996 90.304 1.00 7.18 35 SER B N 1
ATOM 2646 C CA . SER B 1 37 ? -23.756 21.207 90.905 1.00 6.93 35 SER B CA 1
ATOM 2647 C C . SER B 1 37 ? -24.723 22.386 90.804 1.00 7.11 35 SER B C 1
ATOM 2648 O O . SER B 1 37 ? -25.765 22.297 90.146 1.00 7.10 35 SER B O 1
ATOM 2651 N N . SER B 1 38 ? -24.360 23.500 91.437 1.00 7.11 36 SER B N 1
ATOM 2652 C CA . SER B 1 38 ? -25.167 24.712 91.360 1.00 7.73 36 SER B CA 1
ATOM 2653 C C . SER B 1 38 ? -24.901 25.557 90.113 1.00 7.34 36 SER B C 1
ATOM 2654 O O . SER B 1 38 ? -25.476 26.633 89.974 1.00 7.30 36 SER B O 1
ATOM 2657 N N . SER B 1 39 ? -24.060 25.076 89.197 1.00 6.40 37 SER B N 1
ATOM 2658 C CA . SER B 1 39 ? -23.797 25.827 87.963 1.00 6.47 37 SER B CA 1
ATOM 2659 C C . SER B 1 39 ? -25.089 26.073 87.186 1.00 6.22 37 SER B C 1
ATOM 2660 O O . SER B 1 39 ? -26.024 25.275 87.258 1.00 6.19 37 SER B O 1
ATOM 2663 N N . GLY B 1 40 ? -25.134 27.174 86.442 1.00 6.00 38 GLY B N 1
ATOM 2664 C CA . GLY B 1 40 ? -26.280 27.493 85.589 1.00 6.30 38 GLY B CA 1
ATOM 2665 C C . GLY B 1 40 ? -26.341 26.680 84.303 1.00 6.10 38 GLY B C 1
ATOM 2666 O O . GLY B 1 40 ? -27.396 26.583 83.671 1.00 6.67 38 GLY B O 1
ATOM 2667 N N . ALA B 1 41 ? -25.201 26.125 83.891 1.00 5.93 39 ALA B N 1
ATOM 2668 C CA . ALA B 1 41 ? -25.124 25.282 82.699 1.00 5.81 39 ALA B CA 1
ATOM 2669 C C . ALA B 1 41 ? -23.886 24.402 82.769 1.00 5.68 39 ALA B C 1
ATOM 2670 O O . ALA B 1 41 ? -23.116 24.477 83.724 1.00 5.90 39 ALA B O 1
ATOM 2672 N N . LEU B 1 42 ? -23.712 23.549 81.766 1.00 5.61 40 LEU B N 1
ATOM 2673 C CA . LEU B 1 42 ? -22.478 22.787 81.628 1.00 5.51 40 LEU B CA 1
ATOM 2674 C C . LEU B 1 42 ? -22.157 22.596 80.156 1.00 5.65 40 LEU B C 1
ATOM 2675 O O . LEU B 1 42 ? -23.051 22.679 79.302 1.00 5.79 40 LEU B O 1
ATOM 2680 N N . VAL B 1 43 ? -20.882 22.348 79.878 1.00 5.65 41 VAL B N 1
ATOM 2681 C CA . VAL B 1 43 ? -20.410 22.035 78.533 1.00 5.56 41 VAL B CA 1
ATOM 2682 C C . VAL B 1 43 ? -19.593 20.744 78.582 1.00 6.05 41 VAL B C 1
ATOM 2683 O O . VAL B 1 43 ? -18.818 20.526 79.519 1.00 5.99 41 VAL B O 1
ATOM 2687 N N . SER B 1 44 ? -19.769 19.886 77.581 1.00 6.13 42 SER B N 1
ATOM 2688 C CA . SER B 1 44 ? -18.995 18.644 77.509 1.00 7.18 42 SER B CA 1
ATOM 2689 C C . SER B 1 44 ? -17.581 18.856 76.971 1.00 7.21 42 SER B C 1
ATOM 2690 O O . SER B 1 44 ? -17.299 19.854 76.300 1.00 8.68 42 SER B O 1
ATOM 2693 N N . LYS B 1 45 ? -16.699 17.909 77.289 1.00 6.58 43 LYS B N 1
ATOM 2694 C CA . LYS B 1 45 ? -15.322 17.898 76.797 1.00 6.22 43 LYS B CA 1
ATOM 2695 C C . LYS B 1 45 ? -15.285 18.012 75.272 1.00 6.22 43 LYS B C 1
ATOM 2696 O O . LYS B 1 45 ? -16.033 17.319 74.589 1.00 6.33 43 LYS B O 1
ATOM 2702 N N . SER B 1 46 ? -14.430 18.875 74.729 1.00 6.17 44 SER B N 1
ATOM 2703 C CA . SER B 1 46 ? -14.255 18.935 73.272 1.00 6.07 44 SER B CA 1
ATOM 2704 C C . SER B 1 46 ? -13.978 17.554 72.721 1.00 6.00 44 SER B C 1
ATOM 2705 O O . SER B 1 46 ? -13.038 16.879 73.147 1.00 6.25 44 SER B O 1
ATOM 2708 N N . CYS B 1 47 ? -14.800 17.142 71.763 1.00 6.01 45 CYS B N 1
ATOM 2709 C CA . CYS B 1 47 ? -14.683 15.800 71.232 1.00 6.32 45 CYS B CA 1
ATOM 2710 C C . CYS B 1 47 ? -14.236 15.739 69.782 1.00 6.35 45 CYS B C 1
ATOM 2711 O O . CYS B 1 47 ? -14.296 16.721 69.022 1.00 6.61 45 CYS B O 1
ATOM 2714 N N . THR B 1 48 ? -13.760 14.554 69.430 1.00 6.60 46 THR B N 1
ATOM 2715 C CA . THR B 1 48 ? -13.356 14.222 68.085 1.00 7.13 46 THR B CA 1
ATOM 2716 C C . THR B 1 48 ? -14.206 13.036 67.627 1.00 7.44 46 THR B C 1
ATOM 2717 O O . THR B 1 48 ? -14.899 12.411 68.432 1.00 7.30 46 THR B O 1
ATOM 2721 N N . SER B 1 49 ? -14.168 12.739 66.333 1.00 8.23 47 SER B N 1
ATOM 2722 C CA . SER B 1 49 ? -14.991 11.660 65.775 1.00 9.24 47 SER B CA 1
ATOM 2723 C C . SER B 1 49 ? -14.755 10.324 66.474 1.00 9.18 47 SER B C 1
ATOM 2724 O O . SER B 1 49 ? -15.706 9.619 66.819 1.00 10.02 47 SER B O 1
ATOM 2727 N N . ALA B 1 50 ? -13.481 9.997 66.663 1.00 9.08 48 ALA B N 1
ATOM 2728 C CA . ALA B 1 50 ? -13.056 8.787 67.358 1.00 9.05 48 ALA B CA 1
ATOM 2729 C C . ALA B 1 50 ? -12.593 9.133 68.770 1.00 8.67 48 ALA B C 1
ATOM 2730 O O . ALA B 1 50 ? -12.124 10.249 69.012 1.00 8.55 48 ALA B O 1
ATOM 2732 N N . PRO B 1 51 ? -12.707 8.172 69.709 1.00 8.34 49 PRO B N 1
ATOM 2733 C CA . PRO B 1 51 ? -12.126 8.376 71.041 1.00 8.27 49 PRO B CA 1
ATOM 2734 C C . PRO B 1 51 ? -10.621 8.646 70.940 1.00 7.99 49 PRO B C 1
ATOM 2735 O O . PRO B 1 51 ? -9.961 8.155 70.019 1.00 8.28 49 PRO B O 1
ATOM 2739 N N . ARG B 1 52 ? -10.096 9.430 71.879 1.00 7.73 50 ARG B N 1
ATOM 2740 C CA . ARG B 1 52 ? -8.672 9.758 71.951 1.00 7.57 50 ARG B CA 1
ATOM 2741 C C . ARG B 1 52 ? -8.148 9.535 73.357 1.00 7.57 50 ARG B C 1
ATOM 2742 O O . ARG B 1 52 ? -8.798 9.915 74.331 1.00 7.64 50 ARG B O 1
ATOM 2750 N N . ASP B 1 53 ? -6.956 8.947 73.453 1.00 7.95 51 ASP B N 1
ATOM 2751 C CA . ASP B 1 53 ? -6.241 8.836 74.723 1.00 8.75 51 ASP B CA 1
ATOM 2752 C C . ASP B 1 53 ? -5.639 10.171 75.152 1.00 8.44 51 ASP B C 1
ATOM 2753 O O . ASP B 1 53 ? -5.418 10.398 76.340 1.00 8.31 51 ASP B O 1
ATOM 2758 N N . GLY B 1 54 ? -5.358 11.034 74.180 1.00 8.02 52 GLY B N 1
ATOM 2759 C CA . GLY B 1 54 ? -4.669 12.287 74.462 1.00 8.28 52 GLY B CA 1
ATOM 2760 C C . GLY B 1 54 ? -3.158 12.144 74.533 1.00 8.18 52 GLY B C 1
ATOM 2761 O O . GLY B 1 54 ? -2.592 11.087 74.214 1.00 8.85 52 GLY B O 1
ATOM 2762 N N . ASN B 1 55 ? -2.511 13.227 74.954 1.00 7.94 53 ASN B N 1
ATOM 2763 C CA . ASN B 1 55 ? -1.053 13.308 75.054 1.00 7.89 53 ASN B CA 1
ATOM 2764 C C . ASN B 1 55 ? -0.517 12.552 76.274 1.00 8.33 53 ASN B C 1
ATOM 2765 O O . ASN B 1 55 ? -1.275 12.272 77.201 1.00 8.02 53 ASN B O 1
ATOM 2770 N N . PRO B 1 56 ? 0.793 12.217 76.281 1.00 8.81 54 PRO B N 1
ATOM 2771 C CA . PRO B 1 56 ? 1.378 11.497 77.422 1.00 9.33 54 PRO B CA 1
ATOM 2772 C C . PRO B 1 56 ? 1.370 12.281 78.740 1.00 9.42 54 PRO B C 1
ATOM 2773 O O . PRO B 1 56 ? 1.545 13.502 78.750 1.00 9.28 54 PRO B O 1
ATOM 2777 N N . GLU B 1 57 ? 1.187 11.567 79.845 1.00 9.55 55 GLU B N 1
ATOM 2778 C CA . GLU B 1 57 ? 1.209 12.164 81.178 1.00 10.56 55 GLU B CA 1
ATOM 2779 C C . GLU B 1 57 ? 2.639 12.261 81.716 1.00 9.46 55 GLU B C 1
ATOM 2780 O O . GLU B 1 57 ? 3.485 11.451 81.336 1.00 9.84 55 GLU B O 1
ATOM 2786 N N . PRO B 1 58 ? 2.918 13.241 82.606 1.00 8.71 56 PRO B N 1
ATOM 2787 C CA . PRO B 1 58 ? 1.999 14.246 83.149 1.00 8.32 56 PRO B CA 1
ATOM 2788 C C . PRO B 1 58 ? 1.660 15.328 82.126 1.00 7.62 56 PRO B C 1
ATOM 2789 O O . PRO B 1 58 ? 2.528 15.761 81.364 1.00 7.80 56 PRO B O 1
ATOM 2793 N N . ARG B 1 59 ? 0.403 15.755 82.118 1.00 6.90 57 ARG B N 1
ATOM 2794 C CA . ARG B 1 59 ? -0.069 16.698 81.105 1.00 6.63 57 ARG B CA 1
ATOM 2795 C C . ARG B 1 59 ? -0.904 17.845 81.670 1.00 6.68 57 ARG B C 1
ATOM 2796 O O . ARG B 1 59 ? -1.368 18.689 80.912 1.00 6.99 57 ARG B O 1
ATOM 2804 N N . TYR B 1 60 ? -1.077 17.881 82.989 1.00 6.32 58 TYR B N 1
ATOM 2805 C CA . TYR B 1 60 ? -1.725 19.006 83.664 1.00 6.41 58 TYR B CA 1
ATOM 2806 C C . TYR B 1 60 ? -1.011 19.255 84.977 1.00 6.60 58 TYR B C 1
ATOM 2807 O O . TYR B 1 60 ? -0.755 18.315 85.737 1.00 6.95 58 TYR B O 1
ATOM 2816 N N . MET B 1 61 ? -0.693 20.518 85.250 1.00 6.42 59 MET B N 1
ATOM 2817 C CA . MET B 1 61 ? -0.064 20.899 86.514 1.00 6.73 59 MET B CA 1
ATOM 2818 C C . MET B 1 61 ? -0.589 22.256 86.944 1.00 6.54 59 MET B C 1
ATOM 2819 O O . MET B 1 61 ? -0.671 23.187 86.133 1.00 6.22 59 MET B O 1
ATOM 2824 N N . ALA B 1 62 ? -0.939 22.362 88.223 1.00 6.62 60 ALA B N 1
ATOM 2825 C CA . ALA B 1 62 ? -1.472 23.602 88.783 1.00 7.46 60 ALA B CA 1
ATOM 2826 C C . ALA B 1 62 ? -0.562 24.199 89.846 1.00 7.73 60 ALA B C 1
ATOM 2827 O O . ALA B 1 62 ? 0.151 23.477 90.552 1.00 7.92 60 ALA B O 1
ATOM 2829 N N . PHE B 1 63 ? -0.622 25.524 89.955 1.00 8.32 61 PHE B N 1
ATOM 2830 C CA . PHE B 1 63 ? 0.269 26.314 90.788 1.00 8.83 61 PHE B CA 1
ATOM 2831 C C . PHE B 1 63 ? -0.528 27.471 91.359 1.00 8.81 61 PHE B C 1
ATOM 2832 O O . PHE B 1 63 ? -1.668 27.694 90.943 1.00 7.96 61 PHE B O 1
ATOM 2840 N N . PRO B 1 64 ? 0.054 28.211 92.324 1.00 9.13 62 PRO B N 1
ATOM 2841 C CA . PRO B 1 64 ? -0.677 29.339 92.896 1.00 9.07 62 PRO B CA 1
ATOM 2842 C C . PRO B 1 64 ? -1.245 30.322 91.863 1.00 8.61 62 PRO B C 1
ATOM 2843 O O . PRO B 1 64 ? -2.341 30.834 92.061 1.00 8.99 62 PRO B O 1
ATOM 2847 N N . LEU B 1 65 ? -0.520 30.568 90.773 1.00 8.02 63 LEU B N 1
ATOM 2848 C CA . LEU B 1 65 ? -0.965 31.553 89.783 1.00 8.01 63 LEU B CA 1
ATOM 2849 C C . LEU B 1 65 ? -1.726 30.967 88.597 1.00 7.58 63 LEU B C 1
ATOM 2850 O O . LEU B 1 65 ? -2.181 31.709 87.729 1.00 7.61 63 LEU B O 1
ATOM 2855 N N . GLY B 1 66 ? -1.871 29.649 88.553 1.00 6.80 64 GLY B N 1
ATOM 2856 C CA . GLY B 1 66 ? -2.714 29.042 87.526 1.00 6.76 64 GLY B CA 1
ATOM 2857 C C . GLY B 1 66 ? -2.231 27.682 87.091 1.00 6.89 64 GLY B C 1
ATOM 2858 O O . GLY B 1 66 ? -1.577 26.967 87.854 1.00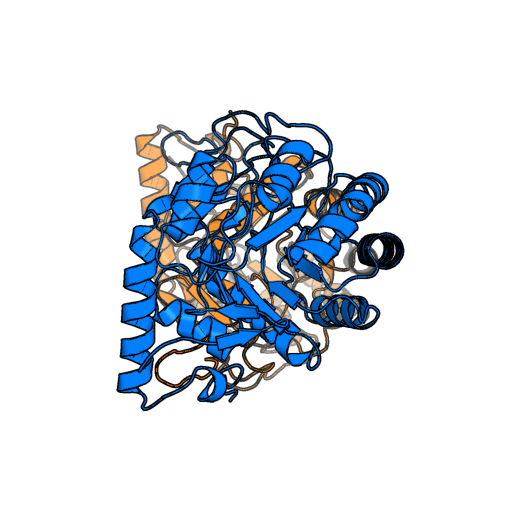 8.37 64 GLY B O 1
ATOM 2859 N N . SER B 1 67 ? -2.546 27.324 85.855 1.00 6.21 65 SER B N 1
ATOM 2860 C CA . SER B 1 67 ? -2.267 25.989 85.364 1.00 6.26 65 SER B CA 1
ATOM 2861 C C . SER B 1 67 ? -1.574 26.002 84.012 1.00 5.86 65 SER B C 1
ATOM 2862 O O . SER B 1 67 ? -1.655 26.980 83.258 1.00 5.62 65 SER B O 1
ATOM 2865 N N . ILE B 1 68 ? -0.908 24.888 83.724 1.00 5.39 66 ILE B N 1
ATOM 2866 C CA . ILE B 1 68 ? -0.397 24.599 82.398 1.00 5.49 66 ILE B CA 1
ATOM 2867 C C . ILE B 1 68 ? -0.899 23.211 82.008 1.00 5.44 66 ILE B C 1
ATOM 2868 O O . ILE B 1 68 ? -0.908 22.294 82.830 1.00 5.70 66 ILE B O 1
ATOM 2873 N N . ASN B 1 69 ? -1.342 23.053 80.766 1.00 5.43 67 ASN B N 1
ATOM 2874 C CA . ASN B 1 69 ? -1.820 21.750 80.325 1.00 5.65 67 ASN B CA 1
ATOM 2875 C C . ASN B 1 69 ? -1.471 21.490 78.873 1.00 5.68 67 ASN B C 1
ATOM 2876 O O . ASN B 1 69 ? -1.402 22.415 78.056 1.00 5.97 67 ASN B O 1
ATOM 2881 N N . SER B 1 70 ? -1.227 20.225 78.560 1.00 5.56 68 SER B N 1
ATOM 2882 C CA . SER B 1 70 ? -1.223 19.778 77.172 1.00 5.59 68 SER B CA 1
ATOM 2883 C C . SER B 1 70 ? -2.000 18.470 77.100 1.00 5.44 68 SER B C 1
ATOM 2884 O O . SER B 1 70 ? -1.427 17.407 76.837 1.00 6.06 68 SER B O 1
ATOM 2887 N N . MET B 1 71 ? -3.301 18.545 77.360 1.00 5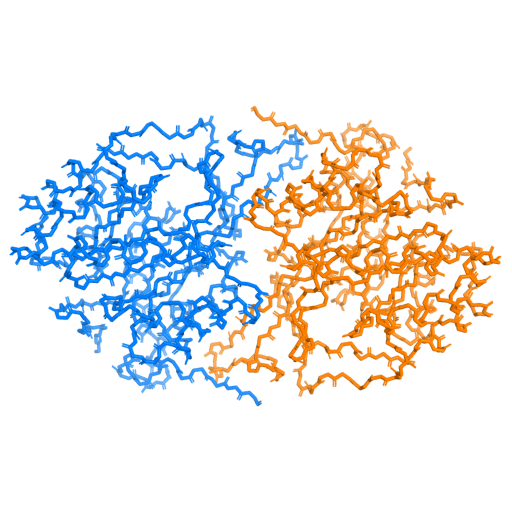.93 69 MET B N 1
ATOM 2888 C CA . MET B 1 71 ? -4.113 17.334 77.454 1.00 5.81 69 MET B CA 1
ATOM 2889 C C . MET B 1 71 ? -4.105 16.536 76.157 1.00 6.03 69 MET B C 1
ATOM 2890 O O . MET B 1 71 ? -3.949 15.316 76.182 1.00 6.27 69 MET B O 1
ATOM 2895 N N . GLY B 1 72 ? -4.276 17.229 75.033 1.00 5.88 70 GLY B N 1
ATOM 2896 C CA . GLY B 1 72 ? -4.300 16.596 73.712 1.00 6.29 70 GLY B CA 1
ATOM 2897 C C . GLY B 1 72 ? -5.657 16.041 73.313 1.00 6.25 70 GLY B C 1
ATOM 2898 O O . GLY B 1 72 ? -5.735 15.037 72.599 1.00 6.55 70 GLY B O 1
ATOM 2899 N N . LEU B 1 73 ? -6.722 16.702 73.764 1.00 6.34 71 LEU B N 1
ATOM 2900 C CA . LEU B 1 73 ? -8.105 16.295 73.471 1.00 6.48 71 LEU B CA 1
ATOM 2901 C C . LEU B 1 73 ? -8.420 14.834 73.829 1.00 6.53 71 LEU B C 1
ATOM 2902 O O . LEU B 1 73 ? -9.021 14.118 73.025 1.00 6.69 71 LEU B O 1
ATOM 2907 N N . PRO B 1 74 ? -8.053 14.391 75.049 1.00 6.32 72 PRO B N 1
ATOM 2908 C CA . PRO B 1 74 ? -8.490 13.055 75.451 1.00 6.47 72 PRO B CA 1
ATOM 2909 C C . PRO B 1 74 ? -10.002 13.125 75.593 1.00 6.47 72 PRO B C 1
ATOM 2910 O O . PRO B 1 74 ? -10.518 14.044 76.227 1.00 6.65 72 PRO B O 1
ATOM 2914 N N . ASN B 1 75 ? -10.721 12.199 74.975 1.00 6.04 73 ASN B N 1
ATOM 2915 C CA . ASN B 1 75 ? -12.170 12.242 75.034 1.00 6.20 73 ASN B CA 1
ATOM 2916 C C . ASN B 1 75 ? -12.747 10.898 74.643 1.00 6.34 73 ASN B C 1
ATOM 2917 O O . ASN B 1 75 ? -12.073 10.079 74.008 1.00 6.71 73 ASN B O 1
ATOM 2922 N N . LEU B 1 76 ? -13.995 10.677 75.037 1.00 6.45 74 LEU B N 1
ATOM 2923 C CA . LEU B 1 76 ? -14.665 9.397 74.795 1.00 6.89 74 LEU B CA 1
ATOM 2924 C C . LEU B 1 76 ? -15.214 9.227 73.378 1.00 7.04 74 LEU B C 1
ATOM 2925 O O . LEU B 1 76 ? -15.775 8.181 73.057 1.00 7.28 74 LEU B O 1
ATOM 2930 N N . GLY B 1 77 ? -15.041 10.241 72.536 1.00 7.02 75 GLY B N 1
ATOM 2931 C CA . GLY B 1 77 ? -15.506 10.195 71.157 1.00 6.85 75 GLY B CA 1
ATOM 2932 C C . GLY B 1 77 ? -16.876 10.819 70.997 1.00 6.71 75 GLY B C 1
ATOM 2933 O O . GLY B 1 77 ? -17.704 10.785 71.907 1.00 6.89 75 GLY B O 1
ATOM 2934 N N . PHE B 1 78 ? -17.116 11.376 69.817 1.00 6.62 76 PHE B N 1
ATOM 2935 C CA . PHE B 1 78 ? -18.373 12.048 69.504 1.00 6.61 76 PHE B CA 1
ATOM 2936 C C . PHE B 1 78 ? -19.616 11.195 69.789 1.00 6.46 76 PHE B C 1
ATOM 2937 O O . PHE B 1 78 ? -20.600 11.708 70.307 1.00 6.90 76 PHE B O 1
ATOM 2945 N N . ASP B 1 79 ? -19.576 9.903 69.448 1.00 6.51 77 ASP B N 1
ATOM 2946 C CA . ASP B 1 79 ? -20.730 9.028 69.660 1.00 7.20 77 ASP B CA 1
ATOM 2947 C C . ASP B 1 79 ? -21.212 9.112 71.104 1.00 7.12 77 ASP B C 1
ATOM 2948 O O . ASP B 1 79 ? -22.413 9.204 71.359 1.00 7.23 77 ASP B O 1
ATOM 2953 N N . PHE B 1 80 ? -20.272 9.069 72.046 1.00 7.05 78 PHE B N 1
ATOM 2954 C CA . PHE B 1 80 ? -20.620 9.156 73.459 1.00 7.31 78 PHE B CA 1
ATOM 2955 C C . PHE B 1 80 ? -21.288 10.478 73.844 1.00 6.90 78 PHE B C 1
ATOM 2956 O O . PHE B 1 80 ? -22.321 10.482 74.513 1.00 6.95 78 PHE B O 1
ATOM 2964 N N . TYR B 1 81 ? -20.691 11.602 73.451 1.00 6.31 79 TYR B N 1
ATOM 2965 C CA . TYR B 1 81 ? -21.260 12.908 73.823 1.00 6.63 79 TYR B CA 1
ATOM 2966 C C . TYR B 1 81 ? -22.606 13.161 73.162 1.00 6.84 79 TYR B C 1
ATOM 2967 O O . TYR B 1 81 ? -23.492 13.763 73.773 1.00 7.08 79 TYR B O 1
ATOM 2976 N N . LEU B 1 82 ? -22.763 12.672 71.932 1.00 7.13 80 LEU B N 1
ATOM 2977 C CA . LEU B 1 82 ? -24.052 12.743 71.249 1.00 7.41 80 LEU B CA 1
ATOM 2978 C C . LEU B 1 82 ? -25.116 11.934 71.997 1.00 7.80 80 LEU B C 1
ATOM 2979 O O . LEU B 1 82 ? -26.237 12.406 72.199 1.00 8.09 80 LEU B O 1
ATOM 2984 N N . LYS B 1 83 ? -24.749 10.726 72.418 1.00 8.30 81 LYS B N 1
ATOM 2985 C CA . LYS B 1 83 ? -25.661 9.876 73.182 1.00 9.51 81 LYS B CA 1
ATOM 2986 C C . LYS B 1 83 ? -26.020 10.525 74.517 1.00 8.94 81 LYS B C 1
ATOM 2987 O O . LYS B 1 83 ? -27.173 10.469 74.948 1.00 9.11 81 LYS B O 1
ATOM 2993 N N . TYR B 1 84 ? -25.033 11.136 75.170 1.00 8.46 82 TYR B N 1
ATOM 2994 C CA . TYR B 1 84 ? -25.295 11.841 76.419 1.00 8.12 82 TYR B CA 1
ATOM 2995 C C . TYR B 1 84 ? -26.355 12.931 76.187 1.00 8.05 82 TYR B C 1
ATOM 2996 O O . TYR B 1 84 ? -27.338 13.031 76.929 1.00 7.81 82 TYR B O 1
ATOM 3005 N N . ALA B 1 85 ? -26.155 13.734 75.144 1.00 8.05 83 ALA B N 1
ATOM 3006 C CA . ALA B 1 85 ? -27.083 14.812 74.820 1.00 8.66 83 ALA B CA 1
ATOM 3007 C C . ALA B 1 85 ? -28.473 14.295 74.443 1.00 8.84 83 ALA B C 1
ATOM 3008 O O . ALA B 1 85 ? -29.481 14.917 74.785 1.00 9.02 83 ALA B O 1
ATOM 3010 N N . SER B 1 86 ? -28.520 13.162 73.740 1.00 9.57 84 SER B N 1
ATOM 3011 C CA . SER B 1 86 ? -29.776 12.589 73.254 1.00 10.87 84 SER B CA 1
ATOM 3012 C C . SER B 1 86 ? -30.578 11.877 74.332 1.00 11.40 84 SER B C 1
ATOM 3013 O O . SER B 1 86 ? -31.800 12.023 74.398 1.00 11.70 84 SER B O 1
ATOM 3016 N N . ASP B 1 87 ? -29.887 11.103 75.165 1.00 11.73 85 ASP B N 1
ATOM 3017 C CA . ASP B 1 87 ? -30.548 10.105 76.002 1.00 12.36 85 ASP B CA 1
ATOM 3018 C C . ASP B 1 87 ? -30.362 10.304 77.494 1.00 12.12 85 ASP B C 1
ATOM 3019 O O . ASP B 1 87 ? -31.210 9.882 78.287 1.00 12.32 85 ASP B O 1
ATOM 3024 N N . LEU B 1 88 ? -29.251 10.925 77.883 1.00 11.51 86 LEU B N 1
ATOM 3025 C CA . LEU B 1 88 ? -28.836 10.890 79.285 1.00 11.32 86 LEU B CA 1
ATOM 3026 C C . LEU B 1 88 ? -29.007 12.200 80.025 1.00 11.03 86 LEU B C 1
ATOM 3027 O O . LEU B 1 88 ? -29.378 12.205 81.203 1.00 11.92 86 LEU B O 1
ATOM 3032 N N . HIS B 1 89 ? -28.747 13.315 79.348 1.00 10.30 87 HIS B N 1
ATOM 3033 C CA . HIS B 1 89 ? -28.831 14.598 80.022 1.00 9.95 87 HIS B CA 1
ATOM 3034 C C . HIS B 1 89 ? -30.235 14.965 80.473 1.00 10.36 87 HIS B C 1
ATOM 3035 O O . HIS B 1 89 ? -31.195 14.841 79.713 1.00 10.51 87 HIS B O 1
ATOM 3042 N N . ASP B 1 90 ? -30.326 15.451 81.709 1.00 11.17 88 ASP B N 1
ATOM 3043 C CA . ASP B 1 90 ? -31.571 15.945 82.265 1.00 12.08 88 ASP B CA 1
ATOM 3044 C C . ASP B 1 90 ? -31.690 17.451 82.012 1.00 11.44 88 ASP B C 1
ATOM 3045 O O . ASP B 1 90 ? -31.197 18.265 82.802 1.00 11.28 88 ASP B O 1
ATOM 3050 N N . TYR B 1 91 ? -32.354 17.810 80.915 1.00 11.46 89 TYR B N 1
ATOM 3051 C CA . TYR B 1 91 ? -32.519 19.211 80.522 1.00 11.52 89 TYR B CA 1
ATOM 3052 C C . TYR B 1 91 ? -33.386 20.015 81.499 1.00 12.08 89 TYR B C 1
ATOM 3053 O O . TYR B 1 91 ? -33.336 21.246 81.502 1.00 12.67 89 TYR B O 1
ATOM 3062 N N . SER B 1 92 ? -34.157 19.318 82.335 1.00 12.52 90 SER B N 1
ATOM 3063 C CA . SER B 1 92 ? -34.953 19.984 83.373 1.00 12.67 90 SER B CA 1
ATOM 3064 C C . SER B 1 92 ? -34.058 20.607 84.444 1.00 12.26 90 SER B C 1
ATOM 3065 O O . SER B 1 92 ? -34.477 21.509 85.171 1.00 12.73 90 SER B O 1
ATOM 3068 N N . LYS B 1 93 ? -32.825 20.121 84.538 1.00 11.35 91 LYS B N 1
ATOM 3069 C CA . LYS B 1 93 ? -31.876 20.630 85.521 1.00 10.86 91 LYS B CA 1
ATOM 3070 C C . LYS B 1 93 ? -31.187 21.907 85.039 1.00 10.08 91 LYS B C 1
ATOM 3071 O O . LYS B 1 93 ? -31.216 22.923 85.732 1.00 10.72 91 LYS B O 1
ATOM 3077 N N . LYS B 1 94 ? -30.584 21.859 83.851 1.00 8.62 92 LYS B N 1
ATOM 3078 C CA . LYS B 1 94 ? -29.884 23.009 83.273 1.00 7.60 92 LYS B CA 1
ATOM 3079 C C . LYS B 1 94 ? -29.565 22.751 81.802 1.00 7.45 92 LYS B C 1
ATOM 3080 O O . LYS B 1 94 ? -29.534 21.594 81.367 1.00 7.57 92 LYS B O 1
ATOM 3086 N N . PRO B 1 95 ? -29.346 23.825 81.022 1.00 7.49 93 PRO B N 1
ATOM 3087 C CA . PRO B 1 95 ? -28.923 23.657 79.631 1.00 7.38 93 PRO B CA 1
ATOM 3088 C C . PRO B 1 95 ? -27.555 23.007 79.465 1.00 7.01 93 PRO B C 1
ATOM 3089 O O . PRO B 1 95 ? -26.664 23.163 80.321 1.00 7.02 93 PRO B O 1
ATOM 3093 N N . LEU B 1 96 ? -27.413 22.300 78.348 1.00 6.78 94 LEU B N 1
ATOM 3094 C CA . LEU B 1 96 ? -26.188 21.608 77.982 1.00 6.86 94 LEU B CA 1
ATOM 3095 C C . LEU B 1 96 ? -25.596 22.198 76.707 1.00 6.56 94 LEU B C 1
ATOM 3096 O O . LEU B 1 96 ? -26.305 22.390 75.708 1.00 7.21 94 LEU B O 1
ATOM 3101 N N . PHE B 1 97 ? -24.294 22.479 76.751 1.00 6.43 95 PHE B N 1
ATOM 3102 C CA . PHE B 1 97 ? -23.507 22.782 75.563 1.00 6.34 95 PHE B CA 1
ATOM 3103 C C . PHE B 1 97 ? -22.640 21.573 75.229 1.00 6.50 95 PHE B C 1
ATOM 3104 O O . PHE B 1 97 ? -22.141 20.892 76.126 1.00 6.32 95 PHE B O 1
ATOM 3112 N N . LEU B 1 98 ? -22.476 21.306 73.939 1.00 6.44 96 LEU B N 1
ATOM 3113 C CA . LEU B 1 98 ? -21.626 20.215 73.481 1.00 6.73 96 LEU B CA 1
ATOM 3114 C C . LEU B 1 98 ? -20.492 20.834 72.679 1.00 6.31 96 LEU B C 1
ATOM 3115 O O . LEU B 1 98 ? -20.735 21.536 71.687 1.00 6.38 96 LEU B O 1
ATOM 3120 N N . SER B 1 99 ? -19.257 20.607 73.123 1.00 6.06 97 SER B N 1
ATOM 3121 C CA . SER B 1 99 ? -18.097 21.156 72.430 1.00 6.16 97 SER B CA 1
ATOM 3122 C C . SER B 1 99 ? -17.505 20.143 71.465 1.00 6.55 97 SER B C 1
ATOM 3123 O O . SER B 1 99 ? -17.325 18.973 71.813 1.00 6.33 97 SER B O 1
ATOM 3126 N N . ILE B 1 100 ? -17.209 20.590 70.248 1.00 6.55 98 ILE B N 1
ATOM 3127 C CA . ILE B 1 100 ? -16.480 19.743 69.301 1.00 7.54 98 ILE B CA 1
ATOM 3128 C C . ILE B 1 100 ? -15.172 20.393 68.892 1.00 7.43 98 ILE B C 1
ATOM 3129 O O . ILE B 1 100 ? -15.088 21.618 68.779 1.00 7.50 98 ILE B O 1
ATOM 3134 N N . SER B 1 101 ? -14.152 19.571 68.674 1.00 7.20 99 SER B N 1
ATOM 3135 C CA . SER B 1 101 ? -12.852 20.069 68.260 1.00 7.64 99 SER B CA 1
ATOM 3136 C C . SER B 1 101 ? -12.218 19.107 67.261 1.00 7.67 99 SER B C 1
ATOM 3137 O O . SER B 1 101 ? -11.194 18.484 67.539 1.00 7.30 99 SER B O 1
ATOM 3140 N N . GLY B 1 102 ? -12.822 18.996 66.081 1.00 7.81 100 GLY B N 1
ATOM 3141 C CA . GLY B 1 102 ? -12.249 18.167 65.020 1.00 8.06 100 GLY B CA 1
ATOM 3142 C C . GLY B 1 102 ? -10.851 18.629 64.653 1.00 8.34 100 GLY B C 1
ATOM 3143 O O . GLY B 1 102 ? -10.496 19.795 64.863 1.00 8.21 100 GLY B O 1
ATOM 3144 N N . LEU B 1 103 ? -10.053 17.715 64.108 1.00 8.72 101 LEU B N 1
ATOM 3145 C CA . LEU B 1 103 ? -8.672 18.024 63.714 1.00 9.16 101 LEU B CA 1
ATOM 3146 C C . LEU B 1 103 ? -8.576 18.519 62.268 1.00 9.08 101 LEU B C 1
ATOM 3147 O O . LEU B 1 103 ? -7.481 18.776 61.759 1.00 9.75 101 LEU B O 1
ATOM 3152 N N . SER B 1 104 ? -9.735 18.651 61.626 1.00 8.72 102 SER B N 1
ATOM 3153 C CA . SER B 1 104 ? -9.848 19.159 60.262 1.00 8.73 102 SER B CA 1
ATOM 3154 C C . SER B 1 104 ? -11.250 19.699 60.087 1.00 8.83 102 SER B C 1
ATOM 3155 O O . SER B 1 104 ? -12.140 19.405 60.887 1.00 8.40 102 SER B O 1
ATOM 3158 N N . VAL B 1 105 ? -11.456 20.483 59.035 1.00 8.91 103 VAL B N 1
ATOM 3159 C CA . VAL B 1 105 ? -12.791 20.971 58.734 1.00 8.91 103 VAL B CA 1
ATOM 3160 C C . VAL B 1 105 ? -13.745 19.805 58.430 1.00 8.74 103 VAL B C 1
ATOM 3161 O O . VAL B 1 105 ? -14.897 19.810 58.865 1.00 8.72 103 VAL B O 1
ATOM 3165 N N . GLU B 1 106 ? -13.241 18.796 57.718 1.00 8.89 104 GLU B N 1
ATOM 3166 C CA . GLU B 1 106 ? -14.054 17.638 57.347 1.00 9.36 104 GLU B CA 1
ATOM 3167 C C . GLU B 1 106 ? -14.561 16.894 58.575 1.00 8.89 104 GLU B C 1
ATOM 3168 O O . GLU B 1 106 ? -15.710 16.462 58.614 1.00 9.00 104 GLU B O 1
ATOM 3174 N N . GLU B 1 107 ? -13.709 16.762 59.586 1.00 8.88 105 GLU B N 1
ATOM 3175 C CA . GLU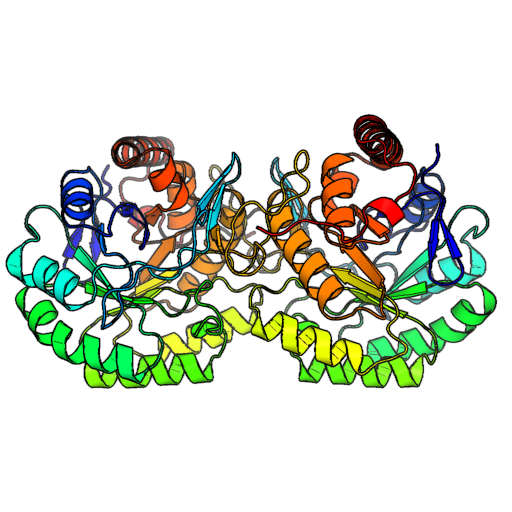 B 1 107 ? -14.108 16.088 60.815 1.00 8.91 105 GLU B CA 1
ATOM 3176 C C . GLU B 1 107 ? -15.200 16.855 61.568 1.00 8.33 105 GLU B C 1
ATOM 3177 O O . GLU B 1 107 ? -16.160 16.256 62.058 1.00 8.31 105 GLU B O 1
ATOM 3183 N N . ASN B 1 108 ? -15.058 18.177 61.657 1.00 7.93 106 ASN B N 1
ATOM 3184 C CA . ASN B 1 108 ? -16.108 19.006 62.247 1.00 7.61 106 ASN B CA 1
ATOM 3185 C C . ASN B 1 108 ? -17.428 18.903 61.491 1.00 7.52 106 ASN B C 1
ATOM 3186 O O . ASN B 1 108 ? -18.488 18.770 62.098 1.00 7.32 106 ASN B O 1
ATOM 3191 N N . VAL B 1 109 ? -17.355 18.955 60.163 1.00 7.92 107 VAL B N 1
ATOM 3192 C CA . VAL B 1 109 ? -18.540 18.824 59.326 1.00 8.10 107 VAL B CA 1
ATOM 3193 C C . VAL B 1 109 ? -19.246 17.485 59.580 1.00 7.96 107 VAL B C 1
ATOM 3194 O O . VAL B 1 109 ? -20.463 17.447 59.734 1.00 7.94 107 VAL B O 1
ATOM 3198 N N . ALA B 1 110 ? -18.473 16.402 59.642 1.00 8.00 108 ALA B N 1
ATOM 3199 C CA . ALA B 1 110 ? -19.019 15.065 59.912 1.00 8.56 108 ALA B CA 1
ATOM 3200 C C . ALA B 1 110 ? -19.805 15.032 61.224 1.00 8.22 108 ALA B C 1
ATOM 3201 O O . ALA B 1 110 ? -20.907 14.481 61.291 1.00 8.41 108 ALA B O 1
ATOM 3203 N N . MET B 1 111 ? -19.243 15.648 62.261 1.00 7.87 109 MET B N 1
ATOM 3204 C CA . MET B 1 111 ? -19.903 15.675 63.560 1.00 8.02 109 MET B CA 1
ATOM 3205 C C . MET B 1 111 ? -21.170 16.529 63.547 1.00 7.51 109 MET B C 1
ATOM 3206 O O . MET B 1 111 ? -22.216 16.104 64.045 1.00 7.51 109 MET B O 1
ATOM 3211 N N . VAL B 1 112 ? -21.096 17.730 62.971 1.00 7.38 110 VAL B N 1
ATOM 3212 C CA . VAL B 1 112 ? -22.259 18.612 63.022 1.00 7.72 110 VAL B CA 1
ATOM 3213 C C . VAL B 1 112 ? -23.442 18.078 62.208 1.00 7.39 110 VAL B C 1
ATOM 3214 O O . VAL B 1 112 ? -24.583 18.311 62.585 1.00 7.31 110 VAL B O 1
ATOM 3218 N N . ARG B 1 113 ? -23.176 17.349 61.121 1.00 7.90 111 ARG B N 1
ATOM 3219 C CA . ARG B 1 113 ? -24.266 16.715 60.362 1.00 8.14 111 ARG B CA 1
ATOM 3220 C C . ARG B 1 113 ? -25.091 15.768 61.236 1.00 8.27 111 ARG B C 1
ATOM 3221 O O . ARG B 1 113 ? -26.306 15.652 61.075 1.00 8.84 111 ARG B O 1
ATOM 3229 N N . ARG B 1 114 ? -24.418 15.088 62.159 1.00 7.81 112 ARG B N 1
ATOM 3230 C CA . ARG B 1 114 ? -25.072 14.148 63.060 1.00 7.91 112 ARG B CA 1
ATOM 3231 C C . ARG B 1 114 ? -25.629 14.824 64.308 1.00 7.55 112 ARG B C 1
ATOM 3232 O O . ARG B 1 114 ? -26.599 14.346 64.895 1.00 7.69 112 ARG B O 1
ATOM 3240 N N . LEU B 1 115 ? -25.026 15.943 64.707 1.00 7.27 113 LEU B N 1
ATOM 3241 C CA . LEU B 1 115 ? -25.500 16.686 65.870 1.00 7.22 113 LEU B CA 1
ATOM 3242 C C . LEU B 1 115 ? -26.814 17.417 65.593 1.00 7.20 113 LEU B C 1
ATOM 3243 O O . LEU B 1 115 ? -27.669 17.514 66.472 1.00 7.44 113 LEU B O 1
ATOM 3248 N N . ALA B 1 116 ? -26.962 17.922 64.370 1.00 7.79 114 ALA B N 1
ATOM 3249 C CA . ALA B 1 116 ? -28.106 18.774 64.028 1.00 8.18 114 ALA B CA 1
ATOM 3250 C C . ALA B 1 116 ? -29.485 18.228 64.465 1.00 8.66 114 ALA B C 1
ATOM 3251 O O . ALA B 1 116 ? -30.247 18.944 65.116 1.00 8.37 114 ALA B O 1
ATOM 3253 N N . PRO B 1 117 ? -29.820 16.966 64.112 1.00 9.22 115 PRO B N 1
ATOM 3254 C CA . PRO B 1 117 ? -31.138 16.480 64.549 1.00 9.60 115 PRO B CA 1
ATOM 3255 C C . PRO B 1 117 ? -31.317 16.414 66.072 1.00 9.44 115 PRO B C 1
ATOM 3256 O O . PRO B 1 117 ? -32.424 16.606 66.572 1.00 10.03 115 PRO B O 1
ATOM 3260 N N . VAL B 1 118 ? -30.231 16.175 66.801 1.00 9.18 116 VAL B N 1
ATOM 3261 C CA . VAL B 1 118 ? -30.284 16.132 68.266 1.00 8.89 116 VAL B CA 1
ATOM 3262 C C . VAL B 1 118 ? -30.420 17.545 68.858 1.00 8.72 116 VAL B C 1
ATOM 3263 O O . VAL B 1 118 ? -31.187 17.764 69.801 1.00 8.61 116 VAL B O 1
ATOM 3267 N N . ALA B 1 119 ? -29.690 18.505 68.293 1.00 8.59 117 ALA B N 1
ATOM 3268 C CA . ALA B 1 119 ? -29.848 19.908 68.677 1.00 9.06 117 ALA B CA 1
ATOM 3269 C C . ALA B 1 119 ? -31.281 20.391 68.431 1.00 9.60 117 ALA B C 1
ATOM 3270 O O . ALA B 1 119 ? -31.870 21.071 69.270 1.00 9.80 117 ALA B O 1
ATOM 3272 N N . GLN B 1 120 ? -31.843 20.011 67.286 1.00 10.64 118 GLN B N 1
ATOM 3273 C CA . GLN B 1 120 ? -33.227 20.356 66.960 1.00 11.92 118 GLN B CA 1
ATOM 3274 C C . GLN B 1 120 ? -34.216 19.784 67.976 1.00 12.17 118 GLN B C 1
ATOM 3275 O O . GLN B 1 120 ? -35.118 20.489 68.432 1.00 12.70 118 GLN B O 1
ATOM 3281 N N . GLU B 1 121 ? -34.030 18.515 68.327 1.00 12.08 119 GLU B N 1
ATOM 3282 C CA . GLU B 1 121 ? -34.947 17.807 69.218 1.00 12.45 119 GLU B CA 1
ATOM 3283 C C . GLU B 1 121 ? -34.781 18.191 70.688 1.00 12.00 119 GLU B C 1
ATOM 3284 O O . GLU B 1 121 ? -35.775 18.396 71.394 1.00 12.44 119 GLU B O 1
ATOM 3290 N N . LYS B 1 122 ? -33.531 18.284 71.141 1.00 11.21 120 LYS B N 1
ATOM 3291 C CA . LYS B 1 122 ? -33.230 18.417 72.572 1.00 10.86 120 LYS B CA 1
ATOM 3292 C C . LYS B 1 122 ? -32.812 19.818 73.010 1.00 10.18 120 LYS B C 1
ATOM 3293 O O . LYS B 1 122 ? -32.898 20.150 74.193 1.00 10.10 120 LYS B O 1
ATOM 3299 N N . GLY B 1 123 ? -32.338 20.628 72.072 1.00 9.50 121 GLY B N 1
ATOM 3300 C CA . GLY B 1 123 ? -31.894 21.979 72.395 1.00 9.31 121 GLY B CA 1
ATOM 3301 C C . GLY B 1 123 ? -30.469 22.068 72.913 1.00 8.96 121 GLY B C 1
ATOM 3302 O O . GLY B 1 123 ? -30.071 23.114 73.418 1.00 9.32 121 GLY B O 1
ATOM 3303 N N . VAL B 1 124 ? -29.699 20.984 72.794 1.00 8.04 122 VAL B N 1
ATOM 3304 C CA . VAL B 1 124 ? -28.264 21.037 73.091 1.00 8.07 122 VAL B CA 1
ATOM 3305 C C . VAL B 1 124 ? -27.619 22.094 72.189 1.00 7.55 122 VAL B C 1
ATOM 3306 O O . VAL B 1 124 ? -27.981 22.230 71.010 1.00 7.46 122 VAL B O 1
ATOM 3310 N N . LEU B 1 125 ? -26.690 22.862 72.757 1.00 7.62 123 LEU B N 1
ATOM 3311 C CA . LEU B 1 125 ? -26.062 23.982 72.059 1.00 7.70 123 LEU B CA 1
ATOM 3312 C C . LEU B 1 125 ? -24.610 23.692 71.690 1.00 7.31 123 LEU B C 1
ATOM 3313 O O . LEU B 1 125 ? -23.804 23.348 72.549 1.00 7.73 123 LEU B O 1
ATOM 3318 N N . LEU B 1 126 ? -24.278 23.845 70.412 1.00 7.06 124 LEU B N 1
ATOM 3319 C CA . LEU B 1 126 ? -22.925 23.597 69.937 1.00 6.94 124 LEU B CA 1
ATOM 3320 C C . LEU B 1 126 ? -21.946 24.721 70.283 1.00 6.91 124 LEU B C 1
ATOM 3321 O O . LEU B 1 126 ? -22.213 25.890 69.999 1.00 6.59 124 LEU B O 1
ATOM 3326 N N . GLU B 1 127 ? -20.809 24.347 70.874 1.00 6.94 125 GLU B N 1
ATOM 3327 C CA . GLU B 1 127 ? -19.647 25.230 70.969 1.00 6.71 125 GLU B CA 1
ATOM 3328 C C . GLU B 1 127 ? -18.549 24.633 70.093 1.00 6.45 125 GLU B C 1
ATOM 3329 O O . GLU B 1 127 ? -18.036 23.541 70.371 1.00 6.93 125 GLU B O 1
ATOM 3335 N N . LEU B 1 128 ? -18.209 25.342 69.020 1.00 6.43 126 LEU B N 1
ATOM 3336 C CA . LEU B 1 128 ? -17.179 24.899 68.089 1.00 6.26 126 LEU B CA 1
ATOM 3337 C C . LEU B 1 128 ? -15.813 25.405 68.530 1.00 6.06 126 LEU B C 1
ATOM 3338 O O . LEU B 1 128 ? -15.586 26.619 68.588 1.00 6.25 126 LEU B O 1
ATOM 3343 N N . ASN B 1 129 ? -14.903 24.477 68.812 1.00 5.73 127 ASN B N 1
ATOM 3344 C CA . ASN B 1 129 ? -13.592 24.836 69.338 1.00 5.80 127 ASN B CA 1
ATOM 3345 C C . ASN B 1 129 ? -12.598 25.100 68.207 1.00 5.83 127 ASN B C 1
ATOM 3346 O O . ASN B 1 129 ? -12.140 24.172 67.537 1.00 5.89 127 ASN B O 1
ATOM 3351 N N . LEU B 1 130 ? -12.264 26.374 68.007 1.00 5.81 128 LEU B N 1
ATOM 3352 C CA . LEU B 1 130 ? -11.292 26.761 66.985 1.00 5.98 128 LEU B CA 1
ATOM 3353 C C . LEU B 1 130 ? -9.968 27.195 67.604 1.00 5.65 128 LEU B C 1
ATOM 3354 O O . LEU B 1 130 ? -9.211 27.959 66.999 1.00 6.40 128 LEU B O 1
ATOM 3359 N N . SER B 1 131 ? -9.670 26.688 68.797 1.00 5.73 129 SER B N 1
ATOM 3360 C CA . SER B 1 131 ? -8.546 27.230 69.552 1.00 5.72 129 SER B CA 1
ATOM 3361 C C . SER B 1 131 ? -7.722 26.248 70.381 1.00 6.02 129 SER B C 1
ATOM 3362 O O . SER B 1 131 ? -6.906 26.674 71.196 1.00 5.93 129 SER B O 1
ATOM 3365 N N . CYS B 1 132 ? -7.906 24.945 70.174 1.00 6.24 130 CYS B N 1
ATOM 3366 C CA . CYS B 1 132 ? -7.076 23.976 70.886 1.00 6.12 130 CYS B CA 1
ATOM 3367 C C . CYS B 1 132 ? -5.605 24.219 70.568 1.00 6.06 130 CYS B C 1
ATOM 3368 O O . CYS B 1 132 ? -5.239 24.218 69.394 1.00 6.19 130 CYS B O 1
ATOM 3371 N N . PRO B 1 133 ? -4.770 24.462 71.598 1.00 6.12 131 PRO B N 1
ATOM 3372 C CA . PRO B 1 133 ? -3.353 24.737 71.375 1.00 6.10 131 PRO B CA 1
ATOM 3373 C C . PRO B 1 133 ? -2.414 23.557 71.677 1.00 5.92 131 PRO B C 1
ATOM 3374 O O . PRO B 1 133 ? -1.193 23.753 71.764 1.00 5.81 131 PRO B O 1
ATOM 3378 N N . ASN B 1 134 ? -2.972 22.353 71.822 1.00 6.41 132 ASN B N 1
ATOM 3379 C CA . ASN B 1 134 ? -2.213 21.245 72.400 1.00 7.02 132 ASN B CA 1
ATOM 3380 C C . ASN B 1 134 ? -2.022 19.986 71.563 1.00 7.76 132 ASN B C 1
ATOM 3381 O O . ASN B 1 134 ? -1.320 19.079 72.001 1.00 8.50 132 ASN B O 1
ATOM 3386 N N . VAL B 1 135 ? -2.639 19.899 70.388 1.00 8.12 133 VAL B N 1
ATOM 3387 C CA . VAL B 1 135 ? -2.438 18.712 69.552 1.00 8.71 133 VAL B CA 1
ATOM 3388 C C . VAL B 1 135 ? -1.175 18.926 68.716 1.00 8.88 133 VAL B C 1
ATOM 3389 O O . VAL B 1 135 ? -1.105 19.883 67.948 1.00 8.38 133 VAL B O 1
ATOM 3393 N N . PRO B 1 136 ? -0.157 18.050 68.873 1.00 9.51 134 PRO B N 1
ATOM 3394 C CA . PRO B 1 136 ? 1.073 18.246 68.106 1.00 10.13 134 PRO B CA 1
ATOM 3395 C C . PRO B 1 136 ? 0.806 18.327 66.603 1.00 10.28 134 PRO B C 1
ATOM 3396 O O . PRO B 1 136 ? 0.054 17.514 66.058 1.00 10.42 134 PRO B O 1
ATOM 3400 N N . GLY B 1 137 ? 1.396 19.329 65.957 1.00 10.28 135 GLY B N 1
ATOM 3401 C CA . GLY B 1 137 ? 1.257 19.530 64.515 1.00 10.68 135 GLY B CA 1
ATOM 3402 C C . GLY B 1 137 ? -0.021 20.225 64.074 1.00 10.62 135 GLY B C 1
ATOM 3403 O O . GLY B 1 137 ? -0.282 20.353 62.871 1.00 11.14 135 GLY B O 1
ATOM 3404 N N . LYS B 1 138 ? -0.819 20.684 65.037 1.00 10.39 136 LYS B N 1
ATOM 3405 C CA . LYS B 1 138 ? -2.100 21.325 64.738 1.00 10.25 136 LYS B CA 1
ATOM 3406 C C . LYS B 1 138 ? -2.189 22.712 65.382 1.00 9.99 136 LYS B C 1
ATOM 3407 O O . LYS B 1 138 ? -2.651 22.841 66.518 1.00 10.17 136 LYS B O 1
ATOM 3413 N N . PRO B 1 139 ? -1.734 23.761 64.669 1.00 9.61 137 PRO B N 1
ATOM 3414 C CA . PRO B 1 139 ? -1.833 25.118 65.224 1.00 9.39 137 PRO B CA 1
ATOM 3415 C C . PRO B 1 139 ? -3.281 25.568 65.414 1.00 8.63 137 PRO B C 1
ATOM 3416 O O . PRO B 1 139 ? -4.189 25.086 64.726 1.00 8.67 137 PRO B O 1
ATOM 3420 N N . GLN B 1 140 ? -3.489 26.491 66.346 1.00 7.80 138 GLN B N 1
ATOM 3421 C CA . GLN B 1 140 ? -4.812 27.018 66.648 1.00 7.21 138 GLN B CA 1
ATOM 3422 C C . GLN B 1 140 ? -5.500 27.493 65.371 1.00 7.14 138 GLN B C 1
ATOM 3423 O O . GLN B 1 140 ? -5.002 28.388 64.682 1.00 7.33 138 GLN B O 1
ATOM 3429 N N . VAL B 1 141 ? -6.653 26.901 65.068 1.00 7.08 139 VAL B N 1
ATOM 3430 C CA . VAL B 1 141 ? -7.355 27.199 63.816 1.00 7.42 139 VAL B CA 1
ATOM 3431 C C . VAL B 1 141 ? -7.563 28.706 63.644 1.00 6.94 139 VAL B C 1
ATOM 3432 O O . VAL B 1 141 ? -7.251 29.270 62.586 1.00 6.80 139 VAL B O 1
ATOM 3436 N N . ALA B 1 142 ? -8.064 29.363 64.688 1.00 6.55 140 ALA B N 1
ATOM 3437 C CA . ALA B 1 142 ? -8.440 30.772 64.583 1.00 6.67 140 ALA B CA 1
ATOM 3438 C C . ALA B 1 142 ? -7.262 31.755 64.654 1.00 6.34 140 ALA B C 1
ATOM 3439 O O . ALA B 1 142 ? -7.467 32.966 64.668 1.00 6.76 140 ALA B O 1
ATOM 3441 N N . TYR B 1 143 ? -6.035 31.242 64.676 1.00 6.38 141 TYR B N 1
ATOM 3442 C CA . TYR B 1 143 ? -4.878 32.094 64.395 1.00 6.94 141 TYR B CA 1
ATOM 3443 C C . TYR B 1 143 ? -4.574 32.187 62.894 1.00 7.52 141 TYR B C 1
ATOM 3444 O O . TYR B 1 143 ? -3.660 32.914 62.485 1.00 8.14 141 TYR B O 1
ATOM 3453 N N . ASP B 1 144 ? -5.333 31.451 62.084 1.00 7.66 142 ASP B N 1
ATOM 3454 C CA . ASP B 1 144 ? -5.244 31.507 60.625 1.00 8.31 142 ASP B CA 1
ATOM 3455 C C . ASP B 1 144 ? -6.625 31.927 60.158 1.00 8.23 142 ASP B C 1
ATOM 3456 O O . ASP B 1 144 ? -7.562 31.128 60.158 1.00 7.98 142 ASP B O 1
ATOM 3461 N N . PHE B 1 145 ? -6.757 33.194 59.779 1.00 8.40 143 PHE B N 1
ATOM 3462 C CA . PHE B 1 145 ? -8.081 33.747 59.511 1.00 9.12 143 PHE B CA 1
ATOM 3463 C C . PHE B 1 145 ? -8.780 33.143 58.294 1.00 9.45 143 PHE B C 1
ATOM 3464 O O . PHE B 1 145 ? -10.010 33.071 58.259 1.00 9.61 143 PHE B O 1
ATOM 3472 N N . GLU B 1 146 ? -8.006 32.694 57.310 1.00 9.77 144 GLU B N 1
ATOM 3473 C CA . GLU B 1 146 ? -8.597 31.988 56.171 1.00 10.75 144 GLU B CA 1
ATOM 3474 C C . GLU B 1 146 ? -9.145 30.620 56.584 1.00 10.36 144 GLU B C 1
ATOM 3475 O O . GLU B 1 146 ? -10.243 30.238 56.171 1.00 10.43 144 GLU B O 1
ATOM 3481 N N . ALA B 1 147 ? -8.382 29.890 57.397 1.00 9.79 145 ALA B N 1
ATOM 3482 C CA . ALA B 1 147 ? -8.843 28.612 57.940 1.00 9.38 145 ALA B CA 1
ATOM 3483 C C . ALA B 1 147 ? -10.092 28.806 58.799 1.00 9.05 145 ALA B C 1
ATOM 3484 O O . ALA B 1 147 ? -11.059 28.043 58.684 1.00 9.05 145 ALA B O 1
ATOM 3486 N N . MET B 1 148 ? -10.073 29.844 59.635 1.00 8.40 146 MET B N 1
ATOM 3487 C CA . MET B 1 148 ? -11.223 30.194 60.464 1.00 8.58 146 MET B CA 1
ATOM 3488 C C . MET B 1 148 ? -12.480 30.387 59.611 1.00 8.36 146 MET B C 1
ATOM 3489 O O . MET B 1 148 ? -13.540 29.828 59.914 1.00 7.84 146 MET B O 1
ATOM 3494 N N . ARG B 1 149 ? -12.356 31.179 58.543 1.00 8.61 147 ARG B N 1
ATOM 3495 C CA . ARG B 1 149 ? -13.476 31.408 57.630 1.00 9.37 147 ARG B CA 1
ATOM 3496 C C . ARG B 1 149 ? -13.990 30.104 57.003 1.00 9.06 147 ARG B C 1
ATOM 3497 O O . ARG B 1 149 ? -15.198 29.866 56.980 1.00 9.10 147 ARG B O 1
ATOM 3505 N N . THR B 1 150 ? -13.072 29.270 56.514 1.00 9.08 148 THR B N 1
ATOM 3506 C CA . THR B 1 150 ? -13.421 27.980 55.914 1.00 9.62 148 THR B CA 1
ATOM 3507 C C . THR B 1 150 ? -14.191 27.087 56.890 1.00 9.20 148 THR B C 1
ATOM 3508 O O . THR B 1 150 ? -15.235 26.534 56.537 1.00 8.93 148 THR B O 1
ATOM 3512 N N . TYR B 1 151 ? -13.680 26.960 58.115 1.00 8.53 149 TYR B N 1
ATOM 3513 C CA . TYR B 1 151 ? -14.354 26.160 59.139 1.00 8.07 149 TYR B CA 1
ATOM 3514 C C . TYR B 1 151 ? -15.760 26.697 59.409 1.00 7.90 149 TYR B C 1
ATOM 3515 O O . TYR B 1 151 ? -16.706 25.924 59.492 1.00 8.38 149 TYR B O 1
ATOM 3524 N N . LEU B 1 152 ? -15.895 28.014 59.555 1.00 7.82 150 LEU B N 1
ATOM 3525 C CA . LEU B 1 152 ? -17.198 28.603 59.861 1.00 7.95 150 LEU B CA 1
ATOM 3526 C C . LEU B 1 152 ? -18.179 28.490 58.696 1.00 8.30 150 LEU B C 1
ATOM 3527 O O . LEU B 1 152 ? -19.373 28.272 58.912 1.00 8.68 150 LEU B O 1
ATOM 3532 N N . GLN B 1 153 ? -17.676 28.642 57.470 1.00 8.36 151 GLN B N 1
ATOM 3533 C CA . GLN B 1 153 ? -18.502 28.466 56.275 1.00 9.98 151 GLN B CA 1
ATOM 3534 C C . GLN B 1 153 ? -19.027 27.038 56.192 1.00 9.34 151 GLN B C 1
ATOM 3535 O O . GLN B 1 153 ? -20.226 26.821 56.009 1.00 9.55 151 GLN B O 1
ATOM 3541 N N . GLN B 1 154 ? -18.126 26.071 56.338 1.00 9.33 152 GLN B N 1
ATOM 3542 C CA . GLN B 1 154 ? -18.481 24.664 56.192 1.00 9.64 152 GLN B CA 1
ATOM 3543 C C . GLN B 1 154 ? -19.381 24.161 57.316 1.00 9.31 152 GLN B C 1
ATOM 3544 O O . GLN B 1 154 ? -20.338 23.423 57.068 1.00 9.19 152 GLN B O 1
ATOM 3550 N N . VAL B 1 155 ? -19.094 24.576 58.548 1.00 8.85 153 VAL B N 1
ATOM 3551 C CA . VAL B 1 155 ? -19.936 24.209 59.680 1.00 8.82 153 VAL B CA 1
ATOM 3552 C C . VAL B 1 155 ? -21.314 24.868 59.572 1.00 8.78 153 VAL B C 1
ATOM 3553 O O . VAL B 1 155 ? -22.325 24.209 59.791 1.00 8.61 153 VAL B O 1
ATOM 3557 N N . SER B 1 156 ? -21.366 26.149 59.205 1.00 8.84 154 SER B N 1
ATOM 3558 C CA . SER B 1 156 ? -22.656 26.829 59.043 1.00 9.21 154 SER B CA 1
ATOM 3559 C C . SER B 1 156 ? -23.550 26.107 58.034 1.00 9.59 154 SER B C 1
ATOM 3560 O O . SER B 1 156 ? -24.741 25.899 58.286 1.00 9.21 154 SER B O 1
ATOM 3563 N N . LEU B 1 157 ? -22.965 25.734 56.899 1.00 9.91 155 LEU B N 1
ATOM 3564 C CA . LEU B 1 157 ? -23.698 25.076 55.817 1.00 11.30 155 LEU B CA 1
ATOM 3565 C C . LEU B 1 157 ? -24.204 23.700 56.236 1.00 11.04 155 LEU B C 1
ATOM 3566 O O . LEU B 1 157 ? -25.361 23.349 55.985 1.00 11.30 155 LEU B O 1
ATOM 3571 N N . ALA B 1 158 ? -23.334 22.930 56.885 1.00 10.38 156 ALA B N 1
ATOM 3572 C CA . ALA B 1 158 ? -23.669 21.564 57.278 1.00 10.56 156 ALA B CA 1
ATOM 3573 C C . ALA B 1 158 ? -24.592 21.487 58.494 1.00 10.70 156 ALA B C 1
ATOM 3574 O O . ALA B 1 158 ? -25.399 20.562 58.602 1.00 11.40 156 ALA B O 1
ATOM 3576 N N . TYR B 1 159 ? -24.478 22.450 59.405 1.00 9.98 157 TYR B N 1
ATOM 3577 C CA . TYR B 1 159 ? -25.229 22.410 60.660 1.00 9.49 157 TYR B CA 1
ATOM 3578 C C . TYR B 1 159 ? -26.574 23.124 60.537 1.00 9.28 157 TYR B C 1
ATOM 3579 O O . TYR B 1 159 ? -27.611 22.572 60.907 1.00 9.52 157 TYR B O 1
ATOM 3588 N N . GLY B 1 160 ? -26.544 24.357 60.033 1.00 8.95 158 GLY B N 1
ATOM 3589 C CA . GLY B 1 160 ? -27.763 25.114 59.744 1.00 9.67 158 GLY B CA 1
ATOM 3590 C C . GLY B 1 160 ? -28.522 25.624 60.951 1.00 9.61 158 GLY B C 1
ATOM 3591 O O . GLY B 1 160 ? -29.653 26.095 60.824 1.00 10.67 158 GLY B O 1
ATOM 3592 N N . LEU B 1 161 ? -27.900 25.523 62.123 1.00 9.43 159 LEU B N 1
ATOM 3593 C CA . LEU B 1 161 ? -28.516 25.887 63.391 1.00 9.45 159 LEU B CA 1
ATOM 3594 C C . LEU B 1 161 ? -27.605 26.847 64.158 1.00 9.31 159 LEU B C 1
ATOM 3595 O O . LEU B 1 161 ? -26.408 26.925 63.862 1.00 8.59 159 LEU B O 1
ATOM 3600 N N . PRO B 1 162 ? -28.160 27.587 65.140 1.00 9.25 160 PRO B N 1
ATOM 3601 C CA . PRO B 1 162 ? -27.325 28.489 65.938 1.00 9.08 160 PRO B CA 1
ATOM 3602 C C . PRO B 1 162 ? -26.206 27.737 66.645 1.00 8.39 160 PRO B C 1
ATOM 3603 O O . PRO B 1 162 ? -26.416 26.623 67.128 1.00 8.70 160 PRO B O 1
ATOM 3607 N N . PHE B 1 163 ? -25.027 28.343 66.699 1.00 7.69 161 PHE B N 1
ATOM 3608 C CA . PHE B 1 163 ? -23.909 27.771 67.441 1.00 7.02 161 PHE B CA 1
ATOM 3609 C C . PHE B 1 163 ? -22.984 28.865 67.948 1.00 7.13 161 PHE B C 1
ATOM 3610 O O . PHE B 1 163 ? -23.180 30.048 67.650 1.00 7.27 161 PHE B O 1
ATOM 3618 N N . GLY B 1 164 ? -21.994 28.466 68.735 1.00 6.67 162 GLY B N 1
ATOM 3619 C CA . GLY B 1 164 ? -21.000 29.398 69.243 1.00 6.44 162 GLY B CA 1
ATOM 3620 C C . GLY B 1 164 ? -19.603 28.919 68.944 1.00 6.18 162 GLY B C 1
ATOM 3621 O O . GLY B 1 164 ? -19.411 27.786 68.495 1.00 6.10 162 GLY B O 1
ATOM 3622 N N . VAL B 1 165 ? -18.626 29.784 69.198 1.00 6.52 163 VAL B N 1
ATOM 3623 C CA . VAL B 1 165 ? -17.243 29.512 68.831 1.00 6.86 163 VAL B CA 1
ATOM 3624 C C . VAL B 1 165 ? -16.319 29.809 70.009 1.00 6.42 163 VAL B C 1
ATOM 3625 O O . VAL B 1 165 ? -16.362 30.906 70.572 1.00 6.91 163 VAL B O 1
ATOM 3629 N N . LYS B 1 166 ? -15.491 28.829 70.376 1.00 5.68 164 LYS B N 1
ATOM 3630 C CA . LYS B 1 166 ? -14.463 29.011 71.405 1.00 5.67 164 LYS B CA 1
ATOM 3631 C C . LYS B 1 166 ? -13.219 29.586 70.736 1.00 5.64 164 LYS B C 1
ATOM 3632 O O . LYS B 1 166 ? -12.600 28.930 69.888 1.00 5.27 164 LYS B O 1
ATOM 3638 N N . MET B 1 167 ? -12.864 30.808 71.127 1.00 5.40 165 MET B N 1
ATOM 3639 C CA . MET B 1 167 ? -11.817 31.582 70.465 1.00 5.90 165 MET B CA 1
ATOM 3640 C C . MET B 1 167 ? -10.517 31.568 71.246 1.00 5.57 165 MET B C 1
ATOM 3641 O O . MET B 1 167 ? -10.537 31.520 72.481 1.00 5.53 165 MET B O 1
ATOM 3646 N N . PRO B 1 168 ? -9.382 31.665 70.530 1.00 5.53 166 PRO B N 1
ATOM 3647 C CA . PRO B 1 168 ? -8.102 31.765 71.202 1.00 5.57 166 PRO B CA 1
ATOM 3648 C C . PRO B 1 168 ? -7.916 33.213 71.639 1.00 5.81 166 PRO B C 1
ATOM 3649 O O . PRO B 1 168 ? -8.545 34.111 71.070 1.00 5.93 166 PRO B O 1
ATOM 3653 N N . PRO B 1 169 ? -7.053 33.454 72.632 1.00 5.33 167 PRO B N 1
ATOM 3654 C CA . PRO B 1 169 ? -6.734 34.840 72.974 1.00 5.75 167 PRO B CA 1
ATOM 3655 C C . PRO B 1 169 ? -5.913 35.515 71.870 1.00 5.45 167 PRO B C 1
ATOM 3656 O O . PRO B 1 169 ? -5.005 34.897 71.301 1.00 5.31 167 PRO B O 1
ATOM 3660 N N . TYR B 1 170 ? -6.236 36.772 71.575 1.00 5.02 168 TYR B N 1
ATOM 3661 C CA . TYR B 1 170 ? -5.415 37.611 70.698 1.00 4.96 168 TYR B CA 1
ATOM 3662 C C . TYR B 1 170 ? -4.760 38.732 71.502 1.00 4.95 168 TYR B C 1
ATOM 3663 O O . TYR B 1 170 ? -5.189 39.050 72.619 1.00 4.59 168 TYR B O 1
ATOM 3672 N N . PHE B 1 171 ? -3.727 39.327 70.906 1.00 5.11 169 PHE B N 1
ATOM 3673 C CA . PHE B 1 171 ? -2.831 40.258 71.592 1.00 5.33 169 PHE B CA 1
ATOM 3674 C C . PHE B 1 171 ? -2.515 41.482 70.738 1.00 5.35 169 PHE B C 1
ATOM 3675 O O . PHE B 1 171 ? -1.620 42.258 71.061 1.00 5.16 169 PHE B O 1
ATOM 3683 N N . ASP B 1 172 ? -3.286 41.656 69.666 1.00 5.44 170 ASP B N 1
ATOM 3684 C CA . ASP B 1 172 ? -3.003 42.606 68.600 1.00 6.00 170 ASP B CA 1
ATOM 3685 C C . ASP B 1 172 ? -4.351 43.183 68.188 1.00 5.79 170 ASP B C 1
ATOM 3686 O O . ASP B 1 172 ? -5.272 42.435 67.860 1.00 5.84 170 ASP B O 1
ATOM 3691 N N . ILE B 1 173 ? -4.478 44.509 68.221 1.00 5.87 171 ILE B N 1
ATOM 3692 C CA . ILE B 1 173 ? -5.729 45.166 67.839 1.00 6.01 171 ILE B CA 1
ATOM 3693 C C . ILE B 1 173 ? -6.170 44.751 66.431 1.00 6.03 171 ILE B C 1
ATOM 3694 O O . ILE B 1 173 ? -7.358 44.521 66.195 1.00 5.73 171 ILE B O 1
ATOM 3699 N N . ALA B 1 174 ? -5.214 44.628 65.512 1.00 5.99 172 ALA B N 1
ATOM 3700 C CA . ALA B 1 174 ? -5.524 44.215 64.140 1.00 6.33 172 ALA B CA 1
ATOM 3701 C C . ALA B 1 174 ? -6.185 42.836 64.110 1.00 6.40 172 ALA B C 1
ATOM 3702 O O . ALA B 1 174 ? -7.053 42.575 63.277 1.00 6.28 172 ALA B O 1
ATOM 3704 N N . HIS B 1 175 ? -5.771 41.959 65.024 1.00 6.31 173 HIS B N 1
ATOM 3705 C CA . HIS B 1 175 ? -6.348 40.624 65.118 1.00 6.05 173 HIS B CA 1
ATOM 3706 C C . HIS B 1 175 ? -7.748 40.625 65.721 1.00 5.98 173 HIS B C 1
ATOM 3707 O O . HIS B 1 175 ? -8.616 39.888 65.249 1.00 6.06 173 HIS B O 1
ATOM 3714 N N . PHE B 1 176 ? -7.983 41.443 66.749 1.00 6.06 174 PHE B N 1
ATOM 3715 C CA . PHE B 1 176 ? -9.349 41.608 67.242 1.00 6.04 174 PHE B CA 1
ATOM 3716 C C . PHE B 1 176 ? -10.239 42.053 66.079 1.00 5.85 174 PHE B C 1
ATOM 3717 O O . PHE B 1 176 ? -11.333 41.519 65.877 1.00 5.91 174 PHE B O 1
ATOM 3725 N N . ASP B 1 177 ? -9.765 43.046 65.325 1.00 5.74 175 ASP B N 1
ATOM 3726 C CA . ASP B 1 177 ? -10.540 43.619 64.223 1.00 5.77 175 ASP B CA 1
ATOM 3727 C C . ASP B 1 177 ? -10.875 42.573 63.159 1.00 5.89 175 ASP B C 1
ATOM 3728 O O . ASP B 1 177 ? -12.029 42.437 62.753 1.00 5.93 175 ASP B O 1
ATOM 3733 N N . THR B 1 178 ? -9.866 41.830 62.714 1.00 6.04 176 THR B N 1
ATOM 3734 C CA . THR B 1 178 ? -10.053 40.821 61.673 1.00 6.86 176 THR B CA 1
ATOM 3735 C C . THR B 1 178 ? -10.909 39.652 62.151 1.00 6.70 176 THR B C 1
ATOM 3736 O O . THR B 1 178 ? -11.840 39.231 61.454 1.00 7.02 176 THR B O 1
ATOM 3740 N N . ALA B 1 179 ? -10.602 39.135 63.339 1.00 6.35 177 ALA B N 1
ATOM 3741 C CA . ALA B 1 179 ? -11.316 37.977 63.872 1.00 6.37 177 ALA B CA 1
ATOM 3742 C C . ALA B 1 179 ? -12.805 38.266 64.059 1.00 6.32 177 ALA B C 1
ATOM 3743 O O . ALA B 1 179 ? -13.656 37.455 63.679 1.00 6.76 177 ALA B O 1
ATOM 3745 N N . ALA B 1 180 ? -13.120 39.419 64.643 1.00 6.16 178 ALA B N 1
ATOM 3746 C CA . ALA B 1 180 ? -14.518 39.777 64.868 1.00 6.72 178 ALA B CA 1
ATOM 3747 C C . ALA B 1 180 ? -15.253 39.997 63.551 1.00 6.96 178 ALA B C 1
ATOM 3748 O O . ALA B 1 180 ? -16.413 39.617 63.424 1.00 6.91 178 ALA B O 1
ATOM 3750 N N . ALA B 1 181 ? -14.574 40.602 62.576 1.00 6.89 179 ALA B N 1
ATOM 3751 C CA . ALA B 1 181 ? -15.155 40.783 61.244 1.00 7.48 179 ALA B CA 1
ATOM 3752 C C . ALA B 1 181 ? -15.485 39.447 60.580 1.00 7.39 179 ALA B C 1
ATOM 3753 O O . ALA B 1 181 ? -16.557 39.300 59.992 1.00 7.72 179 ALA B O 1
ATOM 3755 N N . VAL B 1 182 ? -14.587 38.469 60.689 1.00 7.23 180 VAL B N 1
ATOM 3756 C CA . VAL B 1 182 ? -14.879 37.123 60.188 1.00 7.45 180 VAL B CA 1
ATOM 3757 C C . VAL B 1 182 ? -16.115 36.553 60.892 1.00 6.84 180 VAL B C 1
ATOM 3758 O O . VAL B 1 182 ? -17.038 36.077 60.235 1.00 7.09 180 VAL B O 1
ATOM 3762 N N . LEU B 1 183 ? -16.161 36.636 62.220 1.00 6.68 181 LEU B N 1
ATOM 3763 C CA . LEU B 1 183 ? -17.313 36.119 62.962 1.00 6.39 181 LEU B CA 1
ATOM 3764 C C . LEU B 1 183 ? -18.621 36.757 62.509 1.00 6.57 181 LEU B C 1
ATOM 3765 O O . LEU B 1 183 ? -19.647 36.080 62.390 1.00 6.22 181 LEU B O 1
ATOM 3770 N N . ASN B 1 184 ? -18.577 38.067 62.266 1.00 6.68 182 ASN B N 1
ATOM 3771 C CA . ASN B 1 184 ? -19.760 38.815 61.844 1.00 7.04 182 ASN B CA 1
ATOM 3772 C C . ASN B 1 184 ? -20.284 38.449 60.448 1.00 7.64 182 ASN B C 1
ATOM 3773 O O . ASN B 1 184 ? -21.397 38.827 60.094 1.00 7.68 182 ASN B O 1
ATOM 3778 N N . GLU B 1 185 ? -19.496 37.700 59.683 1.00 7.69 183 GLU B N 1
ATOM 3779 C CA . GLU B 1 185 ? -19.941 37.169 58.388 1.00 9.06 183 GLU B CA 1
ATOM 3780 C C . GLU B 1 185 ? -20.937 36.013 58.550 1.00 8.50 183 GLU B C 1
ATOM 3781 O O . GLU B 1 185 ? -21.579 35.598 57.576 1.00 8.65 183 GLU B O 1
ATOM 3787 N N . PHE B 1 186 ? -21.048 35.482 59.767 1.00 8.18 184 PHE B N 1
ATOM 3788 C CA . PHE B 1 186 ? -21.784 34.241 60.003 1.00 8.13 184 PHE B CA 1
ATOM 3789 C C . PHE B 1 186 ? -22.934 34.438 60.966 1.00 8.20 184 PHE B C 1
ATOM 3790 O O . PHE B 1 186 ? -22.728 34.449 62.178 1.00 7.89 184 PHE B O 1
ATOM 3798 N N . PRO B 1 187 ? -24.157 34.617 60.427 1.00 8.26 185 PRO B N 1
ATOM 3799 C CA . PRO B 1 187 ? -25.295 34.905 61.299 1.00 8.51 185 PRO B CA 1
ATOM 3800 C C . PRO B 1 187 ? -25.663 33.761 62.249 1.00 8.06 185 PRO B C 1
ATOM 3801 O O . PRO B 1 187 ? -26.276 34.011 63.286 1.00 8.24 185 PRO B O 1
ATOM 3805 N N . LEU B 1 188 ? -25.284 32.528 61.915 1.00 7.80 186 LEU B N 1
ATOM 3806 C CA . LEU B 1 188 ? -25.556 31.395 62.812 1.00 7.59 186 LEU B CA 1
ATOM 3807 C C . LEU B 1 188 ? -24.665 31.382 64.058 1.00 7.29 186 LEU B C 1
ATOM 3808 O O . LEU B 1 188 ? -24.986 30.703 65.038 1.00 7.39 186 LEU B O 1
ATOM 3813 N N . VAL B 1 189 ? -23.550 32.113 64.023 1.00 6.96 187 VAL B N 1
ATOM 3814 C CA . VAL B 1 189 ? -22.700 32.240 65.214 1.00 7.04 187 VAL B CA 1
ATOM 3815 C C . VAL B 1 189 ? -23.370 33.200 66.191 1.00 6.86 187 VAL B C 1
ATOM 3816 O O . VAL B 1 189 ? -23.355 34.425 65.992 1.00 7.27 187 VAL B O 1
ATOM 3820 N N . LYS B 1 190 ? -23.980 32.637 67.230 1.00 7.11 188 LYS B N 1
ATOM 3821 C CA . LYS B 1 190 ? -24.775 33.422 68.174 1.00 6.93 188 LYS B CA 1
ATOM 3822 C C . LYS B 1 190 ? -24.021 33.791 69.440 1.00 6.35 188 LYS B C 1
ATOM 3823 O O . LYS B 1 190 ? -24.423 34.714 70.156 1.00 6.20 188 LYS B O 1
ATOM 3829 N N . PHE B 1 191 ? -22.962 33.043 69.743 1.00 6.22 189 PHE B N 1
ATOM 3830 C CA . PHE B 1 191 ? -22.115 33.361 70.887 1.00 6.57 189 PHE B CA 1
ATOM 3831 C C . PHE B 1 191 ? -20.649 33.112 70.587 1.00 6.40 189 PHE B C 1
ATOM 3832 O O . PHE B 1 191 ? -20.302 32.288 69.741 1.00 6.45 189 PHE B O 1
ATOM 3840 N N . VAL B 1 192 ? -19.805 33.873 71.279 1.00 6.55 190 VAL B N 1
ATOM 3841 C CA . VAL B 1 192 ? -18.365 33.848 71.111 1.00 6.74 190 VAL B CA 1
ATOM 3842 C C . VAL B 1 192 ? -17.787 33.658 72.509 1.00 6.10 190 VAL B C 1
ATOM 3843 O O . VAL B 1 192 ? -18.015 34.492 73.387 1.00 6.21 190 VAL B O 1
ATOM 3847 N N . THR B 1 193 ? -17.068 32.559 72.724 1.00 5.88 191 THR B N 1
ATOM 3848 C CA . THR B 1 193 ? -16.461 32.300 74.027 1.00 5.89 191 THR B CA 1
ATOM 3849 C C . THR B 1 193 ? -14.991 32.701 74.002 1.00 5.35 191 THR B C 1
ATOM 3850 O O . THR B 1 193 ? -14.189 32.134 73.256 1.00 5.54 191 THR B O 1
ATOM 3854 N N . CYS B 1 194 ? -14.669 33.703 74.816 1.00 5.28 192 CYS B N 1
ATOM 3855 C CA . CYS B 1 194 ? -13.326 34.259 74.933 1.00 5.34 192 CYS B CA 1
ATOM 3856 C C . CYS B 1 194 ? -12.899 34.062 76.385 1.00 5.15 192 CYS B C 1
ATOM 3857 O O . CYS B 1 194 ? -13.527 34.645 77.257 1.00 4.74 192 CYS B O 1
ATOM 3860 N N . VAL B 1 195 ? -11.850 33.290 76.690 1.00 4.81 193 VAL B N 1
ATOM 3861 C CA . VAL B 1 195 ? -10.861 32.731 75.769 1.00 5.08 193 VAL B CA 1
ATOM 3862 C C . VAL B 1 195 ? -10.517 31.284 76.142 1.00 4.92 193 VAL B C 1
ATOM 3863 O O . VAL B 1 195 ? -10.727 30.839 77.281 1.00 5.44 193 VAL B O 1
ATOM 3867 N N . ASN B 1 196 ? -9.974 30.562 75.163 1.00 4.76 194 ASN B N 1
ATOM 3868 C CA . ASN B 1 196 ? -9.247 29.322 75.408 1.00 4.77 194 ASN B CA 1
ATOM 3869 C C . ASN B 1 196 ? -7.925 29.629 76.126 1.00 5.28 194 ASN B C 1
ATOM 3870 O O . ASN B 1 196 ? -7.577 30.797 76.342 1.00 5.34 194 ASN B O 1
ATOM 3875 N N . SER B 1 197 ? -7.206 28.585 76.520 1.00 4.95 195 SER B N 1
ATOM 3876 C CA . SER B 1 197 ? -5.948 28.770 77.222 1.00 5.08 195 SER B CA 1
ATOM 3877 C C . SER B 1 197 ? -4.935 29.547 76.379 1.00 5.22 195 SER B C 1
ATOM 3878 O O . SER B 1 197 ? -4.989 29.552 75.142 1.00 5.55 195 SER B O 1
ATOM 3881 N N . VAL B 1 198 ? -4.032 30.231 77.068 1.00 5.01 196 VAL B N 1
ATOM 3882 C CA . VAL B 1 198 ? -3.000 31.021 76.409 1.00 5.15 196 VAL B CA 1
ATOM 3883 C C . VAL B 1 198 ? -1.901 30.060 75.944 1.00 4.84 196 VAL B C 1
ATOM 3884 O O . VAL B 1 198 ? -1.195 29.456 76.754 1.00 5.41 196 VAL B O 1
ATOM 3888 N N . GLY B 1 199 ? -1.806 29.873 74.632 1.00 4.93 197 GLY B N 1
ATOM 3889 C CA . GLY B 1 199 ? -1.070 28.740 74.085 1.00 4.93 197 GLY B CA 1
ATOM 3890 C C . GLY B 1 199 ? 0.422 28.751 74.317 1.00 4.87 197 GLY B C 1
ATOM 3891 O O . GLY B 1 199 ? 1.064 29.813 74.350 1.00 4.98 197 GLY B O 1
ATOM 3892 N N . ASN B 1 200 ? 0.960 27.546 74.493 1.00 4.94 198 ASN B N 1
ATOM 3893 C CA . ASN B 1 200 ? 2.389 27.293 74.393 1.00 5.01 198 ASN B CA 1
ATOM 3894 C C . ASN B 1 200 ? 3.242 28.135 75.331 1.00 5.09 198 ASN B C 1
ATOM 3895 O O . ASN B 1 200 ? 4.276 28.680 74.942 1.00 5.43 198 ASN B O 1
ATOM 3900 N N . GLY B 1 201 ? 2.783 28.232 76.577 1.00 5.29 199 GLY B N 1
ATOM 3901 C CA . GLY B 1 201 ? 3.624 28.698 77.674 1.00 5.52 199 GLY B CA 1
ATOM 3902 C C . GLY B 1 201 ? 4.519 27.568 78.160 1.00 5.25 199 GLY B C 1
ATOM 3903 O O . GLY B 1 201 ? 4.376 26.411 77.730 1.00 5.56 199 GLY B O 1
ATOM 3904 N N . LEU B 1 202 ? 5.441 27.904 79.057 1.00 5.80 200 LEU B N 1
ATOM 3905 C CA . LEU B 1 202 ? 6.416 26.939 79.553 1.00 6.10 200 LEU B CA 1
ATOM 3906 C C . LEU B 1 202 ? 6.692 27.178 81.028 1.00 6.21 200 LEU B C 1
ATOM 3907 O O . LEU B 1 202 ? 7.261 28.205 81.414 1.00 7.12 200 LEU B O 1
ATOM 3912 N N . VAL B 1 203 ? 6.280 26.223 81.854 1.00 6.10 201 VAL B N 1
ATOM 3913 C CA . VAL B 1 203 ? 6.572 26.268 83.280 1.00 6.50 201 VAL B CA 1
ATOM 3914 C C . VAL B 1 203 ? 7.768 25.355 83.543 1.00 6.48 201 VAL B C 1
ATOM 3915 O O . VAL B 1 203 ? 7.825 24.223 83.051 1.00 6.86 201 VAL B O 1
ATOM 3919 N N . ILE B 1 204 ? 8.724 25.878 84.305 1.00 6.87 202 ILE B N 1
ATOM 3920 C CA . ILE B 1 204 ? 9.938 25.155 84.664 1.00 7.20 202 ILE B CA 1
ATOM 3921 C C . ILE B 1 204 ? 10.062 25.134 86.180 1.00 7.29 202 ILE B C 1
ATOM 3922 O O . ILE B 1 204 ? 9.886 26.159 86.843 1.00 7.59 202 ILE B O 1
ATOM 3927 N N . ASP B 1 205 ? 10.364 23.954 86.713 1.00 7.33 203 ASP B N 1
ATOM 3928 C CA . ASP B 1 205 ? 10.598 23.780 88.142 1.00 7.73 203 ASP B CA 1
ATOM 3929 C C . ASP B 1 205 ? 12.067 24.072 88.446 1.00 7.79 203 ASP B C 1
ATOM 3930 O O . ASP B 1 205 ? 12.961 23.424 87.894 1.00 7.36 203 ASP B O 1
ATOM 3935 N N . ALA B 1 206 ? 12.315 25.037 89.328 1.00 7.74 204 ALA B N 1
ATOM 3936 C CA . ALA B 1 206 ? 13.684 25.454 89.641 1.00 8.03 204 ALA B CA 1
ATOM 3937 C C . ALA B 1 206 ? 14.532 24.362 90.304 1.00 8.16 204 ALA B C 1
ATOM 3938 O O . ALA B 1 206 ? 15.702 24.204 89.966 1.00 8.54 204 ALA B O 1
ATOM 3940 N N . GLU B 1 207 ? 13.945 23.607 91.232 1.00 8.24 205 GLU B N 1
ATOM 3941 C CA . GLU B 1 207 ? 14.696 22.576 91.960 1.00 8.43 205 GLU B CA 1
ATOM 3942 C C . GLU B 1 207 ? 15.173 21.459 91.034 1.00 7.84 205 GLU B C 1
ATOM 3943 O O . GLU B 1 207 ? 16.350 21.096 91.049 1.00 8.06 205 GLU B O 1
ATOM 3949 N N . SER B 1 208 ? 14.253 20.906 90.247 1.00 7.60 206 SER B N 1
ATOM 3950 C CA . SER B 1 208 ? 14.558 19.783 89.366 1.00 7.74 206 SER B CA 1
ATOM 3951 C C . SER B 1 208 ? 15.150 20.221 88.028 1.00 7.60 206 SER B C 1
ATOM 3952 O O . SER B 1 208 ? 15.679 19.397 87.294 1.00 7.56 206 SER B O 1
ATOM 3955 N N . GLU B 1 209 ? 15.046 21.517 87.724 1.00 7.60 207 GLU B N 1
ATOM 3956 C CA . GLU B 1 209 ? 15.532 22.111 86.468 1.00 7.86 207 GLU B CA 1
ATOM 3957 C C . GLU B 1 209 ? 14.847 21.509 85.245 1.00 7.79 207 GLU B C 1
ATOM 3958 O O . GLU B 1 209 ? 15.428 21.432 84.161 1.00 7.92 207 GLU B O 1
ATOM 3964 N N . SER B 1 210 ? 13.595 21.103 85.438 1.00 7.92 208 SER B N 1
ATOM 3965 C CA . SER B 1 210 ? 12.825 20.390 84.434 1.00 7.95 208 SER B CA 1
ATOM 3966 C C . SER B 1 210 ? 11.510 21.096 84.157 1.00 7.56 208 SER B C 1
ATOM 3967 O O . SER B 1 210 ? 10.909 21.701 85.046 1.00 7.69 208 SER B O 1
ATOM 3970 N N . VAL B 1 211 ? 11.058 20.995 82.912 1.00 6.86 209 VAL B N 1
ATOM 3971 C CA . VAL B 1 211 ? 9.674 21.317 82.568 1.00 6.93 209 VAL B CA 1
ATOM 3972 C C . VAL B 1 211 ? 8.738 20.412 83.389 1.00 6.87 209 VAL B C 1
ATOM 3973 O O . VAL B 1 211 ? 9.150 19.352 83.874 1.00 6.83 209 VAL B O 1
ATOM 3977 N N . VAL B 1 212 ? 7.486 20.827 83.548 1.00 6.79 210 VAL B N 1
ATOM 3978 C CA . VAL B 1 212 ? 6.576 20.135 84.470 1.00 6.82 210 VAL B CA 1
ATOM 3979 C C . VAL B 1 212 ? 5.532 19.255 83.780 1.00 6.52 210 VAL B C 1
ATOM 3980 O O . VAL B 1 212 ? 4.879 18.441 84.435 1.00 7.17 210 VAL B O 1
ATOM 3984 N N . ILE B 1 213 ? 5.370 19.415 82.470 1.00 6.85 211 ILE B N 1
ATOM 3985 C CA . ILE B 1 213 ? 4.534 18.502 81.689 1.00 6.95 211 ILE B CA 1
ATOM 3986 C C . ILE B 1 213 ? 5.353 17.834 80.590 1.00 6.86 211 ILE B C 1
ATOM 3987 O O . ILE B 1 213 ? 6.340 18.400 80.111 1.00 6.28 211 ILE B O 1
ATOM 3992 N N . LYS B 1 214 ? 4.938 16.629 80.203 1.00 7.03 212 LYS B N 1
ATOM 3993 C CA . LYS B 1 214 ? 5.687 15.805 79.258 1.00 7.44 212 LYS B CA 1
ATOM 3994 C C . LYS B 1 214 ? 5.504 16.160 77.770 1.00 7.12 212 LYS B C 1
ATOM 3995 O O . LYS B 1 214 ? 6.497 16.189 77.034 1.00 7.32 212 LYS B O 1
ATOM 4001 N N . PRO B 1 215 ? 4.253 16.399 77.307 1.00 6.92 213 PRO B N 1
ATOM 4002 C CA . PRO B 1 215 ? 4.089 16.622 75.866 1.00 6.77 213 PRO B CA 1
ATOM 4003 C C . PRO B 1 215 ? 4.808 17.865 75.362 1.00 6.53 213 PRO B C 1
ATOM 4004 O O . PRO B 1 215 ? 4.997 18.823 76.115 1.00 6.41 213 PRO B O 1
ATOM 4008 N N . LYS B 1 216 ? 5.221 17.830 74.096 1.00 6.12 214 LYS B N 1
ATOM 4009 C CA . LYS B 1 216 ? 5.722 19.013 73.390 1.00 6.32 214 LYS B CA 1
ATOM 4010 C C . LYS B 1 216 ? 6.835 19.729 74.151 1.00 6.61 214 LYS B C 1
ATOM 4011 O O . LYS B 1 216 ? 6.890 20.963 74.193 1.00 6.48 214 LYS B O 1
ATOM 4017 N N . GLN B 1 217 ? 7.725 18.946 74.754 1.00 6.37 215 GLN B N 1
ATOM 4018 C CA . GLN B 1 217 ? 8.896 19.489 75.454 1.00 6.72 215 GLN B CA 1
ATOM 4019 C C . GLN B 1 217 ? 8.522 20.493 76.546 1.00 6.21 215 GLN B C 1
ATOM 4020 O O . GLN B 1 217 ? 9.295 21.395 76.870 1.00 6.42 215 GLN B O 1
ATOM 4026 N N . GLY B 1 218 ? 7.333 20.315 77.117 1.00 5.73 216 GLY B N 1
ATOM 4027 C CA . GLY B 1 218 ? 6.883 21.146 78.226 1.00 5.72 216 GLY B CA 1
ATOM 4028 C C . GLY B 1 218 ? 5.947 22.287 77.864 1.00 5.32 216 GLY B C 1
ATOM 4029 O O . GLY B 1 218 ? 5.461 22.979 78.757 1.00 5.55 216 GLY B O 1
ATOM 4030 N N . PHE B 1 219 ? 5.704 22.497 76.571 1.00 5.28 217 PHE B N 1
ATOM 4031 C CA . PHE B 1 219 ? 4.908 23.631 76.105 1.00 5.39 217 PHE B CA 1
ATOM 4032 C C . PHE B 1 219 ? 3.419 23.314 76.189 1.00 5.24 217 PHE B C 1
ATOM 4033 O O . PHE B 1 219 ? 2.956 22.326 75.610 1.00 5.56 217 PHE B O 1
ATOM 4041 N N . GLY B 1 220 ? 2.672 24.152 76.902 1.00 5.15 218 GLY B N 1
ATOM 4042 C CA . GLY B 1 220 ? 1.261 23.883 77.145 1.00 5.08 218 GLY B CA 1
ATOM 4043 C C . GLY B 1 220 ? 0.462 25.154 77.322 1.00 4.81 218 GLY B C 1
ATOM 4044 O O . GLY B 1 220 ? 1.023 26.233 77.531 1.00 5.29 218 GLY B O 1
ATOM 4045 N N . GLY B 1 221 ? -0.861 25.025 77.260 1.00 4.89 219 GLY B N 1
ATOM 4046 C CA . GLY B 1 221 ? -1.746 26.177 77.422 1.00 4.87 219 GLY B CA 1
ATOM 4047 C C . GLY B 1 221 ? -1.847 26.623 78.871 1.00 4.62 219 GLY B C 1
ATOM 4048 O O . GLY B 1 221 ? -1.932 25.791 79.781 1.00 4.89 219 GLY B O 1
ATOM 4049 N N . LEU B 1 222 ? -1.866 27.937 79.081 1.00 4.62 220 LEU B N 1
ATOM 4050 C CA . LEU B 1 222 ? -1.945 28.526 80.416 1.00 4.82 220 LEU B CA 1
ATOM 4051 C C . LEU B 1 222 ? -3.366 28.942 80.763 1.00 4.91 220 LEU B C 1
ATOM 4052 O O . LEU B 1 222 ? -4.076 29.514 79.933 1.00 5.21 220 LEU B O 1
ATOM 4057 N N . GLY B 1 223 ? -3.756 28.668 82.003 1.00 5.01 221 GLY B N 1
ATOM 4058 C CA . GLY B 1 223 ? -5.022 29.136 82.545 1.00 5.09 221 GLY B CA 1
ATOM 4059 C C . GLY B 1 223 ? -4.821 29.719 83.927 1.00 4.97 221 GLY B C 1
ATOM 4060 O O . GLY B 1 223 ? -3.727 29.616 84.508 1.00 5.48 221 GLY B O 1
ATOM 4061 N N . GLY B 1 224 ? -5.880 30.333 84.450 1.00 5.20 222 GLY B N 1
ATOM 4062 C CA . GLY B 1 224 ? -5.867 30.809 85.824 1.00 5.60 222 GLY B CA 1
ATOM 4063 C C . GLY B 1 224 ? -5.445 32.258 85.971 1.00 5.84 222 GLY B C 1
ATOM 4064 O O . GLY B 1 224 ? -5.686 33.080 85.080 1.00 5.76 222 GLY B O 1
ATOM 4065 N N . LYS B 1 225 ? -4.816 32.574 87.104 1.00 6.23 223 LYS B N 1
ATOM 4066 C CA . LYS B 1 225 ? -4.497 33.968 87.453 1.00 6.62 223 LYS B CA 1
ATOM 4067 C C . LYS B 1 225 ? -3.638 34.649 86.398 1.00 6.17 223 LYS B C 1
ATOM 4068 O O . LYS B 1 225 ? -3.768 35.852 86.180 1.00 6.05 223 LYS B O 1
ATOM 4074 N N . TYR B 1 226 ? -2.760 33.880 85.758 1.00 5.61 224 TYR B N 1
ATOM 4075 C CA . TYR B 1 226 ? -1.888 34.405 84.713 1.00 5.74 224 TYR B CA 1
ATOM 4076 C C . TYR B 1 226 ? -2.644 35.166 83.627 1.00 5.43 224 TYR B C 1
ATOM 4077 O O . TYR B 1 226 ? -2.120 36.119 83.067 1.00 5.56 224 TYR B O 1
ATOM 4086 N N . ILE B 1 227 ? -3.862 34.720 83.319 1.00 5.09 225 ILE B N 1
ATOM 4087 C CA . ILE B 1 227 ? -4.516 35.107 82.069 1.00 5.38 225 ILE B CA 1
ATOM 4088 C C . ILE B 1 227 ? -5.715 36.047 82.217 1.00 5.32 225 ILE B C 1
ATOM 4089 O O . ILE B 1 227 ? -6.336 36.400 81.218 1.00 5.41 225 ILE B O 1
ATOM 4094 N N . LEU B 1 228 ? -6.041 36.468 83.437 1.00 5.24 226 LEU B N 1
ATOM 4095 C CA . LEU B 1 228 ? -7.259 37.268 83.617 1.00 5.55 226 LEU B CA 1
ATOM 4096 C C . LEU B 1 228 ? -7.278 38.562 82.778 1.00 5.43 226 LEU B C 1
ATOM 4097 O O . LEU B 1 228 ? -8.240 38.783 82.051 1.00 5.21 226 LEU B O 1
ATOM 4102 N N . PRO B 1 229 ? -6.234 39.421 82.870 1.00 5.27 227 PRO B N 1
ATOM 4103 C CA . PRO B 1 229 ? -6.286 40.626 82.018 1.00 5.73 227 PRO B CA 1
ATOM 4104 C C . PRO B 1 229 ? -6.359 40.340 80.513 1.00 5.22 227 PRO B C 1
ATOM 4105 O O . PRO B 1 229 ? -7.011 41.084 79.770 1.00 5.32 227 PRO B O 1
ATOM 4109 N N . THR B 1 230 ? -5.706 39.271 80.061 1.00 4.92 228 THR B N 1
ATOM 4110 C CA . THR B 1 230 ? -5.824 38.847 78.664 1.00 5.23 228 THR B CA 1
ATOM 4111 C C . THR B 1 230 ? -7.264 38.434 78.333 1.00 5.07 228 THR B C 1
ATOM 4112 O O . THR B 1 230 ? -7.819 38.835 77.296 1.00 5.23 228 THR B O 1
ATOM 4116 N N . ALA B 1 231 ? -7.870 37.652 79.227 1.00 5.23 229 ALA B N 1
ATOM 4117 C CA . ALA B 1 231 ? -9.244 37.198 79.035 1.00 5.33 229 ALA B CA 1
ATOM 4118 C C . ALA B 1 231 ? -10.219 38.380 79.001 1.00 5.13 229 ALA B C 1
ATOM 4119 O O . ALA B 1 231 ? -11.075 38.459 78.114 1.00 5.20 229 ALA B O 1
ATOM 4121 N N . LEU B 1 232 ? -10.080 39.310 79.945 1.00 5.08 230 LEU B N 1
ATOM 4122 C CA . LEU B 1 232 ? -10.951 40.484 79.988 1.00 5.04 230 LEU B CA 1
ATOM 4123 C C . LEU B 1 232 ? -10.831 41.323 78.720 1.00 4.97 230 LEU B C 1
ATOM 4124 O O . LEU B 1 232 ? -11.833 41.809 78.185 1.00 5.24 230 LEU B O 1
ATOM 4129 N N . ALA B 1 233 ? -9.600 41.482 78.234 1.00 4.92 231 ALA B N 1
ATOM 4130 C CA . ALA B 1 233 ? -9.360 42.222 76.999 1.00 4.96 231 ALA B CA 1
ATOM 4131 C C . ALA B 1 233 ? -10.106 41.599 75.833 1.00 4.94 231 ALA B C 1
ATOM 4132 O O . ALA B 1 233 ? -10.739 42.296 75.046 1.00 4.77 231 ALA B O 1
ATOM 4134 N N . ASN B 1 234 ? -10.005 40.284 75.709 1.00 4.98 232 ASN B N 1
ATOM 4135 C CA . ASN B 1 234 ? -10.652 39.591 74.611 1.00 5.09 232 ASN B CA 1
ATOM 4136 C C . ASN B 1 234 ? -12.175 39.633 74.724 1.00 5.19 232 ASN B C 1
ATOM 4137 O O . ASN B 1 234 ? -12.863 39.920 73.740 1.00 5.20 232 ASN B O 1
ATOM 4142 N N . VAL B 1 235 ? -12.697 39.396 75.924 1.00 4.87 233 VAL B N 1
ATOM 4143 C CA . VAL B 1 235 ? -14.135 39.511 76.154 1.00 5.08 233 VAL B CA 1
ATOM 4144 C C . VAL B 1 235 ? -14.610 40.895 75.707 1.00 4.96 233 VAL B C 1
ATOM 4145 O O . VAL B 1 235 ? -15.564 41.020 74.939 1.00 5.45 233 VAL B O 1
ATOM 4149 N N . ASN B 1 236 ? -13.944 41.940 76.185 1.00 4.75 234 ASN B N 1
ATOM 4150 C CA . ASN B 1 236 ? -14.374 43.289 75.846 1.00 5.04 234 ASN B CA 1
ATOM 4151 C C . ASN B 1 236 ? -14.199 43.616 74.363 1.00 5.24 234 ASN B C 1
ATOM 4152 O O . ASN B 1 236 ? -15.060 44.272 73.761 1.00 5.42 234 ASN B O 1
ATOM 4157 N N . ALA B 1 237 ? -13.097 43.155 73.778 1.00 5.04 235 ALA B N 1
ATOM 4158 C CA . ALA B 1 237 ? -12.826 43.419 72.364 1.00 5.50 235 ALA B CA 1
ATOM 4159 C C . ALA B 1 237 ? -13.930 42.851 71.480 1.00 5.53 235 ALA B C 1
ATOM 4160 O O . ALA B 1 237 ? -14.396 43.523 70.557 1.00 5.60 235 ALA B O 1
ATOM 4162 N N . PHE B 1 238 ? -14.351 41.621 71.770 1.00 5.65 236 PHE B N 1
ATOM 4163 C CA . PHE B 1 238 ? -15.398 40.984 70.973 1.00 5.91 236 PHE B CA 1
ATOM 4164 C C . PHE B 1 238 ? -16.788 41.480 71.343 1.00 6.15 236 PHE B C 1
ATOM 4165 O O . PHE B 1 238 ? -17.667 41.552 70.486 1.00 6.11 236 PHE B O 1
ATOM 4173 N N . TYR B 1 239 ? -16.982 41.860 72.601 1.00 5.68 237 TYR B N 1
ATOM 4174 C CA . TYR B 1 239 ? -18.246 42.479 72.999 1.00 6.22 237 TYR B CA 1
ATOM 4175 C C . TYR B 1 239 ? -18.480 43.766 72.211 1.00 6.39 237 TYR B C 1
ATOM 4176 O O . TYR B 1 239 ? -19.588 44.027 71.732 1.00 6.22 237 TYR B O 1
ATOM 4185 N N . ARG B 1 240 ? -17.427 44.569 72.083 1.00 6.20 238 ARG B N 1
ATOM 4186 C CA . ARG B 1 240 ? -17.518 45.828 71.356 1.00 6.56 238 ARG B CA 1
ATOM 4187 C C . ARG B 1 240 ? -17.706 45.614 69.859 1.00 6.71 238 ARG B C 1
ATOM 4188 O O . ARG B 1 240 ? -18.506 46.309 69.240 1.00 7.53 238 ARG B O 1
ATOM 4196 N N . ARG B 1 241 ? -17.005 44.633 69.296 1.00 6.02 239 ARG B N 1
ATOM 4197 C CA . ARG B 1 241 ? -16.983 44.412 67.847 1.00 5.98 239 ARG B CA 1
ATOM 4198 C C . ARG B 1 241 ? -18.105 43.528 67.310 1.00 6.13 239 ARG B C 1
ATOM 4199 O O . ARG B 1 241 ? -18.358 43.528 66.104 1.00 6.45 239 ARG B O 1
ATOM 4207 N N . CYS B 1 242 ? -18.756 42.768 68.188 1.00 6.41 240 CYS B N 1
ATOM 4208 C CA . CYS B 1 242 ? -19.855 41.882 67.786 1.00 7.10 240 CYS B CA 1
ATOM 4209 C C . CYS B 1 242 ? -21.132 42.252 68.542 1.00 7.81 240 CYS B C 1
ATOM 4210 O O . CYS B 1 242 ? -21.635 41.451 69.336 1.00 7.70 240 CYS B O 1
ATOM 4213 N N . PRO B 1 243 ? -21.672 43.467 68.297 1.00 8.71 241 PRO B N 1
ATOM 4214 C CA . PRO B 1 243 ? -22.807 43.938 69.100 1.00 9.53 241 PRO B CA 1
ATOM 4215 C C . PRO B 1 243 ? -24.076 43.108 68.902 1.00 9.88 241 PRO B C 1
ATOM 4216 O O . PRO B 1 243 ? -24.978 43.170 69.735 1.00 10.48 241 PRO B O 1
ATOM 4220 N N . ASP B 1 244 ? -24.133 42.331 67.825 1.00 9.71 242 ASP B N 1
ATOM 4221 C CA . ASP B 1 244 ? -25.305 41.494 67.553 1.00 10.48 242 ASP B CA 1
ATOM 4222 C C . ASP B 1 244 ? -25.129 40.035 67.976 1.00 9.62 242 ASP B C 1
ATOM 4223 O O . ASP B 1 244 ? -25.978 39.196 67.677 1.00 10.81 242 ASP B O 1
ATOM 4228 N N . LYS B 1 245 ? -24.036 39.740 68.679 1.00 8.53 243 LYS B N 1
ATOM 4229 C CA . LYS B 1 245 ? -23.803 38.402 69.220 1.00 7.76 243 LYS B CA 1
ATOM 4230 C C . LYS B 1 245 ? -23.647 38.480 70.729 1.00 7.33 243 LYS B C 1
ATOM 4231 O O . LYS B 1 245 ? -23.486 39.568 71.286 1.00 8.09 243 LYS B O 1
ATOM 4237 N N . LEU B 1 246 ? -23.703 37.322 71.385 1.00 6.74 244 LEU B N 1
ATOM 4238 C CA . LEU B 1 246 ? -23.363 37.203 72.799 1.00 6.73 244 LEU B CA 1
ATOM 4239 C C . LEU B 1 246 ? -21.894 36.845 72.949 1.00 6.48 244 LEU B C 1
ATOM 4240 O O . LEU B 1 246 ? -21.309 36.197 72.076 1.00 6.23 244 LEU B O 1
ATOM 4245 N N . VAL B 1 247 ? -21.308 37.271 74.062 1.00 6.26 245 VAL B N 1
ATOM 4246 C CA . VAL B 1 247 ? -19.950 36.885 74.401 1.00 6.41 245 VAL B CA 1
ATOM 4247 C C . VAL B 1 247 ? -20.010 36.135 75.723 1.00 6.25 245 VAL B C 1
ATOM 4248 O O . VAL B 1 247 ? -20.669 36.586 76.661 1.00 6.29 245 VAL B O 1
ATOM 4252 N N . PHE B 1 248 ? -19.360 34.975 75.773 1.00 6.12 246 PHE B N 1
ATOM 4253 C CA . PHE B 1 248 ? -19.195 34.228 77.021 1.00 5.71 246 PHE B CA 1
ATOM 4254 C C . PHE B 1 248 ? -17.759 34.448 77.484 1.00 5.62 246 PHE B C 1
ATOM 4255 O O . PHE B 1 248 ? -16.824 34.355 76.678 1.00 5.94 246 PHE B O 1
ATOM 4263 N N . GLY B 1 249 ? -17.579 34.729 78.770 1.00 5.20 247 GLY B N 1
ATOM 4264 C CA . GLY B 1 249 ? -16.242 34.968 79.304 1.00 5.11 247 GLY B CA 1
ATOM 4265 C C . GLY B 1 249 ? -15.644 33.711 79.890 1.00 5.32 247 GLY B C 1
ATOM 4266 O O . GLY B 1 249 ? -16.350 32.923 80.534 1.00 5.97 247 GLY B O 1
ATOM 4267 N N . CYS B 1 250 ? -14.349 33.515 79.655 1.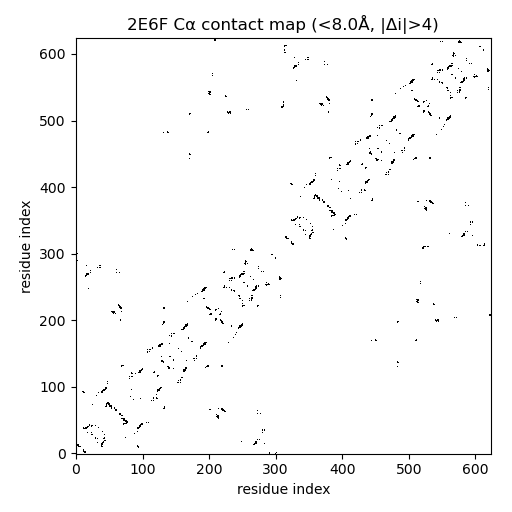00 5.10 248 CYS B N 1
ATOM 4268 C CA . CYS B 1 250 ? -13.614 32.396 80.225 1.00 5.21 248 CYS B CA 1
ATOM 4269 C C . CYS B 1 250 ? -12.167 32.840 80.408 1.00 4.88 248 CYS B C 1
ATOM 4270 O O . CYS B 1 250 ? -11.577 33.431 79.505 1.00 5.50 248 CYS B O 1
ATOM 4273 N N . GLY B 1 251 ? -11.617 32.595 81.592 1.00 5.29 249 GLY B N 1
ATOM 4274 C CA . GLY B 1 251 ? -10.208 32.864 81.845 1.00 5.20 249 GLY B CA 1
ATOM 4275 C C . GLY B 1 251 ? -10.001 33.588 83.149 1.00 5.43 249 GLY B C 1
ATOM 4276 O O . GLY B 1 251 ? -10.473 34.716 83.327 1.00 5.47 249 GLY B O 1
ATOM 4277 N N . GLY B 1 252 ? -9.306 32.924 84.067 1.00 4.90 250 GLY B N 1
ATOM 4278 C CA . GLY B 1 252 ? -8.904 33.542 85.318 1.00 5.42 250 GLY B CA 1
ATOM 4279 C C . GLY B 1 252 ? -9.988 33.792 86.349 1.00 5.48 250 GLY B C 1
ATOM 4280 O O . GLY B 1 252 ? -9.791 34.600 87.257 1.00 5.65 250 GLY B O 1
ATOM 4281 N N . VAL B 1 253 ? -11.121 33.102 86.241 1.00 5.42 251 VAL B N 1
ATOM 4282 C CA . VAL B 1 253 ? -12.189 33.289 87.224 1.00 5.87 251 VAL B CA 1
ATOM 4283 C C . VAL B 1 253 ? -11.959 32.401 88.447 1.00 5.76 251 VAL B C 1
ATOM 4284 O O . VAL B 1 253 ? -12.020 31.174 88.343 1.00 6.06 251 VAL B O 1
ATOM 4288 N N . TYR B 1 254 ? -11.704 33.037 89.591 1.00 5.99 252 TYR B N 1
ATOM 4289 C CA . TYR B 1 254 ? -11.597 32.347 90.884 1.00 6.71 252 TYR B CA 1
ATOM 4290 C C . TYR B 1 254 ? -12.622 32.845 91.894 1.00 7.22 252 TYR B C 1
ATOM 4291 O O . TYR B 1 254 ? -12.854 32.189 92.910 1.00 8.96 252 TYR B O 1
ATOM 4300 N N . SER B 1 255 ? -13.208 34.013 91.644 1.00 7.20 253 SER B N 1
ATOM 4301 C CA . SER B 1 255 ? -14.073 34.657 92.629 1.00 7.33 253 SER B CA 1
ATOM 4302 C C . SER B 1 255 ? -15.259 35.345 91.970 1.00 7.08 253 SER B C 1
ATOM 4303 O O . SER B 1 255 ? -15.271 35.566 90.756 1.00 6.62 253 SER B O 1
ATOM 4306 N N . GLY B 1 256 ? -16.251 35.700 92.780 1.00 6.95 254 GLY B N 1
ATOM 4307 C CA . GLY B 1 256 ? -17.365 36.513 92.313 1.00 7.57 254 GLY B CA 1
ATOM 4308 C C . GLY B 1 256 ? -16.898 37.843 91.747 1.00 7.52 254 GLY B C 1
ATOM 4309 O O . GLY B 1 256 ? -17.485 38.355 90.792 1.00 7.33 254 GLY B O 1
ATOM 4310 N N . GLU B 1 257 ? -15.834 38.399 92.318 1.00 7.72 255 GLU B N 1
ATOM 4311 C CA . GLU B 1 257 ? -15.269 39.636 91.799 1.00 7.73 255 GLU B CA 1
ATOM 4312 C C . GLU B 1 257 ? -14.695 39.460 90.396 1.00 7.14 255 GLU B C 1
ATOM 4313 O O . GLU B 1 257 ? -14.910 40.315 89.531 1.00 6.72 255 GLU B O 1
ATOM 4319 N N . ASP B 1 258 ? -13.982 38.358 90.163 1.00 6.35 256 ASP B N 1
ATOM 4320 C CA . ASP B 1 258 ? -13.457 38.073 88.825 1.00 6.11 256 ASP B CA 1
ATOM 4321 C C . ASP B 1 258 ? -14.604 37.938 87.818 1.00 5.84 256 ASP B C 1
ATOM 4322 O O . ASP B 1 258 ? -14.518 38.431 86.687 1.00 6.11 256 ASP B O 1
ATOM 4327 N N . ALA B 1 259 ? -15.673 37.259 88.233 1.00 5.67 257 ALA B N 1
ATOM 4328 C CA . ALA B 1 259 ? -16.869 37.106 87.400 1.00 6.07 257 ALA B CA 1
ATOM 4329 C C . ALA B 1 259 ? -17.512 38.457 87.108 1.00 6.23 257 ALA B C 1
ATOM 4330 O O . ALA B 1 259 ? -17.899 38.739 85.977 1.00 6.21 257 ALA B O 1
ATOM 4332 N N . PHE B 1 260 ? -17.599 39.290 88.141 1.00 6.14 258 PHE B N 1
ATOM 4333 C CA . PHE B 1 260 ? -18.090 40.653 88.009 1.00 6.11 258 PHE B CA 1
ATOM 4334 C C . PHE B 1 260 ? -17.319 41.427 86.935 1.00 5.87 258 PHE B C 1
ATOM 4335 O O . PHE B 1 260 ? -17.923 42.109 86.102 1.00 5.77 258 PHE B O 1
ATOM 4343 N N . LEU B 1 261 ? -15.992 41.315 86.948 1.00 5.77 259 LEU B N 1
ATOM 4344 C CA . LEU B 1 261 ? -15.157 41.967 85.938 1.00 5.94 259 LEU B CA 1
ATOM 4345 C C . LEU B 1 261 ? -15.446 41.453 84.528 1.00 5.57 259 LEU B C 1
ATOM 4346 O O . LEU B 1 261 ? -15.573 42.252 83.594 1.00 5.41 259 LEU B O 1
ATOM 4351 N N . HIS B 1 262 ? -15.561 40.132 84.372 1.00 5.44 260 HIS B N 1
ATOM 4352 C CA . HIS B 1 262 ? -15.931 39.555 83.079 1.00 5.29 260 HIS B CA 1
ATOM 4353 C C . HIS B 1 262 ? -17.264 40.100 82.572 1.00 4.99 260 HIS B C 1
ATOM 4354 O O . HIS B 1 262 ? -17.402 40.431 81.389 1.00 5.14 260 HIS B O 1
ATOM 4361 N N . ILE B 1 263 ? -18.240 40.195 83.470 1.00 5.57 261 ILE B N 1
ATOM 4362 C CA . ILE B 1 263 ? -19.566 40.671 83.093 1.00 6.23 261 ILE B CA 1
ATOM 4363 C C . ILE B 1 263 ? -19.527 42.169 82.743 1.00 6.09 261 ILE B C 1
ATOM 4364 O O . ILE B 1 263 ? -20.105 42.589 81.733 1.00 5.71 261 ILE B O 1
ATOM 4369 N N . LEU B 1 264 ? -18.807 42.965 83.538 1.00 6.35 262 LEU B N 1
ATOM 4370 C CA . LEU B 1 264 ? -18.573 44.374 83.191 1.00 7.32 262 LEU B CA 1
ATOM 4371 C C . LEU B 1 264 ? -17.968 44.515 81.797 1.00 6.49 262 LEU B C 1
ATOM 4372 O O . LEU B 1 264 ? -18.307 45.444 81.060 1.00 6.55 262 LEU B O 1
ATOM 4377 N N . ALA B 1 265 ? -17.056 43.606 81.456 1.00 6.32 263 ALA B N 1
ATOM 4378 C CA . ALA B 1 265 ? -16.389 43.603 80.157 1.00 5.93 263 ALA B CA 1
ATOM 4379 C C . ALA B 1 265 ? -17.330 43.188 79.018 1.00 5.97 263 ALA B C 1
ATOM 4380 O O . ALA B 1 265 ? -17.044 43.462 77.849 1.00 5.92 263 ALA B O 1
ATOM 4382 N N . GLY B 1 266 ? -18.435 42.517 79.356 1.00 5.71 264 GLY B N 1
ATOM 4383 C CA . GLY B 1 266 ? -19.443 42.139 78.367 1.00 6.05 264 GLY B CA 1
ATOM 4384 C C . GLY B 1 266 ? -19.918 40.699 78.423 1.00 6.16 264 GLY B C 1
ATOM 4385 O O . GLY B 1 266 ? -20.785 40.317 77.641 1.00 6.48 264 GLY B O 1
ATOM 4386 N N . ALA B 1 267 ? -19.376 39.889 79.331 1.00 5.98 265 ALA B N 1
ATOM 4387 C CA . ALA B 1 267 ? -19.759 38.475 79.393 1.00 6.05 265 ALA B CA 1
ATOM 4388 C C . ALA B 1 267 ? -21.226 38.238 79.758 1.00 6.34 265 ALA B C 1
ATOM 4389 O O . ALA B 1 267 ? -21.768 38.878 80.664 1.00 6.38 265 ALA B O 1
ATOM 4391 N N . SER B 1 268 ? -21.846 37.306 79.040 1.00 6.34 266 SER B N 1
ATOM 4392 C CA . SER B 1 268 ? -23.145 36.757 79.412 1.00 6.85 266 SER B CA 1
ATOM 4393 C C . SER B 1 268 ? -22.925 35.557 80.352 1.00 6.70 266 SER B C 1
ATOM 4394 O O . SER B 1 268 ? -23.011 35.697 81.576 1.00 8.17 266 SER B O 1
ATOM 4397 N N . MET B 1 269 ? -22.597 34.392 79.803 1.00 6.82 267 MET B N 1
ATOM 4398 C CA . MET B 1 269 ? -22.168 33.287 80.651 1.00 6.45 267 MET B CA 1
ATOM 4399 C C . MET B 1 269 ? -20.709 33.497 81.055 1.00 6.04 267 MET B C 1
ATOM 4400 O O . MET B 1 269 ? -19.950 34.185 80.359 1.00 6.12 267 MET B O 1
ATOM 4405 N N . VAL B 1 270 ? -20.346 32.922 82.199 1.00 5.74 268 VAL B N 1
ATOM 4406 C CA . VAL B 1 270 ? -18.989 32.983 82.741 1.00 5.87 268 VAL B CA 1
ATOM 4407 C C . VAL B 1 270 ? -18.528 31.554 83.018 1.00 5.69 268 VAL B C 1
ATOM 4408 O O . VAL B 1 270 ? -19.139 30.836 83.820 1.00 6.01 268 VAL B O 1
ATOM 4412 N N . GLN B 1 271 ? -17.463 31.145 82.334 1.00 5.39 269 GLN B N 1
ATOM 4413 C CA . GLN B 1 271 ? -16.938 29.787 82.442 1.00 5.22 269 GLN B CA 1
ATOM 4414 C C . GLN B 1 271 ? -15.730 29.733 83.373 1.00 5.34 269 GLN B C 1
ATOM 4415 O O . GLN B 1 271 ? -14.960 30.690 83.468 1.00 5.73 269 GLN B O 1
ATOM 4421 N N . VAL B 1 272 ? -15.581 28.595 84.046 1.00 5.28 270 VAL B N 1
ATOM 4422 C CA . VAL B 1 272 ? -14.581 28.411 85.085 1.00 5.45 270 VAL B CA 1
ATOM 4423 C C . VAL B 1 272 ? -13.800 27.138 84.776 1.00 5.19 270 VAL B C 1
ATOM 4424 O O . VAL B 1 272 ? -14.374 26.042 84.748 1.00 5.20 270 VAL B O 1
ATOM 4428 N N . GLY B 1 273 ? -12.500 27.292 84.525 1.00 5.15 271 GLY B N 1
ATOM 4429 C CA . GLY B 1 273 ? -11.635 26.170 84.188 1.00 5.29 271 GLY B CA 1
ATOM 4430 C C . GLY B 1 273 ? -10.737 25.793 85.345 1.00 5.26 271 GLY B C 1
ATOM 4431 O O . GLY B 1 273 ? -11.118 24.995 86.211 1.00 5.30 271 GLY B O 1
ATOM 4432 N N . THR B 1 274 ? -9.541 26.377 85.354 1.00 5.31 272 THR B N 1
ATOM 4433 C CA . THR B 1 274 ? -8.518 26.089 86.360 1.00 5.19 272 THR B CA 1
ATOM 4434 C C . THR B 1 274 ? -9.055 26.069 87.795 1.00 5.25 272 THR B C 1
ATOM 4435 O O . THR B 1 274 ? -8.790 25.123 88.547 1.00 5.32 272 THR B O 1
ATOM 4439 N N . ALA B 1 275 ? -9.801 27.102 88.177 1.00 5.26 273 ALA B N 1
ATOM 4440 C CA . ALA B 1 275 ? -10.282 27.203 89.553 1.00 5.19 273 ALA B CA 1
ATOM 4441 C C . ALA B 1 275 ? -11.237 26.066 89.908 1.00 5.11 273 ALA B C 1
ATOM 4442 O O . ALA B 1 275 ? -11.222 25.573 91.037 1.00 5.26 273 ALA B O 1
ATOM 4444 N N . LEU B 1 276 ? -12.055 25.650 88.943 1.00 5.08 274 LEU B N 1
ATOM 4445 C CA . LEU B 1 276 ? -12.933 24.496 89.116 1.00 5.38 274 LEU B CA 1
ATOM 4446 C C . LEU B 1 276 ? -12.143 23.176 89.191 1.00 5.43 274 LEU B C 1
ATOM 4447 O O . LEU B 1 276 ? -12.441 22.306 90.015 1.00 5.65 274 LEU B O 1
ATOM 4452 N N . GLN B 1 277 ? -11.137 23.028 88.335 1.00 5.65 275 GLN B N 1
ATOM 4453 C CA . GLN B 1 277 ? -10.271 21.856 88.380 1.00 5.85 275 GLN B CA 1
ATOM 4454 C C . GLN B 1 277 ? -9.640 21.720 89.760 1.00 5.93 275 GLN B C 1
ATOM 4455 O O . GLN B 1 277 ? -9.535 20.623 90.310 1.00 6.08 275 GLN B O 1
ATOM 4461 N N . GLU B 1 278 ? -9.238 22.847 90.331 1.00 5.60 276 GLU B N 1
ATOM 4462 C CA . GLU B 1 278 ? -8.551 22.839 91.610 1.00 6.19 276 GLU B CA 1
ATOM 4463 C C . GLU B 1 278 ? -9.469 22.715 92.816 1.00 5.90 276 GLU B C 1
ATOM 4464 O O . GLU B 1 278 ? -9.153 21.970 93.742 1.00 6.10 276 GLU B O 1
ATOM 4470 N N . GLU B 1 279 ? -10.604 23.411 92.797 1.00 6.25 277 GLU B N 1
ATOM 4471 C CA . GLU B 1 279 ? -11.472 23.496 93.971 1.00 6.58 277 GLU B CA 1
ATOM 4472 C C . GLU B 1 279 ? -12.607 22.477 93.952 1.00 6.55 277 GLU B C 1
ATOM 4473 O O . GLU B 1 279 ? -13.116 22.094 95.011 1.00 6.68 277 GLU B O 1
ATOM 4479 N N . GLY B 1 280 ? -13.015 22.056 92.757 1.00 6.38 278 GLY B N 1
ATOM 4480 C CA . GLY B 1 280 ? -14.163 21.168 92.623 1.00 6.40 278 GLY B CA 1
ATOM 4481 C C . GLY B 1 280 ? -15.471 21.938 92.515 1.00 6.26 278 GLY B C 1
ATOM 4482 O O . GLY B 1 280 ? -15.487 23.166 92.642 1.00 5.94 278 GLY B O 1
ATOM 4483 N N . PRO B 1 281 ? -16.582 21.222 92.269 1.00 6.40 279 PRO B N 1
ATOM 4484 C CA . PRO B 1 281 ? -17.851 21.860 91.914 1.00 6.47 279 PRO B CA 1
ATOM 4485 C C . PRO B 1 281 ? -18.508 22.680 93.020 1.00 6.45 279 PRO B C 1
ATOM 4486 O O . PRO B 1 281 ? -19.448 23.417 92.735 1.00 6.24 279 PRO B O 1
ATOM 4490 N N . GLY B 1 282 ? -18.028 22.561 94.258 1.00 6.37 280 GLY B N 1
ATOM 4491 C CA . GLY B 1 282 ? -18.471 23.457 95.328 1.00 6.50 280 GLY B CA 1
ATOM 4492 C C . GLY B 1 282 ? -18.210 24.920 94.995 1.00 6.59 280 GLY B C 1
ATOM 4493 O O . GLY B 1 282 ? -18.873 25.816 95.527 1.00 6.81 280 GLY B O 1
ATOM 4494 N N . ILE B 1 283 ? -17.249 25.168 94.106 1.00 6.61 281 ILE B N 1
ATOM 4495 C CA . ILE B 1 283 ? -16.921 26.533 93.727 1.00 6.62 281 ILE B CA 1
ATOM 4496 C C . ILE B 1 283 ? -18.150 27.317 93.261 1.00 6.62 281 ILE B C 1
ATOM 4497 O O . ILE B 1 283 ? -18.226 28.527 93.474 1.00 6.80 281 ILE B O 1
ATOM 4502 N N . PHE B 1 284 ? -19.121 26.637 92.652 1.00 6.17 282 PHE B N 1
ATOM 4503 C CA . PHE B 1 284 ? -20.257 27.355 92.080 1.00 6.75 282 PHE B CA 1
ATOM 4504 C C . PHE B 1 284 ? -21.126 28.057 93.116 1.00 6.87 282 PHE B C 1
ATOM 4505 O O . PHE B 1 284 ? -21.572 29.176 92.869 1.00 6.92 282 PHE B O 1
ATOM 4513 N N . THR B 1 285 ? -21.333 27.447 94.282 1.00 6.74 283 THR B N 1
ATOM 4514 C CA . THR B 1 285 ? -22.111 28.130 95.324 1.00 6.76 283 THR B CA 1
ATOM 4515 C C . THR B 1 285 ? -21.361 29.356 95.849 1.00 6.88 283 THR B C 1
ATOM 4516 O O . THR B 1 285 ? -21.970 30.398 96.110 1.00 7.26 283 THR B O 1
ATOM 4520 N N . ARG B 1 286 ? -20.040 29.235 95.972 1.00 6.60 284 ARG B N 1
ATOM 4521 C CA . ARG B 1 286 ? -19.214 30.347 96.425 1.00 6.52 284 ARG B CA 1
ATOM 4522 C C . ARG B 1 286 ? -19.227 31.501 95.423 1.00 6.46 284 ARG B C 1
ATOM 4523 O O . ARG B 1 286 ? -19.382 32.665 95.816 1.00 6.80 284 ARG B O 1
ATOM 4531 N N . LEU B 1 287 ? -19.067 31.191 94.136 1.00 6.26 285 LEU B N 1
ATOM 4532 C CA . LEU B 1 287 ? -19.089 32.231 93.099 1.00 6.64 285 LEU B CA 1
ATOM 4533 C C . LEU B 1 287 ? -20.414 32.983 93.085 1.00 6.94 285 LEU B C 1
ATOM 4534 O O . LEU B 1 287 ? -20.440 34.211 92.977 1.00 7.17 285 LEU B O 1
ATOM 4539 N N . GLU B 1 288 ? -21.512 32.244 93.199 1.00 7.19 286 GLU B N 1
ATOM 4540 C CA . GLU B 1 288 ? -22.842 32.846 93.243 1.00 8.28 286 GLU B CA 1
ATOM 4541 C C . GLU B 1 288 ? -22.992 33.768 94.448 1.00 8.12 286 GLU B C 1
ATOM 4542 O O . GLU B 1 288 ? -23.437 34.907 94.302 1.00 8.40 286 GLU B O 1
ATOM 4548 N N . ASP B 1 289 ? -22.600 33.291 95.626 1.00 8.17 287 ASP B N 1
ATOM 4549 C CA . ASP B 1 289 ? -22.683 34.104 96.839 1.00 8.65 287 ASP B CA 1
ATOM 4550 C C . ASP B 1 289 ? -21.841 35.369 96.723 1.00 8.13 287 ASP B C 1
ATOM 4551 O O . ASP B 1 289 ? -22.288 36.453 97.095 1.00 8.20 287 ASP B O 1
ATOM 4556 N N . GLU B 1 290 ? -20.624 35.230 96.206 1.00 7.85 288 GLU B N 1
ATOM 4557 C CA . GLU B 1 290 ? -19.705 36.365 96.103 1.00 7.82 288 GLU B CA 1
ATOM 4558 C C . GLU B 1 290 ? -20.177 37.394 95.075 1.00 7.95 288 GLU B C 1
ATOM 4559 O O . GLU B 1 290 ? -20.059 38.596 95.308 1.00 8.46 288 GLU B O 1
ATOM 4565 N N . LEU B 1 291 ? -20.715 36.928 93.949 1.00 7.96 289 LEU B N 1
ATOM 4566 C CA . LEU B 1 291 ? -21.252 37.843 92.938 1.00 7.97 289 LEU B CA 1
ATOM 4567 C C . LEU B 1 291 ? -22.468 38.596 93.472 1.00 8.20 289 LEU B C 1
ATOM 4568 O O . LEU B 1 291 ? -22.585 39.811 93.284 1.00 8.04 289 LEU B O 1
ATOM 4573 N N . LEU B 1 292 ? -23.365 37.874 94.138 1.00 8.57 290 LEU B N 1
ATOM 4574 C CA . LEU B 1 292 ? -24.541 38.504 94.742 1.00 9.41 290 LEU B CA 1
ATOM 4575 C C . LEU B 1 292 ? -24.174 39.553 95.790 1.00 9.97 290 LEU B C 1
ATOM 4576 O O . LEU B 1 292 ? -24.831 40.594 95.883 1.00 10.32 290 LEU B O 1
ATOM 4581 N N . GLU B 1 293 ? -23.125 39.289 96.563 1.00 10.30 291 GLU B N 1
ATOM 4582 C CA . GLU B 1 293 ? -22.652 40.234 97.575 1.00 11.31 291 GLU B CA 1
ATOM 4583 C C . GLU B 1 293 ? -22.153 41.534 96.942 1.00 10.78 291 GLU B C 1
ATOM 4584 O O . GLU B 1 293 ? -22.466 42.630 97.420 1.00 10.60 291 GLU B O 1
ATOM 4590 N N . ILE B 1 294 ? -21.382 41.414 95.865 1.00 10.36 292 ILE B N 1
ATOM 4591 C CA . ILE B 1 294 ? -20.891 42.591 95.155 1.00 10.37 292 ILE B CA 1
ATOM 4592 C C . ILE B 1 294 ? -22.053 43.384 94.564 1.00 9.85 292 ILE B C 1
ATOM 4593 O O . ILE B 1 294 ? -22.083 44.615 94.653 1.00 9.40 292 ILE B O 1
ATOM 4598 N N . MET B 1 295 ? -23.009 42.676 93.971 1.00 9.56 293 MET B N 1
ATOM 4599 C CA . MET B 1 295 ? -24.198 43.315 93.405 1.00 9.74 293 MET B CA 1
ATOM 4600 C C . MET B 1 295 ? -24.997 44.061 94.471 1.00 10.36 293 MET B C 1
ATOM 4601 O O . MET B 1 295 ? -25.434 45.195 94.244 1.00 10.40 293 MET B O 1
ATOM 4606 N N . ALA B 1 296 ? -25.180 43.427 95.628 1.00 10.49 294 ALA B N 1
ATOM 4607 C CA . ALA B 1 296 ? -25.880 44.047 96.758 1.00 11.36 294 ALA B CA 1
ATOM 4608 C C . ALA B 1 296 ? -25.195 45.332 97.220 1.00 11.96 294 ALA B C 1
ATOM 4609 O O . ALA B 1 296 ? -25.860 46.346 97.445 1.00 12.30 294 ALA B O 1
ATOM 4611 N N . ARG B 1 297 ? -23.873 45.291 97.352 1.00 12.26 295 ARG B N 1
ATOM 4612 C CA . ARG B 1 297 ? -23.094 46.452 97.783 1.00 13.35 295 ARG B CA 1
ATOM 4613 C C . ARG B 1 297 ? -23.242 47.631 96.819 1.00 12.62 295 ARG B C 1
ATOM 4614 O O . ARG B 1 297 ? -23.284 48.790 97.249 1.00 13.22 295 ARG B O 1
ATOM 4622 N N . LYS B 1 298 ? -23.327 47.323 95.525 1.00 11.79 296 LYS B N 1
ATOM 4623 C CA . LYS B 1 298 ? -23.403 48.329 94.461 1.00 11.31 296 LYS B CA 1
ATOM 4624 C C . LYS B 1 298 ? -24.836 48.715 94.075 1.00 11.34 296 LYS B C 1
ATOM 4625 O O . LYS B 1 298 ? -25.047 49.640 93.285 1.00 11.65 296 LYS B O 1
ATOM 4631 N N . GLY B 1 299 ? -25.816 48.008 94.629 1.00 11.05 297 GLY B N 1
ATOM 4632 C CA . GLY B 1 299 ? -27.219 48.273 94.328 1.00 11.36 297 GLY B CA 1
ATOM 4633 C C . GLY B 1 299 ? -27.682 47.753 92.979 1.00 11.47 297 GLY B C 1
ATOM 4634 O O . GLY B 1 299 ? -28.688 48.220 92.450 1.00 12.33 297 GLY B O 1
ATOM 4635 N N . TYR B 1 300 ? -26.951 46.793 92.411 1.00 11.18 298 TYR B N 1
ATOM 4636 C CA . TYR B 1 300 ? -27.364 46.146 91.164 1.00 11.12 298 TYR B CA 1
ATOM 4637 C C . TYR B 1 300 ? -28.329 45.003 91.456 1.00 11.55 298 TYR B C 1
ATOM 4638 O O . TYR B 1 300 ? -28.068 44.176 92.333 1.00 12.48 298 TYR B O 1
ATOM 4647 N N . ARG B 1 301 ? -29.443 44.969 90.730 1.00 11.56 299 ARG B N 1
ATOM 4648 C CA . ARG B 1 301 ? -30.474 43.952 90.953 1.00 12.27 299 ARG B CA 1
ATOM 4649 C C . ARG B 1 301 ? -30.413 42.807 89.945 1.00 11.11 299 ARG B C 1
ATOM 4650 O O . ARG B 1 301 ? -30.827 41.691 90.252 1.00 11.18 299 ARG B O 1
ATOM 4658 N N . THR B 1 302 ? -29.903 43.092 88.749 1.00 10.25 300 THR B N 1
ATOM 4659 C CA . THR B 1 302 ? -29.807 42.091 87.691 1.00 9.93 300 THR B CA 1
ATOM 4660 C C . THR B 1 302 ? -28.467 42.220 86.984 1.00 9.18 300 THR B C 1
ATOM 4661 O O . THR B 1 302 ? -27.781 43.236 87.108 1.00 9.13 300 THR B O 1
ATOM 4665 N N . LEU B 1 303 ? -28.112 41.195 86.221 1.00 8.64 301 LEU B N 1
ATOM 4666 C CA . LEU B 1 303 ? -26.858 41.194 85.472 1.00 8.59 301 LEU B CA 1
ATOM 4667 C C . LEU B 1 303 ? -26.851 42.232 84.353 1.00 8.81 301 LEU B C 1
ATOM 4668 O O . LEU B 1 303 ? -25.811 42.831 84.059 1.00 8.52 301 LEU B O 1
ATOM 4673 N N . GLU B 1 304 ? -28.015 42.453 83.742 1.00 9.50 302 GLU B N 1
ATOM 4674 C CA . GLU B 1 304 ? -28.140 43.402 82.634 1.00 10.66 302 GLU B CA 1
ATOM 4675 C C . GLU B 1 304 ? -27.865 44.834 83.073 1.00 10.50 302 GLU B C 1
ATOM 4676 O O . GLU B 1 304 ? -27.549 45.690 82.244 1.00 10.81 302 GLU B O 1
ATOM 4682 N N . GLU B 1 305 ? -27.986 45.103 84.371 1.00 10.67 303 GLU B N 1
ATOM 4683 C CA . GLU B 1 305 ? -27.740 46.451 84.878 1.00 11.58 303 GLU B CA 1
ATOM 4684 C C . GLU B 1 305 ? -26.274 46.872 84.760 1.00 10.71 303 GLU B C 1
ATOM 4685 O O . GLU B 1 305 ? -25.973 48.073 84.728 1.00 11.38 303 GLU B O 1
ATOM 4691 N N . PHE B 1 306 ? -25.367 45.900 84.681 1.00 9.82 304 PHE B N 1
ATOM 4692 C CA . PHE B 1 306 ? -23.944 46.226 84.561 1.00 9.26 304 PHE B CA 1
ATOM 4693 C C . PHE B 1 306 ? -23.189 45.505 83.441 1.00 8.70 304 PHE B C 1
ATOM 4694 O O . PHE B 1 306 ? -22.029 45.822 83.193 1.00 8.11 304 PHE B O 1
ATOM 4702 N N . ARG B 1 307 ? -23.829 44.561 82.753 1.00 8.06 305 ARG B N 1
ATOM 4703 C CA . ARG B 1 307 ? -23.142 43.849 81.671 1.00 7.82 305 ARG B CA 1
ATOM 4704 C C . ARG B 1 307 ? -22.650 44.815 80.595 1.00 7.46 305 ARG B C 1
ATOM 4705 O O . ARG B 1 307 ? -23.424 45.611 80.062 1.00 7.22 305 ARG B O 1
ATOM 4713 N N . GLY B 1 308 ? -21.354 44.749 80.302 1.00 7.17 306 GLY B N 1
ATOM 4714 C CA . GLY B 1 308 ? -20.753 45.583 79.266 1.00 7.93 306 GLY B CA 1
ATOM 4715 C C . GLY B 1 308 ? -20.557 47.041 79.640 1.00 8.36 306 GLY B C 1
ATOM 4716 O O . GLY B 1 308 ? -20.171 47.841 78.788 1.00 9.78 306 GLY B O 1
ATOM 4717 N N . ARG B 1 309 ? -20.801 47.381 80.903 1.00 8.42 307 ARG B N 1
ATOM 4718 C CA . ARG B 1 309 ? -20.787 48.780 81.338 1.00 8.81 307 ARG B CA 1
ATOM 4719 C C . ARG B 1 309 ? -19.451 49.237 81.926 1.00 8.18 307 ARG B C 1
ATOM 4720 O O . ARG B 1 309 ? -19.394 50.248 82.635 1.00 7.96 307 ARG B O 1
ATOM 4728 N N . VAL B 1 310 ? -18.377 48.507 81.634 1.00 7.33 308 VAL B N 1
ATOM 4729 C CA . VAL B 1 310 ? -17.039 48.965 82.003 1.00 7.64 308 VAL B CA 1
ATOM 4730 C C . VAL B 1 310 ? -16.831 50.407 81.529 1.00 7.63 308 VAL B C 1
ATOM 4731 O O . VAL B 1 310 ? -17.167 50.756 80.399 1.00 7.99 308 VAL B O 1
ATOM 4735 N N . LYS B 1 311 ? -16.292 51.238 82.414 1.00 7.56 309 LYS B N 1
ATOM 4736 C CA . LYS B 1 311 ? -16.031 52.641 82.100 1.00 7.98 309 LYS B CA 1
ATOM 4737 C C . LYS B 1 311 ? -14.625 52.821 81.558 1.00 7.63 309 LYS B C 1
ATOM 4738 O O . LYS B 1 311 ? -13.683 52.178 82.032 1.00 7.96 309 LYS B O 1
ATOM 4744 N N . THR B 1 312 ? -14.487 53.694 80.568 1.00 8.08 310 THR B N 1
ATOM 4745 C CA . THR B 1 312 ? -13.169 54.100 80.100 1.00 8.45 310 THR B CA 1
ATOM 4746 C C . THR B 1 312 ? -12.860 55.513 80.611 1.00 8.50 310 THR B C 1
ATOM 4747 O O . THR B 1 312 ? -13.747 56.207 81.118 1.00 8.86 310 THR B O 1
ATOM 4751 N N . ILE B 1 313 ? -11.600 55.924 80.500 1.00 8.78 311 ILE B N 1
ATOM 4752 C CA . ILE B 1 313 ? -11.159 57.207 81.044 1.00 9.77 311 ILE B CA 1
ATOM 4753 C C . ILE B 1 313 ? -11.172 58.272 79.955 1.00 10.10 311 ILE B C 1
ATOM 4754 O O . ILE B 1 313 ? -10.577 58.099 78.900 1.00 10.72 311 ILE B O 1
#